Protein 9JF8 (pdb70)

Solvent-accessible surface area: 20582 Å² total; per-residue (Å²): 118,168,65,37,81,130,91,32,44,83,64,54,40,52,62,84,69,42,44,56,28,17,95,99,37,6,92,131,44,31,7,62,130,65,134,46,107,55,51,58,11,26,4,6,1,36,4,1,24,2,2,5,29,4,66,20,47,20,54,86,24,48,0,27,0,2,86,76,0,132,144,17,173,2,11,14,23,103,3,5,103,47,51,87,196,130,54,42,129,42,109,31,0,37,45,44,8,22,36,16,18,9,50,0,3,20,44,1,64,65,7,4,32,71,43,82,148,35,128,68,160,127,111,9,15,39,46,0,16,92,17,35,90,31,38,94,104,59,65,81,25,73,131,117,99,100,78,70,74,40,17,89,101,58,59,43,10,53,109,24,0,66,105,2,52,133,75,126,10,51,4,32,3,6,8,53,1,4,8,23,3,1,7,1,17,14,26,17,11,55,50,13,16,57,12,5,45,138,54,39,1,61,48,115,54,47,54,43,100,6,30,158,68,150,164,111,119,65,92,34,29,69,60,0,15,57,0,2,102,29,2,5,56,2,0,12,52,16,105,142,69,70,72,88,101,39,15,72,61,16,47,23,8,6,49,12,2,50,98,2,6,39,20,30,45,26,30,69,161,92,169,64,129,50,88,70,70,88,13,95,50,56,5,54,71,0,13,119,70,2,19,101,16,0,17,37,84,6,0,7,0,53,76,188,148,28,129,26,96,179,0,5,80,92,42,46,36,232,116,87,60,64,0,74,129,6,23,87,58,0,84,90,11,1,105,7,1,29,88,7,4,22,45,19,33,37,73,51,106,126,136,36,96,52,26,45,128,50,1,22,38,1,1,71,0,8,4,27,1,2,12,7,12,0,0,4,0,36,35,50,7,23,18,118,26,37,91,108,114,106,27,72,156,52,252

Secondary structure (DSSP, 8-state):
-TTHHHHHHHHHHHHHHHHHHHHHHHHSSSTTTT-SS-TTHHHHTHHHHHHHHHHHHHHHHHHHHHHHHHHTT--HHHHTT--SSS---HHHHHHHHHHHHHHHHHHHHHHHHTTTS-S-TTTGGGHHHHHHHHHHHHHT--SS-S-TTTSHHHHHHHHHHHSTTTS---TTTTHHHHHGGG-HHHHTSSSSTTTSSSSSTTTS---SSTTTSGGGTSTTTTTTT-HHHHHHHHHHHHHHHS--THHHHHHHHHHHHHHHHHHHHHHTTS-SSHHHHHHHHHHHHHHHHHHHIIIIIIS----SS-SSTTS-SS-S-SSTTHHHHHHHHHHHSSSSSTTTSS--SSSSSS-SSSTTTTTTHHHHHTTSHHHHHHHHHHSS-SS-SSS----PPP-

Foldseek 3Di:
DVCLVVLLVVLQVLLVVLVVLQQVLCVPPCNNANRDPPNCCCPQLVLLCLLLVLVLLLLLLVLVLLVVCVVLQQQVCVQLVVDDDDDCHSSLSSSVSSNLSSVVSVLSSVLSVPPVVPHPQLPSSCSSLVSVVVVVCVLVVADCPNPPVVSVVVVVLVVCQLVALVDADFVPNLLVLVLVLLCLLSLLSVLSSVVCPPVCCSRVVPDPPQVVDCVNVVVSQLVSLPSLVSNLSNLVNCCVVPPDPVSVLVSVLSVLLVVLQVLLVVCVVVPDVVSVVVNVVSLVVSLVSVLCCLACQQLPFQDVDEPDHRGHNDDSDPPVCVSVVLNVLLSVLSVLSSCSSHDHDVPDPPCSVVPSVSSNSSSVSSSVSVNSRSVCVQCHNRPCSDPDNHDDGHD

Nearest PDB structures (foldseek):
  8x5b-assembly1_A  TM=8.730E-01  e=3.231E-16  Homo sapiens
  9j4x-assembly1_B  TM=8.664E-01  e=1.518E-15  Homo sapiens
  8yf4-assembly1_B  TM=8.711E-01  e=2.102E-15  Homo sapiens
  8x5f-assembly1_A  TM=8.368E-01  e=8.058E-15  Homo sapiens
  8x5e-assembly1_A  TM=8.453E-01  e=1.284E-13  Homo sapiens

B-factor: mean 65.18, std 22.6, range [30.0, 122.45]

Organism: Arabidopsis thaliana (NCBI:txid3702)

Struct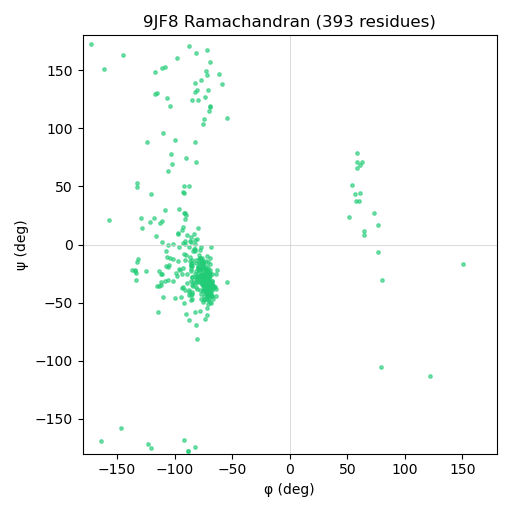ure (mmCIF, N/CA/C/O backbone):
data_9JF8
#
_entry.id   9JF8
#
_cell.length_a   1.00
_cell.length_b   1.00
_cell.length_c   1.00
_cell.angle_alpha   90.00
_cell.angle_beta   90.00
_cell.angle_gamma   90.00
#
_symmetry.space_group_name_H-M   'P 1'
#
loop_
_entity.id
_entity.type
_entity.pdbx_description
1 polymer 'Phosphate transporter PHO1 homolog 1'
2 non-polymer 'PHOSPHATE ION'
#
loop_
_atom_site.group_PDB
_atom_site.id
_atom_site.type_symbol
_atom_site.label_atom_id
_atom_site.label_alt_id
_atom_site.label_comp_id
_atom_site.label_asym_id
_atom_site.label_entity_id
_atom_site.label_seq_id
_atom_site.pdbx_PDB_ins_code
_atom_site.Cartn_x
_atom_site.Cartn_y
_atom_site.Cartn_z
_atom_site.occupancy
_atom_site.B_iso_or_equiv
_atom_site.auth_seq_id
_atom_site.auth_comp_id
_atom_site.auth_asym_id
_atom_site.auth_atom_id
_atom_site.pdbx_PDB_model_num
ATOM 1 N N . SER A 1 383 ? 121.478 131.091 148.153 1.00 55.00 383 SER A N 1
ATOM 2 C CA . SER A 1 383 ? 122.237 130.189 149.007 1.00 55.00 383 SER A CA 1
ATOM 3 C C . SER A 1 383 ? 123.401 129.563 148.245 1.00 55.00 383 SER A C 1
ATOM 4 O O . SER A 1 383 ? 124.102 130.244 147.498 1.00 55.00 383 SER A O 1
ATOM 7 N N . HIS A 1 384 ? 123.597 128.258 148.438 1.00 56.60 384 HIS A N 1
ATOM 8 C CA . HIS A 1 384 ? 124.709 127.556 147.812 1.00 56.60 384 HIS A CA 1
ATOM 9 C C . HIS A 1 384 ? 124.447 127.231 146.348 1.00 56.60 384 HIS A C 1
ATOM 10 O O . HIS A 1 384 ? 125.402 127.006 145.597 1.00 56.60 384 HIS A O 1
ATOM 17 N N . SER A 1 385 ? 123.184 127.204 145.925 1.00 46.90 385 SER A N 1
ATOM 18 C CA . SER A 1 385 ? 122.843 126.893 144.544 1.00 46.90 385 SER A CA 1
ATOM 19 C C . SER A 1 385 ? 122.724 128.127 143.665 1.00 46.90 385 SER A C 1
ATOM 20 O O . SER A 1 385 ? 122.799 128.000 142.440 1.00 46.90 385 SER A O 1
ATOM 23 N N . VAL A 1 386 ? 122.532 129.308 144.258 1.00 41.25 386 VAL A N 1
ATOM 24 C CA . VAL A 1 386 ? 122.427 130.537 143.476 1.00 41.25 386 VAL A CA 1
ATOM 25 C C . VAL A 1 386 ? 123.774 130.887 142.853 1.00 41.25 386 VAL A C 1
ATOM 26 O O . VAL A 1 386 ? 123.831 131.399 141.727 1.00 41.25 386 VAL A O 1
ATOM 30 N N . THR A 1 387 ? 124.874 130.561 143.539 1.00 36.35 387 THR A N 1
ATOM 31 C CA . THR A 1 387 ? 126.209 130.809 142.999 1.00 36.35 387 THR A CA 1
ATOM 32 C C . THR A 1 387 ? 126.487 129.929 141.784 1.00 36.35 387 THR A C 1
ATOM 33 O O . THR A 1 387 ? 127.203 130.336 140.862 1.00 36.35 387 THR A O 1
ATOM 37 N N . PHE A 1 388 ? 125.908 128.725 141.758 1.00 32.66 388 PHE A N 1
ATOM 38 C CA . PHE A 1 388 ? 126.074 127.834 140.614 1.00 32.66 388 PHE A CA 1
ATOM 39 C C . PHE A 1 388 ? 125.364 128.380 139.381 1.00 32.66 388 PHE A C 1
ATOM 40 O O . PHE A 1 388 ? 125.956 128.471 138.301 1.00 32.66 388 PHE A O 1
ATOM 48 N N . PHE A 1 389 ? 124.090 128.749 139.524 1.00 34.85 389 PHE A N 1
ATOM 49 C CA . PHE A 1 389 ? 123.300 129.188 138.381 1.00 34.85 389 PHE A CA 1
ATOM 50 C C . PHE A 1 389 ? 123.684 130.576 137.886 1.00 34.85 389 PHE A C 1
ATOM 51 O O . PHE A 1 389 ? 123.393 130.903 136.733 1.00 34.85 389 PHE A O 1
ATOM 59 N N . ILE A 1 390 ? 124.320 131.398 138.723 1.00 34.89 390 ILE A N 1
ATOM 60 C CA . ILE A 1 390 ? 124.897 132.644 138.229 1.00 34.89 390 ILE A CA 1
ATOM 61 C C . ILE A 1 390 ? 126.066 132.346 137.300 1.00 34.89 390 ILE A C 1
ATOM 62 O O . ILE A 1 390 ? 126.172 132.918 136.209 1.00 34.89 390 ILE A O 1
ATOM 67 N N . GLY A 1 391 ? 126.933 131.409 137.691 1.00 32.76 391 GLY A N 1
ATOM 68 C CA . GLY A 1 391 ? 128.051 131.041 136.842 1.00 32.76 391 GLY A CA 1
ATOM 69 C C . GLY A 1 391 ? 127.669 130.137 135.688 1.00 32.76 391 GLY A C 1
ATOM 70 O O . GLY A 1 391 ? 128.399 130.052 134.698 1.00 32.76 391 GLY A O 1
ATOM 71 N N . LEU A 1 392 ? 126.539 129.436 135.802 1.00 32.19 392 LEU A N 1
ATOM 72 C CA . LEU A 1 392 ? 126.071 128.598 134.702 1.00 32.19 392 LEU A CA 1
ATOM 73 C C . LEU A 1 392 ? 125.578 129.451 133.541 1.00 32.19 392 LEU A C 1
ATOM 74 O O . LEU A 1 392 ? 125.887 129.174 132.376 1.00 32.19 392 LEU A O 1
ATOM 79 N N . PHE A 1 393 ? 124.811 130.499 133.843 1.00 31.74 393 PHE A N 1
ATOM 80 C CA . PHE A 1 393 ? 124.305 131.368 132.790 1.00 31.74 393 PHE A CA 1
ATOM 81 C C . PHE A 1 393 ? 125.347 132.387 132.352 1.00 31.74 393 PHE A C 1
ATOM 82 O O . PHE A 1 393 ? 125.195 133.002 131.293 1.00 31.74 393 PHE A O 1
ATOM 90 N N . THR A 1 394 ? 126.403 132.582 133.145 1.00 34.85 394 THR A N 1
ATOM 91 C CA . THR A 1 394 ? 127.493 133.462 132.733 1.00 34.85 394 THR A CA 1
ATOM 92 C C . THR A 1 394 ? 128.309 132.832 131.613 1.00 34.85 394 THR A C 1
ATOM 93 O O . THR A 1 394 ? 128.545 133.457 130.573 1.00 34.85 394 THR A O 1
ATOM 97 N N . GLY A 1 395 ? 128.751 131.587 131.811 1.00 35.00 395 GLY A N 1
ATOM 98 C CA . GLY A 1 395 ? 129.518 130.905 130.784 1.00 35.00 395 GLY A CA 1
ATOM 99 C C . GLY A 1 395 ? 128.689 130.517 129.578 1.00 35.00 395 GLY A C 1
ATOM 100 O O . GLY A 1 395 ? 129.224 130.369 128.477 1.00 35.00 395 GLY A O 1
ATOM 101 N N . CYS A 1 396 ? 127.382 130.339 129.765 1.00 37.57 396 CYS A N 1
ATOM 102 C CA . CYS A 1 396 ? 126.501 130.110 128.627 1.00 37.57 396 CYS A CA 1
ATOM 103 C C . CYS A 1 396 ? 126.334 131.384 127.808 1.00 37.57 396 CYS A C 1
ATOM 104 O O . CYS A 1 396 ? 126.196 131.326 126.582 1.00 37.57 396 CYS A O 1
ATOM 107 N N . PHE A 1 397 ? 126.362 132.543 128.471 1.00 38.46 397 PHE A N 1
ATOM 108 C CA . PHE A 1 397 ? 126.293 133.823 127.771 1.00 38.46 397 PHE A CA 1
ATOM 109 C C . PHE A 1 397 ? 127.559 134.083 126.962 1.00 38.46 397 PHE A C 1
ATOM 110 O O . PHE A 1 397 ? 127.492 134.563 125.826 1.00 38.46 397 PHE A O 1
ATOM 118 N N . VAL A 1 398 ? 128.724 133.779 127.537 1.00 39.29 398 VAL A N 1
ATOM 119 C CA . VAL A 1 398 ? 129.990 134.087 126.875 1.00 39.29 398 VAL A CA 1
ATOM 120 C C . VAL A 1 398 ? 130.235 133.142 125.701 1.00 39.29 398 VAL A C 1
ATOM 121 O O . VAL A 1 398 ? 130.670 133.568 124.624 1.00 39.29 398 VAL A O 1
ATOM 125 N N . ALA A 1 399 ? 129.924 131.855 125.875 1.00 39.93 399 ALA A N 1
ATOM 126 C CA . ALA A 1 399 ? 130.144 130.884 124.807 1.00 39.93 399 ALA A CA 1
ATOM 127 C C . ALA A 1 399 ? 129.153 131.069 123.664 1.00 39.93 399 ALA A C 1
ATOM 128 O O . ALA A 1 399 ? 129.458 130.733 122.515 1.00 39.93 399 ALA A O 1
ATOM 130 N N . LEU A 1 400 ? 127.959 131.591 123.958 1.00 43.07 400 LEU A N 1
ATOM 131 C CA . LEU A 1 400 ? 127.005 131.877 122.891 1.00 43.07 400 LEU A CA 1
ATOM 132 C C . LEU A 1 400 ? 127.437 133.090 122.080 1.00 43.07 400 LEU A C 1
ATOM 133 O O . LEU A 1 400 ? 127.165 133.161 120.878 1.00 43.07 400 LEU A O 1
ATOM 138 N N . LEU A 1 401 ? 128.111 134.052 122.717 1.00 50.34 401 LEU A N 1
ATOM 139 C CA . LEU A 1 401 ? 128.614 135.214 121.990 1.00 50.34 401 LEU A CA 1
ATOM 140 C C . LEU A 1 401 ? 129.809 134.857 121.116 1.00 50.34 401 LEU A C 1
ATOM 141 O O . LEU A 1 401 ? 129.903 135.319 119.974 1.00 50.34 401 LEU A O 1
ATOM 146 N N . ALA A 1 402 ? 130.734 134.044 121.635 1.00 51.09 402 ALA A N 1
ATOM 147 C CA . ALA A 1 402 ? 131.879 133.621 120.832 1.00 51.09 402 ALA A CA 1
ATOM 148 C C . ALA A 1 402 ? 131.452 132.673 119.718 1.00 51.09 402 ALA A C 1
ATOM 149 O O . ALA A 1 402 ? 132.111 132.593 118.677 1.00 51.09 402 ALA A O 1
ATOM 151 N N . GLY A 1 403 ? 130.358 131.940 119.923 1.00 56.79 403 GLY A N 1
ATOM 152 C CA . GLY A 1 403 ? 129.769 131.196 118.825 1.00 56.79 403 GLY A CA 1
ATOM 153 C C . GLY A 1 403 ? 129.076 132.103 117.828 1.00 56.79 403 GLY A C 1
ATOM 154 O O . GLY A 1 403 ? 129.088 131.838 116.624 1.00 5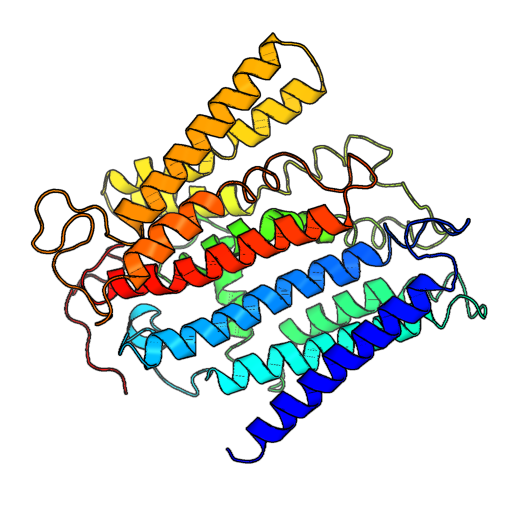6.79 403 GLY A O 1
ATOM 155 N N . TYR A 1 404 ? 128.469 133.189 118.317 1.00 61.77 404 TYR A N 1
ATOM 156 C CA . TYR A 1 404 ? 127.773 134.128 117.441 1.00 61.77 404 TYR A CA 1
ATOM 157 C C . TYR A 1 404 ? 128.757 134.942 116.612 1.00 61.77 404 TYR A C 1
ATOM 158 O O . TYR A 1 404 ? 128.498 135.230 115.438 1.00 61.77 404 TYR A O 1
ATOM 167 N N . ILE A 1 405 ? 129.879 135.341 117.216 1.00 62.25 405 ILE A N 1
ATOM 168 C CA . ILE A 1 405 ? 130.861 136.176 116.531 1.00 62.25 405 ILE A CA 1
ATOM 169 C C . ILE A 1 405 ? 131.571 135.383 115.437 1.00 62.25 405 ILE A C 1
ATOM 170 O O . ILE A 1 405 ? 131.789 135.888 114.327 1.00 62.25 405 ILE A O 1
ATOM 175 N N . ILE A 1 406 ? 131.897 134.116 115.717 1.00 66.87 406 ILE A N 1
ATOM 176 C CA . ILE A 1 406 ? 132.615 133.279 114.758 1.00 66.87 406 ILE A CA 1
ATOM 177 C C . ILE A 1 406 ? 131.727 132.941 113.565 1.00 66.87 406 ILE A C 1
ATOM 178 O O . ILE A 1 406 ? 132.163 133.026 112.409 1.00 66.87 406 ILE A O 1
ATOM 183 N N . VAL A 1 407 ? 130.457 132.609 113.815 1.00 69.87 407 VAL A N 1
ATOM 184 C CA . VAL A 1 407 ? 129.546 132.302 112.718 1.00 69.87 407 VAL A CA 1
ATOM 185 C C . VAL A 1 407 ? 129.154 133.569 111.956 1.00 69.87 407 VAL A C 1
ATOM 186 O O . VAL A 1 407 ? 128.702 133.484 110.810 1.00 69.87 407 VAL A O 1
ATOM 190 N N . ALA A 1 408 ? 129.342 134.751 112.551 1.00 79.53 408 ALA A N 1
ATOM 191 C CA . ALA A 1 408 ? 129.202 135.989 111.793 1.00 79.53 408 ALA A CA 1
ATOM 192 C C . ALA A 1 408 ? 130.459 136.281 110.985 1.00 79.53 408 ALA A C 1
ATOM 193 O O . ALA A 1 408 ? 130.382 136.862 109.897 1.00 79.53 408 ALA A O 1
ATOM 195 N N . HIS A 1 409 ? 131.623 135.878 111.506 1.00 87.75 409 HIS A N 1
ATOM 196 C CA . HIS A 1 409 ? 132.906 136.194 110.882 1.00 87.75 409 HIS A CA 1
ATOM 197 C C . HIS A 1 409 ? 133.085 135.484 109.545 1.00 87.75 409 HIS A C 1
ATOM 198 O O . HIS A 1 409 ? 133.705 136.036 108.629 1.00 87.75 409 HIS A O 1
ATOM 205 N N . LEU A 1 410 ? 132.539 134.278 109.404 1.00 86.95 410 LEU A N 1
ATOM 206 C CA . LEU A 1 410 ? 132.801 133.447 108.237 1.00 86.95 410 LEU A CA 1
ATOM 207 C C . LEU A 1 410 ? 131.601 133.276 107.314 1.00 86.95 410 LEU A C 1
ATOM 208 O O . LEU A 1 410 ? 131.711 132.556 106.317 1.00 86.95 410 LEU A O 1
ATOM 213 N N . THR A 1 411 ? 130.466 133.912 107.600 1.00 89.55 411 THR A N 1
ATOM 214 C CA . THR A 1 411 ? 129.291 133.671 106.771 1.00 89.55 411 THR A CA 1
ATOM 215 C C . THR A 1 411 ? 128.836 134.991 106.145 1.00 89.55 411 THR A C 1
ATOM 216 O O . THR A 1 411 ? 127.646 135.324 106.142 1.00 89.55 411 THR A O 1
ATOM 220 N N . GLY A 1 412 ? 129.788 135.785 105.655 1.00 100.39 412 GLY A N 1
ATOM 221 C CA . GLY A 1 412 ? 129.461 136.947 104.845 1.00 100.39 412 GLY A CA 1
ATOM 222 C C . GLY A 1 412 ? 129.020 138.195 105.587 1.00 100.39 412 GLY A C 1
ATOM 223 O O . GLY A 1 412 ? 129.251 139.314 105.119 1.00 100.39 412 GLY A O 1
ATOM 224 N N . MET A 1 413 ? 128.384 138.017 106.747 1.00 99.94 413 MET A N 1
ATOM 225 C CA . MET A 1 413 ? 127.722 139.085 107.485 1.00 99.94 413 MET A CA 1
ATOM 226 C C . MET A 1 413 ? 128.606 139.670 108.581 1.00 99.94 413 MET A C 1
ATOM 227 O O . MET A 1 413 ? 128.095 140.124 109.612 1.00 99.94 413 MET A O 1
ATOM 232 N N . TYR A 1 414 ? 129.926 139.660 108.381 1.00 105.67 414 TYR A N 1
ATOM 233 C CA . TYR A 1 414 ? 130.857 140.107 109.413 1.00 105.67 414 TYR A CA 1
ATOM 234 C C . TYR A 1 414 ? 130.844 141.625 109.550 1.00 105.67 414 TYR A C 1
ATOM 235 O O . TYR A 1 414 ? 130.470 142.165 110.598 1.00 105.67 414 TYR A O 1
ATOM 244 N N . ARG A 1 415 ? 131.250 142.329 108.498 1.00 112.05 415 ARG A N 1
ATOM 245 C CA . ARG A 1 415 ? 131.278 143.789 108.450 1.00 112.05 415 ARG A CA 1
ATOM 246 C C . ARG A 1 415 ? 130.644 144.272 107.152 1.00 112.05 415 ARG A C 1
ATOM 247 O O . ARG A 1 415 ? 131.233 145.059 106.406 1.00 112.05 415 ARG A O 1
ATOM 255 N N . GLN A 1 416 ? 129.443 143.745 106.863 1.00 114.95 416 GLN A N 1
ATOM 256 C CA . GLN A 1 416 ? 128.649 144.053 105.662 1.00 114.95 416 GLN A CA 1
ATOM 257 C C . GLN A 1 416 ? 129.388 143.667 104.380 1.00 114.95 416 GLN A C 1
ATOM 258 O O . GLN A 1 416 ? 129.417 144.422 103.407 1.00 114.95 416 GLN A O 1
ATOM 264 N N . HIS A 1 417 ? 129.995 142.477 104.382 1.00 117.04 417 HIS A N 1
ATOM 265 C CA . HIS A 1 417 ? 130.640 141.958 103.181 1.00 117.04 417 HIS A CA 1
ATOM 266 C C . HIS A 1 417 ? 129.655 141.325 102.207 1.00 117.04 417 HIS A C 1
ATOM 267 O O . HIS A 1 417 ? 129.913 141.326 100.999 1.00 117.04 417 HIS A O 1
ATOM 274 N N . SER A 1 418 ? 128.537 140.798 102.697 1.00 115.33 418 SER A N 1
ATOM 275 C CA . SER A 1 418 ? 127.620 140.014 101.888 1.00 115.33 418 SER A CA 1
ATOM 276 C C . SER A 1 418 ? 126.605 140.918 101.193 1.00 115.33 418 SER A C 1
ATOM 277 O O . SER A 1 418 ? 126.499 142.115 101.469 1.00 115.33 418 SER A O 1
ATOM 280 N N . ALA A 1 419 ? 125.843 140.323 100.274 1.00 118.38 419 ALA A N 1
ATOM 281 C CA . ALA A 1 419 ? 124.766 141.033 99.601 1.00 118.38 419 ALA A CA 1
ATOM 282 C C . ALA A 1 419 ? 123.539 141.199 100.484 1.00 118.38 419 ALA A C 1
ATOM 283 O O . ALA A 1 419 ? 122.704 142.066 100.204 1.00 118.38 419 ALA A O 1
ATOM 285 N N . ASN A 1 420 ? 123.413 140.392 101.537 1.00 116.45 420 ASN A N 1
ATOM 286 C CA . ASN A 1 420 ? 122.349 140.548 102.524 1.00 116.45 420 ASN A CA 1
ATOM 287 C C . ASN A 1 420 ? 122.798 141.626 103.501 1.00 116.45 420 ASN A C 1
ATOM 288 O O . ASN A 1 420 ? 123.415 141.350 104.530 1.00 116.45 420 ASN A O 1
ATOM 293 N N . THR A 1 421 ? 122.483 142.879 103.167 1.00 116.68 421 THR A N 1
ATOM 294 C CA . THR A 1 421 ? 122.906 144.025 103.964 1.00 116.68 421 THR A CA 1
ATOM 295 C C . THR A 1 421 ? 122.030 144.267 105.187 1.00 116.68 421 THR A C 1
ATOM 296 O O . THR A 1 421 ? 122.245 145.259 105.892 1.00 116.68 421 THR A O 1
ATOM 300 N N . PHE A 1 422 ? 121.063 143.393 105.464 1.00 109.34 422 PHE A N 1
ATOM 301 C CA . PHE A 1 422 ? 120.120 143.614 106.551 1.00 109.34 422 PHE A CA 1
ATOM 302 C C . PHE A 1 422 ? 120.657 143.185 107.914 1.00 109.34 422 PHE A C 1
ATOM 303 O O . PHE A 1 422 ? 119.885 143.160 108.878 1.00 109.34 422 PHE A O 1
ATOM 311 N N . TYR A 1 423 ? 121.943 142.844 108.022 1.00 96.27 423 TYR A N 1
ATOM 312 C CA . TYR A 1 423 ? 122.478 142.375 109.297 1.00 96.27 423 TYR A CA 1
ATOM 313 C C . TYR A 1 423 ? 122.722 143.533 110.255 1.00 96.27 423 TYR A C 1
ATOM 314 O O . TYR A 1 423 ? 122.192 143.558 111.371 1.00 96.27 423 TYR A O 1
ATOM 323 N N . MET A 1 424 ? 123.530 144.507 109.838 1.00 98.67 424 MET A N 1
ATOM 324 C CA . MET A 1 424 ? 123.912 145.624 110.693 1.00 98.67 424 MET A CA 1
ATOM 325 C C . MET A 1 424 ? 122.841 146.706 110.788 1.00 98.67 424 MET A C 1
ATOM 326 O O . MET A 1 424 ? 123.148 147.812 111.248 1.00 98.67 424 MET A O 1
ATOM 331 N N . GLU A 1 425 ? 121.607 146.430 110.366 1.00 95.64 425 GLU A N 1
ATOM 332 C CA . GLU A 1 425 ? 120.515 147.373 110.570 1.00 95.64 425 GLU A CA 1
ATOM 333 C C . GLU A 1 425 ? 119.232 146.756 111.094 1.00 95.64 425 GLU A C 1
ATOM 334 O O . GLU A 1 425 ? 118.447 147.479 111.713 1.00 95.64 425 GLU A O 1
ATOM 340 N N . THR A 1 426 ? 118.993 145.455 110.930 1.00 85.62 426 THR A N 1
ATOM 341 C CA . THR A 1 426 ? 117.770 144.841 111.429 1.00 85.62 426 THR A CA 1
ATOM 342 C C . THR A 1 426 ? 117.993 143.835 112.547 1.00 85.62 426 THR A C 1
ATOM 343 O O . THR A 1 426 ? 117.056 143.582 113.311 1.00 85.62 426 THR A O 1
ATOM 347 N N . ALA A 1 427 ? 119.192 143.258 112.667 1.00 73.98 427 ALA A N 1
ATOM 348 C CA . ALA A 1 427 ? 119.510 142.339 113.751 1.00 73.98 427 ALA A CA 1
ATOM 349 C C . ALA A 1 427 ? 120.503 142.903 114.752 1.00 73.98 427 ALA A C 1
ATOM 350 O O . ALA A 1 427 ? 120.520 142.450 115.900 1.00 73.98 427 ALA A O 1
ATOM 352 N N . TYR A 1 428 ? 121.333 143.850 114.344 1.00 66.20 428 TYR A N 1
ATOM 353 C CA . TYR A 1 428 ? 122.259 144.551 115.228 1.00 66.20 428 TYR A CA 1
ATOM 354 C C . TYR A 1 428 ? 121.590 145.549 116.185 1.00 66.20 428 TYR A C 1
ATOM 355 O O . TYR A 1 428 ? 122.079 145.680 117.313 1.00 66.20 428 TYR A O 1
ATOM 364 N N . PRO A 1 429 ? 120.512 146.278 115.831 1.00 60.68 429 PRO A N 1
ATOM 365 C CA . PRO A 1 429 ? 119.804 147.049 116.872 1.00 60.68 429 PRO A CA 1
ATOM 366 C C . PRO A 1 429 ? 119.055 146.215 117.900 1.00 60.68 429 PRO A C 1
ATOM 367 O O . PRO A 1 429 ? 118.625 146.778 118.913 1.00 60.68 429 PRO A O 1
ATOM 371 N N . VAL A 1 430 ? 118.872 144.915 117.689 1.00 55.75 430 VAL A N 1
ATOM 372 C CA . VAL A 1 430 ? 118.161 144.094 118.662 1.00 55.75 430 VAL A CA 1
ATOM 373 C C . VAL A 1 430 ? 119.152 143.647 119.730 1.00 55.75 430 VAL A C 1
ATOM 374 O O . VAL A 1 430 ? 118.807 143.540 120.913 1.00 55.75 430 VAL A O 1
ATOM 378 N N . LEU A 1 431 ? 120.398 143.405 119.324 1.00 54.58 431 LEU A N 1
ATOM 379 C CA . LEU A 1 431 ? 121.457 143.066 120.264 1.00 54.58 431 LEU A CA 1
ATOM 380 C C . LEU A 1 431 ? 122.118 144.291 120.877 1.00 54.58 431 LEU A C 1
ATOM 381 O O . LEU A 1 431 ? 122.786 144.163 121.908 1.00 54.58 431 LEU A O 1
ATOM 386 N N . SER A 1 432 ? 121.961 145.465 120.266 1.00 54.44 432 SER A N 1
ATOM 387 C CA . SER A 1 432 ? 122.482 146.691 120.855 1.00 54.44 432 SER A CA 1
ATOM 388 C C . SER A 1 432 ? 121.544 147.249 121.915 1.00 54.44 432 SER A C 1
ATOM 389 O O . SER A 1 432 ? 122.000 147.891 122.866 1.00 54.44 432 SER A O 1
ATOM 392 N N . MET A 1 433 ? 120.241 147.011 121.770 1.00 49.34 433 MET A N 1
ATOM 393 C CA . MET A 1 433 ? 119.274 147.507 122.739 1.00 49.34 433 MET A CA 1
ATOM 394 C C . MET A 1 433 ? 119.249 146.642 123.991 1.00 49.34 433 MET A C 1
ATOM 395 O O . MET A 1 433 ? 118.993 147.145 125.090 1.00 49.34 433 MET A O 1
ATOM 400 N N . PHE A 1 434 ? 119.507 145.342 123.847 1.00 45.54 434 PHE A N 1
ATOM 401 C CA . PHE A 1 434 ? 119.520 144.442 124.992 1.00 45.54 434 PHE A CA 1
ATOM 402 C C . PHE A 1 434 ? 120.887 144.352 125.652 1.00 45.54 434 PHE A C 1
ATOM 403 O O . PHE A 1 434 ? 120.964 144.031 126.842 1.00 45.54 434 PHE A O 1
ATOM 411 N N . GLY A 1 435 ? 121.959 144.622 124.916 1.00 43.54 435 GLY A N 1
ATOM 412 C CA . GLY A 1 435 ? 123.282 144.658 125.496 1.00 43.54 435 GLY A CA 1
ATOM 413 C C . GLY A 1 435 ? 123.596 145.910 126.272 1.00 43.54 435 GLY A C 1
ATOM 414 O O . GLY A 1 435 ? 124.605 145.957 126.978 1.00 43.54 435 GLY A O 1
ATOM 415 N N . LEU A 1 436 ? 122.753 146.936 126.156 1.00 41.00 436 LEU A N 1
ATOM 416 C CA . LEU A 1 436 ? 122.861 148.141 126.963 1.00 41.00 436 LEU A CA 1
ATOM 417 C C . LEU A 1 436 ? 121.816 148.210 128.065 1.00 41.00 436 LEU A C 1
ATOM 418 O O . LEU A 1 436 ? 121.992 148.980 129.013 1.00 41.00 436 LEU A O 1
ATOM 423 N N . LEU A 1 437 ? 120.743 147.429 127.968 1.00 37.64 437 LEU A N 1
ATOM 424 C CA . LEU A 1 437 ? 119.732 147.373 129.012 1.00 37.64 437 LEU A CA 1
ATOM 425 C C . LEU A 1 437 ? 120.096 146.400 130.121 1.00 37.64 437 LEU A C 1
ATOM 426 O O . LEU A 1 437 ? 119.668 146.596 131.262 1.00 37.64 437 LEU A O 1
ATOM 431 N N . PHE A 1 438 ? 120.871 145.360 129.815 1.00 36.55 438 PHE A N 1
ATOM 432 C CA . PHE A 1 438 ? 121.341 144.416 130.817 1.00 36.55 438 PHE A CA 1
ATOM 433 C C . PHE A 1 438 ? 122.783 144.664 131.224 1.00 36.55 438 PHE A C 1
ATOM 434 O O . PHE A 1 438 ? 123.318 143.921 132.049 1.00 36.55 438 PHE A O 1
ATOM 442 N N . LEU A 1 439 ? 123.425 145.681 130.660 1.00 38.62 439 LEU A N 1
ATOM 443 C CA . LEU A 1 439 ? 124.646 146.222 131.234 1.00 38.62 439 LEU A CA 1
ATOM 444 C C . LEU A 1 439 ? 124.340 147.231 132.329 1.00 38.62 439 LEU A C 1
ATOM 445 O O . LEU A 1 439 ? 125.092 147.327 133.304 1.00 38.62 439 LEU A O 1
ATOM 450 N N . HIS A 1 440 ? 123.235 147.967 132.199 1.00 55.41 440 HIS A N 1
ATOM 451 C CA . HIS A 1 440 ? 122.833 148.896 133.249 1.00 55.41 440 HIS A CA 1
ATOM 452 C C . HIS A 1 440 ? 122.249 148.157 134.444 1.00 55.41 440 HIS A C 1
ATOM 453 O O . HIS A 1 440 ? 122.453 148.567 135.592 1.00 55.41 440 HIS A O 1
ATOM 460 N N . LEU A 1 441 ? 121.515 147.070 134.195 1.00 36.27 441 LEU A N 1
ATOM 461 C CA . LEU A 1 441 ? 120.956 146.291 135.294 1.00 36.27 441 LEU A CA 1
ATOM 462 C C . LEU A 1 441 ? 122.048 145.544 136.050 1.00 36.27 441 LEU A C 1
ATOM 463 O O . LEU A 1 441 ? 121.939 145.339 137.262 1.00 36.27 441 LEU A O 1
ATOM 468 N N . PHE A 1 442 ? 123.114 145.144 135.352 1.00 33.65 442 PHE A N 1
ATOM 469 C CA . PHE A 1 442 ? 124.252 144.520 136.021 1.00 33.65 442 PHE A CA 1
ATOM 470 C C . PHE A 1 442 ? 124.982 145.519 136.906 1.00 33.65 442 PHE A C 1
ATOM 471 O O . PHE A 1 442 ? 125.466 145.166 137.987 1.00 33.65 442 PHE A O 1
ATOM 479 N N . LEU A 1 443 ? 125.061 146.777 136.469 1.00 35.89 443 LEU A N 1
ATOM 480 C CA . LEU A 1 443 ? 125.757 147.788 137.253 1.00 35.89 443 LEU A CA 1
ATOM 481 C C . LEU A 1 443 ? 124.930 148.244 138.447 1.00 35.89 443 LEU A C 1
ATOM 482 O O . LEU A 1 443 ? 125.486 148.782 139.410 1.00 35.89 443 LEU A O 1
ATOM 487 N N . TYR A 1 444 ? 123.612 148.045 138.409 1.00 33.54 444 TYR A N 1
ATOM 488 C CA . TYR A 1 444 ? 122.811 148.288 139.602 1.00 33.54 444 TYR A CA 1
ATOM 489 C C . TYR A 1 444 ? 123.019 147.185 140.631 1.00 33.54 444 TYR A C 1
ATOM 490 O O . TYR A 1 444 ? 122.939 147.431 141.839 1.00 33.54 444 TYR A O 1
ATOM 499 N N . GLY A 1 445 ? 123.290 145.962 140.171 1.00 36.23 445 GLY A N 1
ATOM 500 C CA . GLY A 1 445 ? 123.615 144.892 141.098 1.00 36.23 445 GLY A CA 1
ATOM 501 C C . GLY A 1 445 ? 124.985 145.068 141.721 1.00 36.23 445 GLY A C 1
ATOM 502 O O . GLY A 1 445 ? 125.220 144.646 142.854 1.00 36.23 445 GLY A O 1
ATOM 503 N N . CYS A 1 446 ? 125.909 145.692 140.988 1.00 35.47 446 CYS A N 1
ATOM 504 C CA . CYS A 1 446 ? 127.204 146.028 141.565 1.00 35.47 446 CYS A CA 1
ATOM 505 C C . CYS A 1 446 ? 127.088 147.163 142.570 1.00 35.47 446 CYS A C 1
ATOM 506 O O . CYS A 1 446 ? 127.909 147.262 143.485 1.00 35.47 446 CYS A O 1
ATOM 509 N N . ASN A 1 447 ? 126.079 148.023 142.419 1.00 33.20 447 ASN A N 1
ATOM 510 C CA . ASN A 1 447 ? 125.900 149.138 143.340 1.00 33.20 447 ASN A CA 1
ATOM 511 C C . ASN A 1 447 ? 125.308 148.697 144.670 1.00 33.20 447 ASN A C 1
ATOM 512 O O . ASN A 1 447 ? 125.643 149.278 145.705 1.00 33.20 447 ASN A O 1
ATOM 517 N N . ILE A 1 448 ? 124.426 147.693 144.659 1.00 36.20 448 ILE A N 1
ATOM 518 C CA . ILE A 1 448 ? 123.897 147.127 145.900 1.00 36.20 448 ILE A CA 1
ATOM 519 C C . ILE A 1 448 ? 125.016 146.479 146.706 1.00 36.20 448 ILE A C 1
ATOM 520 O O . ILE A 1 448 ? 125.061 146.586 147.939 1.00 36.20 448 ILE A O 1
ATOM 525 N N . PHE A 1 449 ? 125.952 145.825 146.016 1.00 40.18 449 PHE A N 1
ATOM 526 C CA . PHE A 1 449 ? 127.127 145.261 146.672 1.00 40.18 449 PHE A CA 1
ATOM 527 C C . PHE A 1 449 ? 128.018 146.357 147.248 1.00 40.18 449 PHE A C 1
ATOM 528 O O . PHE A 1 449 ? 128.604 146.193 148.323 1.00 40.18 449 PHE A O 1
ATOM 536 N N . MET A 1 450 ? 128.125 147.489 146.548 1.00 37.76 450 MET A N 1
ATOM 537 C CA . MET A 1 450 ? 128.951 148.589 147.039 1.00 37.76 450 MET A CA 1
ATOM 538 C C . MET A 1 450 ? 128.280 149.325 148.193 1.00 37.76 450 MET A C 1
ATOM 539 O O . MET A 1 450 ? 128.957 149.747 149.137 1.00 37.76 450 MET A O 1
ATOM 544 N N . TRP A 1 451 ? 126.957 149.505 148.128 1.00 40.54 451 TRP A N 1
ATOM 545 C CA . TRP A 1 451 ? 126.257 150.260 149.165 1.00 40.54 451 TRP A CA 1
ATOM 546 C C . TRP A 1 451 ? 126.186 149.492 150.477 1.00 40.54 451 TRP A C 1
ATOM 547 O O . TRP A 1 451 ? 126.124 150.104 151.548 1.00 40.54 451 TRP A O 1
ATOM 558 N N . ARG A 1 452 ? 126.197 148.161 150.421 1.00 42.55 452 ARG A N 1
ATOM 559 C CA . ARG A 1 452 ? 126.114 147.351 151.627 1.00 42.55 452 ARG A CA 1
ATOM 560 C C . ARG A 1 452 ? 127.463 147.132 152.296 1.00 42.55 452 ARG A C 1
ATOM 561 O O . ARG A 1 452 ? 127.506 146.939 153.515 1.00 42.55 452 ARG A O 1
ATOM 569 N N . LYS A 1 453 ? 128.559 147.153 151.539 1.00 46.65 453 LYS A N 1
ATOM 570 C CA . LYS A 1 453 ? 129.883 147.071 152.141 1.00 46.65 453 LYS A CA 1
ATOM 571 C C . LYS A 1 453 ? 130.329 148.392 152.747 1.00 46.65 453 LYS A C 1
ATOM 572 O O . LYS A 1 453 ? 131.063 148.391 153.741 1.00 46.65 453 LYS A O 1
ATOM 578 N N . ALA A 1 454 ? 129.900 149.515 152.177 1.00 44.83 454 ALA A N 1
ATOM 579 C CA . ALA A 1 454 ? 130.231 150.832 152.699 1.00 44.83 454 ALA A CA 1
ATOM 580 C C . ALA A 1 454 ? 129.229 151.326 153.732 1.00 44.83 454 ALA A C 1
ATOM 581 O O . ALA A 1 454 ? 129.303 152.494 154.126 1.00 44.83 454 ALA A O 1
ATOM 583 N N . ARG A 1 455 ? 128.296 150.460 154.156 1.00 53.19 455 ARG A N 1
ATOM 584 C CA . ARG A 1 455 ? 127.293 150.737 155.195 1.00 53.19 455 ARG A CA 1
ATOM 585 C C . ARG A 1 455 ? 126.386 151.910 154.826 1.00 53.19 455 ARG A C 1
ATOM 586 O O . ARG A 1 455 ? 126.003 152.711 155.680 1.00 53.19 455 ARG A O 1
ATOM 594 N N . ILE A 1 456 ? 126.039 152.014 153.547 1.00 48.39 456 ILE A N 1
ATOM 595 C CA . ILE A 1 456 ? 125.056 152.990 153.090 1.00 48.39 456 ILE A CA 1
ATOM 596 C C . ILE A 1 456 ? 123.673 152.389 153.264 1.00 48.39 456 ILE A C 1
ATOM 597 O O . ILE A 1 456 ? 123.388 151.303 152.747 1.00 48.39 456 ILE A O 1
ATOM 602 N N . ASN A 1 457 ? 122.805 153.094 153.989 1.00 58.87 457 ASN A N 1
ATOM 603 C CA . ASN A 1 457 ? 121.427 152.649 154.191 1.00 58.87 457 ASN A CA 1
ATOM 604 C C . ASN A 1 457 ? 120.592 153.040 152.972 1.00 58.87 457 ASN A C 1
ATOM 605 O O . ASN A 1 457 ? 119.737 153.926 153.015 1.00 58.87 457 ASN A O 1
ATOM 610 N N . TYR A 1 458 ? 120.850 152.339 151.863 1.00 49.13 458 TYR A N 1
ATOM 611 C CA . TYR A 1 458 ? 120.183 152.663 150.606 1.00 49.13 458 TYR A CA 1
ATOM 612 C C . TYR A 1 458 ? 118.717 152.252 150.623 1.00 49.13 458 TYR A C 1
ATOM 613 O O . TYR A 1 458 ? 117.927 152.767 149.827 1.00 49.13 458 TYR A O 1
ATOM 622 N N . SER A 1 459 ? 118.338 151.325 151.505 1.00 54.33 459 SER A N 1
ATOM 623 C CA . SER A 1 459 ? 116.934 150.948 151.619 1.00 54.33 459 SER A CA 1
ATOM 624 C C . SER A 1 459 ? 116.121 152.053 152.280 1.00 54.33 459 SER A C 1
ATOM 625 O O . SER A 1 459 ? 114.971 152.297 151.899 1.00 54.33 459 SER A O 1
ATOM 628 N N . PHE A 1 460 ? 116.701 152.730 153.272 1.00 55.53 460 PHE A N 1
ATOM 629 C CA . PHE A 1 460 ? 116.015 153.850 153.904 1.00 55.53 460 PHE A CA 1
ATOM 630 C C . PHE A 1 460 ? 116.044 155.090 153.023 1.00 55.53 460 PHE A C 1
ATOM 631 O O . PHE A 1 460 ? 115.103 155.892 153.050 1.00 55.53 460 PHE A O 1
ATOM 639 N N . ILE A 1 461 ? 117.112 155.263 152.244 1.00 52.02 461 ILE A N 1
ATOM 640 C CA . ILE A 1 461 ? 117.240 156.431 151.379 1.00 52.02 461 ILE A CA 1
ATOM 641 C C . ILE A 1 461 ? 116.280 156.335 150.197 1.00 52.02 461 ILE A C 1
ATOM 642 O O . ILE A 1 461 ? 115.584 157.302 149.866 1.00 52.02 461 ILE A O 1
ATOM 647 N N . PHE A 1 462 ? 116.192 155.160 149.571 1.00 44.79 462 PHE A N 1
ATOM 648 C CA . PHE A 1 462 ? 115.252 154.934 148.479 1.00 44.79 462 PHE A CA 1
ATOM 649 C C . PHE A 1 462 ? 113.823 154.710 148.952 1.00 44.79 462 PHE A C 1
ATOM 650 O O . PHE A 1 462 ? 112.933 154.595 148.101 1.00 44.79 462 PHE A O 1
ATOM 658 N N . GLU A 1 463 ? 113.604 154.638 150.273 1.00 55.77 463 GLU A N 1
ATOM 659 C CA . GLU A 1 463 ? 112.318 154.299 150.897 1.00 55.77 463 GLU A CA 1
ATOM 660 C C . GLU A 1 463 ? 111.798 152.946 150.412 1.00 55.77 463 GLU A C 1
ATOM 661 O O . GLU A 1 463 ? 110.613 152.785 150.113 1.00 55.77 463 GLU A O 1
ATOM 667 N N . LEU A 1 464 ? 112.697 151.965 150.333 1.00 58.12 464 LEU A N 1
ATOM 668 C CA . LEU A 1 464 ? 112.313 150.604 149.984 1.00 58.12 464 LEU A CA 1
ATOM 669 C C . LEU A 1 464 ? 111.827 149.811 151.186 1.00 58.12 464 LEU A C 1
ATOM 670 O O . LEU A 1 464 ? 110.903 149.001 151.052 1.00 58.12 464 LEU A O 1
ATOM 675 N N . GLY A 1 465 ? 112.421 150.029 152.358 1.00 73.59 465 GLY A N 1
ATOM 676 C CA . GLY A 1 465 ? 111.931 149.408 153.572 1.00 73.59 465 GLY A CA 1
ATOM 677 C C . GLY A 1 465 ? 112.338 147.964 153.779 1.00 73.59 465 GLY A C 1
ATOM 678 O O . GLY A 1 465 ? 113.487 147.667 154.117 1.00 73.59 465 GLY A O 1
ATOM 679 N N . SER A 1 466 ? 111.389 147.062 153.573 1.00 82.67 466 SER A N 1
ATOM 680 C CA . SER A 1 466 ? 111.482 145.666 153.984 1.00 82.67 466 SER A CA 1
ATOM 681 C C . SER A 1 466 ? 110.742 144.834 152.941 1.00 82.67 466 SER A C 1
ATOM 682 O O . SER A 1 466 ? 110.632 145.250 151.782 1.00 82.67 466 SER A O 1
ATOM 685 N N . LYS A 1 467 ? 110.306 143.627 153.337 1.00 86.49 467 LYS A N 1
ATOM 686 C CA . LYS A 1 467 ? 109.464 142.699 152.565 1.00 86.49 467 LYS A CA 1
ATOM 687 C C . LYS A 1 467 ? 110.108 142.301 151.232 1.00 86.49 467 LYS A C 1
ATOM 688 O O . LYS A 1 467 ? 109.894 142.938 150.201 1.00 86.49 467 LYS A O 1
ATOM 694 N N . ASN A 1 468 ? 111.060 141.358 151.336 1.00 82.49 468 ASN A N 1
ATOM 695 C CA . ASN A 1 468 ? 111.815 140.686 150.250 1.00 82.49 468 ASN A CA 1
ATOM 696 C C . ASN A 1 468 ? 112.594 141.668 149.362 1.00 82.49 468 ASN A C 1
ATOM 697 O O . ASN A 1 468 ? 112.286 141.892 148.194 1.00 82.49 468 ASN A O 1
ATOM 702 N N . GLU A 1 469 ? 113.654 142.222 149.954 1.00 69.45 469 GLU A N 1
ATOM 703 C CA . GLU A 1 469 ? 114.619 143.067 149.261 1.00 69.45 469 GLU A CA 1
ATOM 704 C C . GLU A 1 469 ? 115.275 142.335 148.098 1.00 69.45 469 GLU A C 1
ATOM 705 O O . GLU A 1 469 ? 115.632 141.160 148.208 1.00 69.45 469 GLU A O 1
ATOM 711 N N . LEU A 1 470 ? 115.436 143.037 146.982 1.00 49.24 470 LEU A N 1
ATOM 712 C CA . LEU A 1 470 ? 116.176 142.503 145.847 1.00 49.24 470 LEU A CA 1
ATOM 713 C C . LEU A 1 470 ? 117.663 142.533 146.174 1.00 49.24 470 LEU A C 1
ATOM 714 O O . LEU A 1 470 ? 118.273 143.607 146.207 1.00 49.24 470 LEU A O 1
ATOM 719 N N . LYS A 1 471 ? 118.244 141.364 146.417 1.00 46.22 471 LYS A N 1
ATOM 720 C CA . LYS A 1 471 ? 119.659 141.254 146.735 1.00 46.22 471 LYS A CA 1
ATOM 721 C C . LYS A 1 471 ? 120.479 141.298 145.454 1.00 46.22 471 LYS A C 1
ATOM 722 O O . LYS A 1 471 ? 119.958 141.133 144.352 1.00 46.22 471 LYS A O 1
ATOM 728 N N . TYR A 1 472 ? 121.786 141.518 145.612 1.00 40.98 472 TYR A N 1
ATOM 729 C CA . TYR A 1 472 ? 122.650 141.644 144.445 1.00 40.98 472 TYR A CA 1
ATOM 730 C C . TYR A 1 472 ? 122.879 140.312 143.747 1.00 40.98 472 TYR A C 1
ATOM 731 O O . TYR A 1 472 ? 123.184 140.302 142.552 1.00 40.98 472 TYR A O 1
ATOM 740 N N . ARG A 1 473 ? 122.734 139.193 144.458 1.00 44.63 473 ARG A N 1
ATOM 741 C CA . ARG A 1 473 ? 122.795 137.893 143.804 1.00 44.63 473 ARG A CA 1
ATOM 742 C C . ARG A 1 473 ? 121.542 137.634 142.981 1.00 44.63 473 ARG A C 1
ATOM 743 O O . ARG A 1 473 ? 121.592 136.910 141.981 1.00 44.63 473 ARG A O 1
ATOM 751 N N . ASP A 1 474 ? 120.411 138.213 143.389 1.00 42.93 474 ASP A N 1
ATOM 752 C CA . ASP A 1 474 ? 119.197 138.116 142.587 1.00 42.93 474 ASP A CA 1
ATOM 753 C C . ASP A 1 474 ? 119.296 138.952 141.320 1.00 42.93 474 ASP A C 1
ATOM 754 O O . ASP A 1 474 ? 118.710 138.593 140.295 1.00 42.93 474 ASP A O 1
ATOM 759 N N . VAL A 1 475 ? 120.030 140.065 141.369 1.00 38.40 475 VAL A N 1
ATOM 760 C CA . VAL A 1 475 ? 120.163 140.920 140.195 1.00 38.40 475 VAL A CA 1
ATOM 761 C C . VAL A 1 475 ? 121.109 140.289 139.180 1.00 38.40 475 VAL A C 1
ATOM 762 O O . VAL A 1 475 ? 120.849 140.321 137.972 1.00 38.40 475 VAL A O 1
ATOM 766 N N . PHE A 1 476 ? 122.206 139.683 139.652 1.00 34.48 476 PHE A N 1
ATOM 767 C CA . PHE A 1 476 ? 123.143 139.014 138.750 1.00 34.48 476 PHE A CA 1
ATOM 768 C C . PHE A 1 476 ? 122.525 137.780 138.106 1.00 34.48 476 PHE A C 1
ATOM 769 O O . PHE A 1 476 ? 122.944 137.373 137.018 1.00 34.48 476 PHE A O 1
ATOM 777 N N . LEU A 1 477 ? 121.535 137.172 138.761 1.00 36.81 477 LEU A N 1
ATOM 778 C CA . LEU A 1 477 ? 120.844 136.030 138.175 1.00 36.81 477 LEU A CA 1
ATOM 779 C C . LEU A 1 477 ? 119.914 136.465 137.048 1.00 36.81 477 LEU A C 1
ATOM 780 O O . LEU A 1 477 ? 119.655 135.693 136.120 1.00 36.81 477 LEU A O 1
ATOM 785 N N . ILE A 1 478 ? 119.399 137.695 137.113 1.00 35.37 478 ILE A N 1
ATOM 786 C CA . ILE A 1 478 ? 118.512 138.184 136.062 1.00 35.37 478 ILE A CA 1
ATOM 787 C C . ILE A 1 478 ? 119.303 138.526 134.805 1.00 35.37 478 ILE A C 1
ATOM 788 O O . ILE A 1 478 ? 118.911 138.153 133.694 1.00 35.37 478 ILE A O 1
ATOM 793 N N . CYS A 1 479 ? 120.440 139.213 134.959 1.00 38.75 479 CYS A N 1
ATOM 794 C CA . CYS A 1 479 ? 121.183 139.709 133.802 1.00 38.75 479 CYS A CA 1
ATOM 795 C C . CYS A 1 479 ? 121.858 138.592 133.019 1.00 38.75 479 CYS A C 1
ATOM 796 O O . CYS A 1 479 ? 122.056 138.726 131.808 1.00 38.75 479 CYS A O 1
ATOM 799 N N . THR A 1 480 ? 122.220 137.494 133.678 1.00 34.03 480 THR A N 1
ATOM 800 C CA . THR A 1 480 ? 122.891 136.401 132.987 1.00 34.03 480 THR A CA 1
ATOM 801 C C . THR A 1 480 ? 121.918 135.390 132.398 1.00 34.03 480 THR A C 1
ATOM 802 O O . THR A 1 480 ? 122.201 134.820 131.340 1.00 34.03 480 THR A O 1
ATOM 806 N N . ALA A 1 481 ? 120.777 135.154 133.050 1.00 32.43 481 ALA A N 1
ATOM 807 C CA . ALA A 1 481 ? 119.797 134.229 132.492 1.00 32.43 481 ALA A CA 1
ATOM 808 C C . ALA A 1 481 ? 119.046 134.843 131.320 1.00 32.43 481 ALA A C 1
ATOM 809 O O . ALA A 1 481 ? 118.665 134.127 130.389 1.00 32.43 481 ALA A O 1
ATOM 811 N N . SER A 1 482 ? 118.828 136.156 131.345 1.00 36.56 482 SER A N 1
ATOM 812 C CA . SER A 1 482 ? 118.097 136.824 130.278 1.00 36.56 482 SER A CA 1
ATOM 813 C C . SER A 1 482 ? 118.955 137.041 129.045 1.00 36.56 482 SER A C 1
ATOM 814 O O . SER A 1 482 ? 118.465 136.904 127.921 1.00 36.56 482 SER A O 1
ATOM 817 N N . MET A 1 483 ? 120.228 137.384 129.234 1.00 38.94 483 MET A N 1
ATOM 818 C CA . MET A 1 483 ? 121.092 137.660 128.095 1.00 38.94 483 MET A CA 1
ATOM 819 C C . MET A 1 483 ? 121.582 136.377 127.431 1.00 38.94 483 MET A C 1
ATOM 820 O O . MET A 1 483 ? 121.977 136.410 126.262 1.00 38.94 483 MET A O 1
ATOM 825 N N . SER A 1 484 ? 121.549 135.246 128.141 1.00 38.09 484 SER A N 1
ATOM 826 C CA . SER A 1 484 ? 121.794 133.962 127.489 1.00 38.09 484 SER A CA 1
ATOM 827 C C . SER A 1 484 ? 120.618 133.563 126.607 1.00 38.09 484 SER A C 1
ATOM 828 O O . SER A 1 484 ? 120.804 132.914 125.572 1.00 38.09 484 SER A O 1
ATOM 831 N N . ALA A 1 485 ? 119.399 133.930 127.010 1.00 37.93 485 ALA A N 1
ATOM 832 C CA . ALA A 1 485 ? 118.227 133.659 126.184 1.00 37.93 485 ALA A CA 1
ATOM 833 C C . ALA A 1 485 ? 118.195 134.560 124.956 1.00 37.93 485 ALA A C 1
ATOM 834 O O . ALA A 1 485 ? 117.755 134.138 123.882 1.00 37.93 485 ALA A O 1
ATOM 836 N N . ILE A 1 486 ? 118.651 135.805 125.101 1.00 41.30 486 ILE A N 1
ATOM 837 C CA . ILE A 1 486 ? 118.742 136.717 123.965 1.00 41.30 486 ILE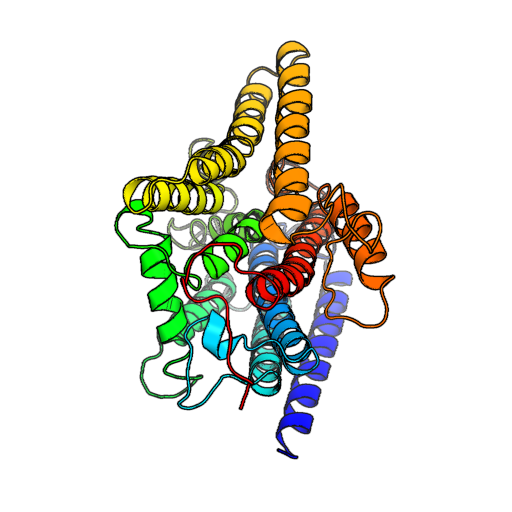 A CA 1
ATOM 838 C C . ILE A 1 486 ? 119.821 136.254 122.997 1.00 41.30 486 ILE A C 1
ATOM 839 O O . ILE A 1 486 ? 119.611 136.222 121.779 1.00 41.30 486 ILE A O 1
ATOM 844 N N . ALA A 1 487 ? 120.981 135.857 123.525 1.00 42.60 487 ALA A N 1
ATOM 845 C CA . ALA A 1 487 ? 122.052 135.341 122.680 1.00 42.60 487 ALA A CA 1
ATOM 846 C C . ALA A 1 487 ? 121.709 133.978 122.095 1.00 42.60 487 ALA A C 1
ATOM 847 O O . ALA A 1 487 ? 122.264 133.598 121.062 1.00 42.60 487 ALA A O 1
ATOM 849 N N . GLY A 1 488 ? 120.812 133.229 122.737 1.00 47.13 488 GLY A N 1
ATOM 850 C CA . GLY A 1 488 ? 120.390 131.959 122.170 1.00 47.13 488 GLY A CA 1
ATOM 851 C C . GLY A 1 488 ? 119.517 132.142 120.944 1.00 47.13 488 GLY A C 1
ATOM 852 O O . GLY A 1 488 ? 119.743 131.510 119.910 1.00 47.13 488 GLY A O 1
ATOM 853 N N . VAL A 1 489 ? 118.514 133.019 121.044 1.00 48.65 489 VAL A N 1
ATOM 854 C CA . VAL A 1 489 ? 117.615 133.286 119.925 1.00 48.65 489 VAL A CA 1
ATOM 855 C C . VAL A 1 489 ? 118.342 134.019 118.799 1.00 48.65 489 VAL A C 1
ATOM 856 O O . VAL A 1 489 ? 118.115 133.736 117.616 1.00 48.65 489 VAL A O 1
ATOM 860 N N . MET A 1 490 ? 119.254 134.931 119.136 1.00 55.79 490 MET A N 1
ATOM 861 C CA . MET A 1 490 ? 120.016 135.640 118.116 1.00 55.79 490 MET A CA 1
ATOM 862 C C . MET A 1 490 ? 121.056 134.764 117.431 1.00 55.79 490 MET A C 1
ATOM 863 O O . MET A 1 490 ? 121.452 135.074 116.303 1.00 55.79 490 MET A O 1
ATOM 868 N N . PHE A 1 491 ? 121.499 133.683 118.071 1.00 56.09 491 PHE A N 1
ATOM 869 C CA . PHE A 1 491 ? 122.346 132.702 117.404 1.00 56.09 491 PHE A CA 1
ATOM 870 C C . PHE A 1 491 ? 121.519 131.750 116.552 1.00 56.09 491 PHE A C 1
ATOM 871 O O . PHE A 1 491 ? 122.008 131.239 115.539 1.00 56.09 491 PHE A O 1
ATOM 879 N N . VAL A 1 492 ? 120.272 131.500 116.958 1.00 60.91 492 VAL A N 1
ATOM 880 C CA . VAL A 1 492 ? 119.327 130.781 116.109 1.00 60.91 492 VAL A CA 1
ATOM 881 C C . VAL A 1 492 ? 119.036 131.585 114.847 1.00 60.91 492 VAL A C 1
ATOM 882 O O . VAL A 1 492 ? 119.055 131.045 113.734 1.00 60.91 492 VAL A O 1
ATOM 886 N N . HIS A 1 493 ? 118.809 132.896 115.001 1.00 65.18 493 HIS A N 1
ATOM 887 C CA . HIS A 1 493 ? 118.445 133.749 113.871 1.00 65.18 493 HIS A CA 1
ATOM 888 C C . HIS A 1 493 ? 119.589 133.892 112.875 1.00 65.18 493 HIS A C 1
ATOM 889 O O . HIS A 1 493 ? 119.357 133.892 111.662 1.00 65.18 493 HIS A O 1
ATOM 896 N N . LEU A 1 494 ? 120.829 134.000 113.363 1.00 68.20 494 LEU A N 1
ATOM 897 C CA . LEU A 1 494 ? 121.969 134.051 112.452 1.00 68.20 494 LEU A CA 1
ATOM 898 C C . LEU A 1 494 ? 122.207 132.703 111.783 1.00 68.20 494 LEU A C 1
ATOM 899 O O . LEU A 1 494 ? 122.745 132.650 110.673 1.00 68.20 494 LEU A O 1
ATOM 904 N N . SER A 1 495 ? 121.789 131.610 112.420 1.00 72.07 495 SER A N 1
ATOM 905 C CA . SER A 1 495 ? 121.932 130.300 111.797 1.00 72.07 495 SER A CA 1
ATOM 906 C C . SER A 1 495 ? 120.762 129.994 110.870 1.00 72.07 495 SER A C 1
ATOM 907 O O . SER A 1 495 ? 120.965 129.563 109.731 1.00 72.07 495 SER A O 1
ATOM 910 N N . LEU A 1 496 ? 119.533 130.222 111.327 1.00 74.49 496 LEU A N 1
ATOM 911 C CA . LEU A 1 496 ? 118.349 129.797 110.577 1.00 74.49 496 LEU A CA 1
ATOM 912 C C . LEU A 1 496 ? 117.896 130.855 109.568 1.00 74.49 496 LEU A C 1
ATOM 913 O O . LEU A 1 496 ? 116.734 131.245 109.514 1.00 74.49 496 LEU A O 1
ATOM 918 N N . LEU A 1 497 ? 118.811 131.360 108.743 1.00 83.82 497 LEU A N 1
ATOM 919 C CA . LEU A 1 497 ? 118.418 132.054 107.518 1.00 83.82 497 LEU A CA 1
ATOM 920 C C . LEU A 1 497 ? 119.261 131.686 106.309 1.00 83.82 497 LEU A C 1
ATOM 921 O O . LEU A 1 497 ? 118.790 131.873 105.181 1.00 83.82 497 LEU A O 1
ATOM 926 N N . GLU A 1 498 ? 120.484 131.180 106.488 1.00 86.08 498 GLU A N 1
ATOM 927 C CA . GLU A 1 498 ? 121.279 130.737 105.349 1.00 86.08 498 GLU A CA 1
ATOM 928 C C . GLU A 1 498 ? 120.708 129.469 104.738 1.00 86.08 498 GLU A C 1
ATOM 929 O O . GLU A 1 498 ? 120.817 129.261 103.524 1.00 86.08 498 GLU A O 1
ATOM 935 N N . LYS A 1 499 ? 120.094 128.618 105.560 1.00 93.30 499 LYS A N 1
ATOM 936 C CA . LYS A 1 499 ? 119.497 127.391 105.052 1.00 93.30 499 LYS A CA 1
ATOM 937 C C . LYS A 1 499 ? 118.160 127.658 104.369 1.00 93.30 499 LYS A C 1
ATOM 938 O O . LYS A 1 499 ? 117.666 126.803 103.625 1.00 93.30 499 LYS A O 1
ATOM 944 N N . GLY A 1 500 ? 117.567 128.828 104.605 1.00 96.05 500 GLY A N 1
ATOM 945 C CA . GLY A 1 500 ? 116.274 129.167 104.042 1.00 96.05 500 GLY A CA 1
ATOM 946 C C . GLY A 1 500 ? 115.255 129.487 105.115 1.00 96.05 500 GLY A C 1
ATOM 947 O O . GLY A 1 500 ? 115.387 130.499 105.812 1.00 96.05 500 GLY A O 1
ATOM 948 N N . TYR A 1 501 ? 114.240 128.624 105.236 1.00 99.76 501 TYR A N 1
ATOM 949 C CA . TYR A 1 501 ? 113.287 128.600 106.352 1.00 99.76 501 TYR A CA 1
ATOM 950 C C . TYR A 1 501 ? 112.490 129.902 106.493 1.00 99.76 501 TYR A C 1
ATOM 951 O O . TYR A 1 501 ? 112.670 130.664 107.448 1.00 99.76 501 TYR A O 1
ATOM 960 N N . SER A 1 502 ? 111.620 130.146 105.502 1.00 101.16 502 SER A N 1
ATOM 961 C CA . SER A 1 502 ? 110.497 131.090 105.595 1.00 101.16 502 SER A CA 1
ATOM 962 C C . SER A 1 502 ? 110.976 132.532 105.811 1.00 101.16 502 SER A C 1
ATOM 963 O O . SER A 1 502 ? 110.866 133.100 106.902 1.00 101.16 502 SER A O 1
ATOM 966 N N . PHE A 1 503 ? 111.559 133.077 104.733 1.00 102.37 503 PHE A N 1
ATOM 967 C CA . PHE A 1 503 ? 112.159 134.414 104.724 1.00 102.37 503 PHE A CA 1
ATOM 968 C C . PHE A 1 503 ? 111.205 135.517 105.182 1.00 102.37 503 PHE A C 1
ATOM 969 O O . PHE A 1 503 ? 111.648 136.510 105.774 1.00 102.37 503 PHE A O 1
ATOM 977 N N . ARG A 1 504 ? 109.904 135.371 104.918 1.00 104.35 504 ARG A N 1
ATOM 978 C CA . ARG A 1 504 ? 108.940 136.346 105.420 1.00 104.35 504 ARG A CA 1
ATOM 979 C C . ARG A 1 504 ? 108.666 136.138 106.905 1.00 104.35 504 ARG A C 1
ATOM 980 O O . ARG A 1 504 ? 108.368 137.100 107.623 1.00 104.35 504 ARG A O 1
ATOM 988 N N . GLN A 1 505 ? 108.772 134.901 107.384 1.00 99.30 505 GLN A N 1
ATOM 989 C CA . GLN A 1 505 ? 108.439 134.567 108.764 1.00 99.30 505 GLN A CA 1
ATOM 990 C C . GLN A 1 505 ? 109.647 134.603 109.692 1.00 99.30 505 GLN A C 1
ATOM 991 O O . GLN A 1 505 ? 109.484 134.848 110.892 1.00 99.30 505 GLN A O 1
ATOM 997 N N . VAL A 1 506 ? 110.857 134.406 109.164 1.00 90.89 506 VAL A N 1
ATOM 998 C CA . VAL A 1 506 ? 112.042 134.413 110.017 1.00 90.89 506 VAL A CA 1
ATOM 999 C C . VAL A 1 506 ? 112.417 135.842 110.419 1.00 90.89 506 VAL A C 1
ATOM 1000 O O . VAL A 1 506 ? 113.123 136.049 111.413 1.00 90.89 506 VAL A O 1
ATOM 1004 N N . GLN A 1 507 ? 111.892 136.852 109.720 1.00 89.67 507 GLN A N 1
ATOM 1005 C CA . GLN A 1 507 ? 112.177 138.252 110.039 1.00 89.67 507 GLN A CA 1
ATOM 1006 C C . GLN A 1 507 ? 111.140 138.810 111.020 1.00 89.67 507 GLN A C 1
ATOM 1007 O O . GLN A 1 507 ? 110.838 140.001 111.051 1.00 89.67 507 GLN A O 1
ATOM 1013 N N . VAL A 1 508 ? 110.577 137.904 111.815 1.00 79.18 508 VAL A N 1
ATOM 1014 C CA . VAL A 1 508 ? 109.747 138.265 112.959 1.00 79.18 508 VAL A CA 1
ATOM 1015 C C . VAL A 1 508 ? 110.412 137.913 114.284 1.00 79.18 508 VAL A C 1
ATOM 1016 O O . VAL A 1 508 ? 110.193 138.609 115.296 1.00 79.18 508 VAL A O 1
ATOM 1020 N N . ILE A 1 509 ? 111.311 136.931 114.307 1.00 74.15 509 ILE A N 1
ATOM 1021 C CA . ILE A 1 509 ? 112.042 136.499 115.501 1.00 74.15 509 ILE A CA 1
ATOM 1022 C C . ILE A 1 509 ? 112.974 137.555 116.115 1.00 74.15 509 ILE A C 1
ATOM 1023 O O . ILE A 1 509 ? 113.275 137.420 117.311 1.00 74.15 509 ILE A O 1
ATOM 1028 N N . PRO A 1 510 ? 113.464 138.614 115.431 1.00 72.37 510 PRO A N 1
ATOM 1029 C CA . PRO A 1 510 ? 114.026 139.714 116.236 1.00 72.37 510 PRO A CA 1
ATOM 1030 C C . PRO A 1 510 ? 112.969 140.493 116.995 1.00 72.37 510 PRO A C 1
ATOM 1031 O O . PRO A 1 510 ? 113.171 140.813 118.173 1.00 72.37 510 PRO A O 1
ATOM 1035 N N . GLY A 1 511 ? 111.841 140.807 116.355 1.00 70.21 511 GLY A N 1
ATOM 1036 C CA . GLY A 1 511 ? 110.776 141.510 117.048 1.00 70.21 511 GLY A CA 1
ATOM 1037 C C . GLY A 1 511 ? 110.050 140.647 118.060 1.00 70.21 511 GLY A C 1
ATOM 1038 O O . GLY A 1 511 ? 109.416 141.166 118.982 1.00 70.21 511 GLY A O 1
ATOM 1039 N N . LEU A 1 512 ? 110.121 139.323 117.899 1.00 67.93 512 LEU A N 1
ATOM 1040 C CA . LEU A 1 512 ? 109.497 138.424 118.864 1.00 67.93 512 LEU A CA 1
ATOM 1041 C C . LEU A 1 512 ? 110.263 138.407 120.179 1.00 67.93 512 LEU A C 1
ATOM 1042 O O . LEU A 1 512 ? 109.673 138.198 121.245 1.00 67.93 512 LEU A O 1
ATOM 1047 N N . LEU A 1 513 ? 111.580 138.615 120.119 1.00 57.69 513 LEU A N 1
ATOM 1048 C CA . LEU A 1 513 ? 112.396 138.597 121.328 1.00 57.69 513 LEU A CA 1
ATOM 1049 C C . LEU A 1 513 ? 112.146 139.834 122.182 1.00 57.69 513 LEU A C 1
ATOM 1050 O O . LEU A 1 513 ? 112.159 139.756 123.416 1.00 57.69 513 LEU A O 1
ATOM 1055 N N . LEU A 1 514 ? 111.913 140.984 121.543 1.00 57.63 514 LEU A N 1
ATOM 1056 C CA . LEU A 1 514 ? 111.605 142.201 122.286 1.00 57.63 514 LEU A CA 1
ATOM 1057 C C . LEU A 1 514 ? 110.205 142.139 122.884 1.00 57.63 514 LEU A C 1
ATOM 1058 O O . LEU A 1 514 ? 109.990 142.580 124.018 1.00 57.63 514 LEU A O 1
ATOM 1063 N N . LEU A 1 515 ? 109.245 141.587 122.139 1.00 58.41 515 LEU A N 1
ATOM 1064 C CA . LEU A 1 515 ? 107.889 141.453 122.661 1.00 58.41 515 LEU A CA 1
ATOM 1065 C C . LEU A 1 515 ? 107.813 140.408 123.765 1.00 58.41 515 LEU A C 1
ATOM 1066 O O . LEU A 1 515 ? 106.929 140.485 124.624 1.00 58.41 515 LEU A O 1
ATOM 1071 N N . GLY A 1 516 ? 108.724 139.434 123.764 1.00 57.91 516 GLY A N 1
ATOM 1072 C CA . GLY A 1 516 ? 108.751 138.462 124.844 1.00 57.91 516 GLY A CA 1
ATOM 1073 C C . GLY A 1 516 ? 109.203 139.064 126.161 1.00 57.91 516 GLY A C 1
ATOM 1074 O O . GLY A 1 516 ? 108.670 138.729 127.222 1.00 57.91 516 GLY A O 1
ATOM 1075 N N . PHE A 1 517 ? 110.184 139.969 126.111 1.00 55.06 517 PHE A N 1
ATOM 1076 C CA . PHE A 1 517 ? 110.652 140.620 127.330 1.00 55.06 517 PHE A CA 1
ATOM 1077 C C . PHE A 1 517 ? 109.749 141.774 127.735 1.00 55.06 517 PHE A C 1
ATOM 1078 O O . PHE A 1 517 ? 109.732 142.163 128.907 1.00 55.06 517 PHE A O 1
ATOM 1086 N N . LEU A 1 518 ? 109.007 142.342 126.782 1.00 56.07 518 LEU A N 1
ATOM 1087 C CA . LEU A 1 518 ? 107.992 143.330 127.128 1.00 56.07 518 LEU A CA 1
ATOM 1088 C C . LEU A 1 518 ? 106.845 142.683 127.892 1.00 56.07 518 LEU A C 1
ATOM 1089 O O . LEU A 1 518 ? 106.287 143.283 128.817 1.00 56.07 518 LEU A O 1
ATOM 1094 N N . LEU A 1 519 ? 106.491 141.447 127.529 1.00 56.56 519 LEU A N 1
ATOM 1095 C CA . LEU A 1 519 ? 105.425 140.738 128.226 1.00 56.56 519 LEU A CA 1
ATOM 1096 C C . LEU A 1 519 ? 105.892 140.193 129.570 1.00 56.56 519 LEU A C 1
ATOM 1097 O O . LEU A 1 519 ? 105.074 140.019 130.482 1.00 56.56 519 LEU A O 1
ATOM 1102 N N . ILE A 1 520 ? 107.189 139.905 129.707 1.00 57.96 520 ILE A N 1
ATOM 1103 C CA . ILE A 1 520 ? 107.734 139.443 130.982 1.00 57.96 520 ILE A CA 1
ATOM 1104 C C . ILE A 1 520 ? 107.696 140.568 132.013 1.00 57.96 520 ILE A C 1
ATOM 1105 O O . ILE A 1 520 ? 107.380 140.346 133.190 1.00 57.96 520 ILE A O 1
ATOM 1110 N N . LEU A 1 521 ? 107.953 141.804 131.571 1.00 55.11 521 LEU A N 1
ATOM 1111 C CA . LEU A 1 521 ? 107.952 142.946 132.480 1.00 55.11 521 LEU A CA 1
ATOM 1112 C C . LEU A 1 521 ? 106.551 143.278 132.982 1.00 55.11 521 LEU A C 1
ATOM 1113 O O . LEU A 1 521 ? 106.407 143.879 134.051 1.00 55.11 521 LEU A O 1
ATOM 1118 N N . ILE A 1 522 ? 105.517 142.900 132.238 1.00 59.19 522 ILE A N 1
ATOM 1119 C CA . ILE A 1 522 ? 104.140 143.058 132.683 1.00 59.19 522 ILE A CA 1
ATOM 1120 C C . ILE A 1 522 ? 103.488 141.704 132.963 1.00 59.19 522 ILE A C 1
ATOM 1121 O O . ILE A 1 522 ? 102.264 141.600 132.973 1.00 59.19 522 ILE A O 1
ATOM 1126 N N . CYS A 1 523 ? 104.290 140.665 133.183 1.00 63.78 523 CYS A N 1
ATOM 1127 C CA . CYS A 1 523 ? 103.763 139.367 133.601 1.00 63.78 523 CYS A CA 1
ATOM 1128 C C . CYS A 1 523 ? 103.258 139.471 135.033 1.00 63.78 523 CYS A C 1
ATOM 1129 O O . CYS A 1 523 ? 104.059 139.697 135.949 1.00 63.78 523 CYS A O 1
ATOM 1132 N N . PRO A 1 524 ? 101.955 139.323 135.277 1.00 62.98 524 PRO A N 1
ATOM 1133 C CA . PRO A 1 524 ? 101.385 139.693 136.582 1.00 62.98 524 PRO A CA 1
ATOM 1134 C C . PRO A 1 524 ? 101.192 138.554 137.576 1.00 62.98 524 PRO A C 1
ATOM 1135 O O . PRO A 1 524 ? 100.554 138.794 138.608 1.00 62.98 524 PRO A O 1
ATOM 1139 N N . LEU A 1 525 ? 101.690 137.340 137.315 1.00 69.93 525 LEU A N 1
ATOM 1140 C CA . LEU A 1 525 ? 101.209 136.239 138.144 1.00 69.93 525 LEU A CA 1
ATOM 1141 C C . LEU A 1 525 ? 101.905 136.172 139.500 1.00 69.93 525 LEU A C 1
ATOM 1142 O O . LEU A 1 525 ? 101.361 136.677 140.489 1.00 69.93 525 LEU A O 1
ATOM 1147 N N . ASN A 1 526 ? 103.105 135.582 139.563 1.00 66.70 526 ASN A N 1
ATOM 1148 C CA . ASN A 1 526 ? 104.024 135.771 140.682 1.00 66.70 526 ASN A CA 1
ATOM 1149 C C . ASN A 1 526 ? 105.464 135.480 140.268 1.00 66.70 526 ASN A C 1
ATOM 1150 O O . ASN A 1 526 ? 106.309 135.211 141.127 1.00 66.70 526 ASN A O 1
ATOM 1155 N N . ILE A 1 527 ? 105.771 135.527 138.974 1.00 66.30 527 ILE A N 1
ATOM 1156 C CA . ILE A 1 527 ? 106.844 134.675 138.467 1.00 66.30 527 ILE A CA 1
ATOM 1157 C C . ILE A 1 527 ? 108.223 135.314 138.568 1.00 66.30 527 ILE A C 1
ATOM 1158 O O . ILE A 1 527 ? 109.082 134.834 139.316 1.00 66.30 527 ILE A O 1
ATOM 1163 N N . PHE A 1 528 ? 108.448 136.398 137.832 1.00 59.97 528 PHE A N 1
ATOM 1164 C CA . PHE A 1 528 ? 109.784 136.980 137.735 1.00 59.97 528 PHE A CA 1
ATOM 1165 C C . PHE A 1 528 ? 109.880 138.232 138.605 1.00 59.97 528 PHE A C 1
ATOM 1166 O O . PHE A 1 528 ? 109.836 139.364 138.122 1.00 59.97 528 PHE A O 1
ATOM 1174 N N . TYR A 1 529 ? 110.024 137.987 139.912 1.00 51.32 529 TYR A N 1
ATOM 1175 C CA . TYR A 1 529 ? 110.221 139.009 140.947 1.00 51.32 529 TYR A CA 1
ATOM 1176 C C . TYR A 1 529 ? 109.066 140.017 140.967 1.00 51.32 529 TYR A C 1
ATOM 1177 O O . TYR A 1 529 ? 109.217 141.193 140.634 1.00 51.32 529 TYR A O 1
ATOM 1186 N N . LYS A 1 530 ? 107.895 139.499 141.335 1.00 60.37 530 LYS A N 1
ATOM 1187 C CA . LYS A 1 530 ? 106.737 140.337 141.609 1.00 60.37 530 LYS A CA 1
ATOM 1188 C C . LYS A 1 530 ? 107.043 141.279 142.774 1.00 60.37 530 LYS A C 1
ATOM 1189 O O . LYS A 1 530 ? 107.823 140.955 143.679 1.00 60.37 530 LYS A O 1
ATOM 1195 N N . SER A 1 531 ? 106.452 142.480 142.707 1.00 60.14 531 SER A N 1
ATOM 1196 C CA . SER A 1 531 ? 106.702 143.657 143.545 1.00 60.14 531 SER A CA 1
ATOM 1197 C C . SER A 1 531 ? 108.114 144.212 143.384 1.00 60.14 531 SER A C 1
ATOM 1198 O O . SER A 1 531 ? 108.537 145.058 144.177 1.00 60.14 531 SER A O 1
ATOM 1201 N N . SER A 1 532 ? 108.853 143.758 142.374 1.00 52.48 532 SER A N 1
ATOM 1202 C CA . SER A 1 532 ? 110.076 144.405 141.926 1.00 52.48 532 SER A CA 1
ATOM 1203 C C . SER A 1 532 ? 110.047 144.751 140.450 1.00 52.48 532 SER A C 1
ATOM 1204 O O . SER A 1 532 ? 110.790 145.647 140.031 1.00 52.48 532 SER A O 1
ATOM 1207 N N . ARG A 1 533 ? 109.229 144.072 139.650 1.00 52.45 533 ARG A N 1
ATOM 1208 C CA . ARG A 1 533 ? 108.895 144.531 138.313 1.00 52.45 533 ARG A CA 1
ATOM 1209 C C . ARG A 1 533 ? 107.784 145.565 138.318 1.00 52.45 533 ARG A C 1
ATOM 1210 O O . ARG A 1 533 ? 107.796 146.466 137.476 1.00 52.45 533 ARG A O 1
ATOM 1218 N N . TYR A 1 534 ? 106.830 145.462 139.244 1.00 54.50 534 TYR A N 1
ATOM 1219 C CA . TYR A 1 534 ? 105.775 146.458 139.352 1.00 54.50 534 TYR A CA 1
ATOM 1220 C C . TYR A 1 534 ? 106.183 147.661 140.185 1.00 54.50 534 TYR A C 1
ATOM 1221 O O . TYR A 1 534 ? 105.487 148.681 140.157 1.00 54.50 534 TYR A O 1
ATOM 1230 N N . ARG A 1 535 ? 107.284 147.564 140.930 1.00 52.55 535 ARG A N 1
ATOM 1231 C CA . ARG A 1 535 ? 107.898 148.765 141.484 1.00 52.55 535 ARG A CA 1
ATOM 1232 C C . ARG A 1 535 ? 108.532 149.594 140.376 1.00 52.55 535 ARG A C 1
ATOM 1233 O O . ARG A 1 535 ? 108.546 150.828 140.441 1.00 52.55 535 ARG A O 1
ATOM 1241 N N . LEU A 1 536 ? 109.031 148.927 139.332 1.00 51.25 536 LEU A N 1
ATOM 1242 C CA . LEU A 1 536 ? 109.701 149.622 138.239 1.00 51.25 536 LEU A CA 1
ATOM 1243 C C . LEU A 1 536 ? 108.714 150.405 137.379 1.00 51.25 536 LEU A C 1
ATOM 1244 O O . LEU A 1 536 ? 108.956 151.575 137.069 1.00 51.25 536 LEU A O 1
ATOM 1249 N N . ILE A 1 537 ? 107.592 149.789 136.997 1.00 50.53 537 ILE A N 1
ATOM 1250 C CA . ILE A 1 537 ? 106.618 150.480 136.154 1.00 50.53 537 ILE A CA 1
ATOM 1251 C C . ILE A 1 537 ? 105.857 151.540 136.950 1.00 50.53 537 ILE A C 1
ATOM 1252 O O . ILE A 1 537 ? 105.334 152.501 136.373 1.00 50.53 537 ILE A O 1
ATOM 1257 N N . SER A 1 538 ? 105.802 151.408 138.277 1.00 52.99 538 SER A N 1
ATOM 1258 C CA . SER A 1 538 ? 105.267 152.479 139.110 1.00 52.99 538 SER A CA 1
ATOM 1259 C C . SER A 1 538 ? 106.179 153.698 139.137 1.00 52.99 538 SER A C 1
ATOM 1260 O O . SER A 1 538 ? 105.712 154.799 139.445 1.00 52.99 538 SER A O 1
ATOM 1263 N N . VAL A 1 539 ? 107.465 153.523 138.829 1.00 50.66 539 VAL A N 1
ATOM 1264 C CA . VAL A 1 539 ? 108.392 154.647 138.757 1.00 50.66 539 VAL A CA 1
ATOM 1265 C C . VAL A 1 539 ? 108.350 155.296 137.376 1.00 50.66 539 VAL A C 1
ATOM 1266 O O . VAL A 1 539 ? 108.304 156.526 137.260 1.00 50.66 539 VAL A O 1
ATOM 1270 N N . ILE A 1 540 ? 108.321 154.484 136.313 1.00 47.34 540 ILE A N 1
ATOM 1271 C CA . ILE A 1 540 ? 108.314 155.011 134.948 1.00 47.34 540 ILE A CA 1
ATOM 1272 C C . ILE A 1 540 ? 106.973 155.676 134.624 1.00 47.34 540 ILE A C 1
ATOM 1273 O O . ILE A 1 540 ? 106.890 156.523 133.725 1.00 47.34 540 ILE A O 1
ATOM 1278 N N . ARG A 1 541 ? 105.915 155.347 135.370 1.00 56.38 541 ARG A N 1
ATOM 1279 C CA . ARG A 1 541 ? 104.677 156.112 135.256 1.00 56.38 541 ARG A CA 1
ATOM 1280 C C . ARG A 1 541 ? 104.862 157.536 135.769 1.00 56.38 541 ARG A C 1
ATOM 1281 O O . ARG A 1 541 ? 104.316 158.485 135.195 1.00 56.38 541 ARG A O 1
ATOM 1289 N N . ASN A 1 542 ? 105.641 157.706 136.838 1.00 55.87 542 ASN A N 1
ATOM 1290 C CA . ASN A 1 542 ? 105.925 159.039 137.356 1.00 55.87 542 ASN A CA 1
ATOM 1291 C C . ASN A 1 542 ? 106.983 159.768 136.540 1.00 55.87 542 ASN A C 1
ATOM 1292 O O . ASN A 1 542 ? 107.118 160.988 136.675 1.00 55.87 542 ASN A O 1
ATOM 1297 N N . ILE A 1 543 ? 107.739 159.054 135.707 1.00 50.52 543 ILE A N 1
ATOM 1298 C CA . ILE A 1 543 ? 108.816 159.679 134.946 1.00 50.52 543 ILE A CA 1
ATOM 1299 C C . ILE A 1 543 ? 108.286 160.279 133.650 1.00 50.52 543 ILE A C 1
ATOM 1300 O O . ILE A 1 543 ? 108.585 161.432 133.318 1.00 50.52 543 ILE A O 1
ATOM 1305 N N . VAL A 1 544 ? 107.483 159.512 132.905 1.00 54.47 544 VAL A N 1
ATOM 1306 C CA . VAL A 1 544 ? 106.996 159.968 131.605 1.00 54.47 544 VAL A CA 1
ATOM 1307 C C . VAL A 1 544 ? 105.962 161.075 131.778 1.00 54.47 544 VAL A C 1
ATOM 1308 O O . VAL A 1 544 ? 105.954 162.061 131.031 1.00 54.47 544 VAL A O 1
ATOM 1312 N N . PHE A 1 545 ? 105.096 160.951 132.783 1.00 61.19 545 PHE A N 1
ATOM 1313 C CA . PHE A 1 545 ? 104.201 162.039 133.176 1.00 61.19 545 PHE A CA 1
ATOM 1314 C C . PHE A 1 545 ? 104.933 162.872 134.225 1.00 61.19 545 PHE A C 1
ATOM 1315 O O . PHE A 1 545 ? 104.643 162.827 135.423 1.00 61.19 545 PHE A O 1
ATOM 1323 N N . SER A 1 546 ? 105.902 163.657 133.750 1.00 58.27 546 SER A N 1
ATOM 1324 C CA . SER A 1 546 ? 106.935 164.236 134.608 1.00 58.27 546 SER A CA 1
ATOM 1325 C C . SER A 1 546 ? 106.464 165.361 135.539 1.00 58.27 546 SER A C 1
ATOM 1326 O O . SER A 1 546 ? 106.695 165.237 136.749 1.00 58.27 546 SER A O 1
ATOM 1329 N N . PRO A 1 547 ? 105.824 166.455 135.095 1.00 58.09 547 PRO A N 1
ATOM 1330 C CA . PRO A 1 547 ? 105.457 167.487 136.073 1.00 58.09 547 PRO A CA 1
ATOM 1331 C C . PRO A 1 547 ? 104.169 167.195 136.825 1.00 58.09 547 PRO A C 1
ATOM 1332 O O . PRO A 1 547 ? 103.816 167.959 137.729 1.00 58.09 547 PRO A O 1
ATOM 1336 N N . LEU A 1 548 ? 103.470 166.112 136.484 1.00 62.81 548 LEU A N 1
ATOM 1337 C CA . LEU A 1 548 ? 102.192 165.802 137.111 1.00 62.81 548 LEU A CA 1
ATOM 1338 C C . LEU A 1 548 ? 102.361 165.171 138.486 1.00 62.81 548 LEU A C 1
ATOM 1339 O O . LEU A 1 548 ? 101.479 165.314 139.340 1.00 62.81 548 LEU A O 1
ATOM 1344 N N . TYR A 1 549 ? 103.469 164.476 138.719 1.00 63.66 549 TYR A N 1
ATOM 1345 C CA . TYR A 1 549 ? 103.687 163.735 139.951 1.00 63.66 549 TYR A CA 1
ATOM 1346 C C . TYR A 1 549 ? 104.785 164.383 140.782 1.00 63.66 549 TYR A C 1
ATOM 1347 O O . TYR A 1 549 ? 105.687 165.037 140.251 1.00 63.66 549 TYR A O 1
ATOM 1356 N N . LYS A 1 550 ? 104.694 164.196 142.096 1.00 62.57 550 LYS A N 1
ATOM 1357 C CA . LYS A 1 550 ? 105.730 164.660 143.002 1.00 62.57 550 LYS A CA 1
ATOM 1358 C C . LYS A 1 550 ? 107.000 163.833 142.821 1.00 62.57 550 LYS A C 1
ATOM 1359 O O . LYS A 1 550 ? 106.972 162.694 142.348 1.00 62.57 550 LYS A O 1
ATOM 1365 N N . VAL A 1 551 ? 108.127 164.421 143.206 1.00 58.24 551 VAL A N 1
ATOM 1366 C CA . VAL A 1 551 ? 109.437 163.812 143.020 1.00 58.24 551 VAL A CA 1
ATOM 1367 C C . VAL A 1 551 ? 109.955 163.336 144.369 1.00 58.24 551 VAL A C 1
ATOM 1368 O O . VAL A 1 551 ? 110.018 164.112 145.330 1.00 58.24 551 VAL A O 1
ATOM 1372 N N . VAL A 1 552 ? 110.318 162.056 144.435 1.00 57.60 552 VAL A N 1
ATOM 1373 C CA . VAL A 1 552 ? 111.025 161.472 145.569 1.00 57.60 552 VAL A CA 1
ATOM 1374 C C . VAL A 1 552 ? 112.338 160.937 145.020 1.00 57.60 552 VAL A C 1
ATOM 1375 O O . VAL A 1 552 ? 112.654 161.154 143.847 1.00 57.60 552 VAL A O 1
ATOM 1379 N N . MET A 1 553 ? 113.130 160.256 145.849 1.00 58.57 553 MET A N 1
ATOM 1380 C CA . MET A 1 553 ? 114.448 159.816 145.408 1.00 58.57 553 MET A CA 1
ATOM 1381 C C . MET A 1 553 ? 114.432 158.425 144.781 1.00 58.57 553 MET A C 1
ATOM 1382 O O . MET A 1 553 ? 115.458 157.733 144.786 1.00 58.57 553 MET A O 1
ATOM 1387 N N . LEU A 1 554 ? 113.300 157.994 144.240 1.00 50.70 554 LEU A N 1
ATOM 1388 C CA . LEU A 1 554 ? 113.264 156.816 143.389 1.00 50.70 554 LEU A CA 1
ATOM 1389 C C . LEU A 1 554 ? 112.902 157.127 141.947 1.00 50.70 554 LEU A C 1
ATOM 1390 O O . LEU A 1 554 ? 113.449 156.493 141.043 1.00 50.70 554 LEU A O 1
ATOM 1395 N N . ASP A 1 555 ? 112.015 158.088 141.702 1.00 56.83 555 ASP A N 1
ATOM 1396 C CA . ASP A 1 555 ? 111.756 158.545 140.346 1.00 56.83 555 ASP A CA 1
ATOM 1397 C C . ASP A 1 555 ? 112.651 159.711 139.953 1.00 56.83 555 ASP A C 1
ATOM 1398 O O . ASP A 1 555 ? 112.530 160.221 138.837 1.00 56.83 555 ASP A O 1
ATOM 1403 N N . PHE A 1 556 ? 113.529 160.151 140.853 1.00 45.00 556 PHE A N 1
ATOM 1404 C CA . PHE A 1 556 ? 114.664 160.989 140.493 1.00 45.00 556 PHE A CA 1
ATOM 1405 C C . PHE A 1 556 ? 115.853 160.124 140.098 1.00 45.00 556 PHE A C 1
ATOM 1406 O O . PHE A 1 556 ? 116.573 160.446 139.149 1.00 45.00 556 PHE A O 1
ATOM 1414 N N . PHE A 1 557 ? 116.071 159.040 140.844 1.00 42.31 557 PHE A N 1
ATOM 1415 C CA . PHE A 1 557 ? 117.202 158.155 140.597 1.00 42.31 557 PHE A CA 1
ATOM 1416 C C . PHE A 1 557 ? 117.058 157.439 139.262 1.00 42.31 557 PHE A C 1
ATOM 1417 O O . PHE A 1 557 ? 117.998 157.398 138.464 1.00 42.31 557 PHE A O 1
ATOM 1425 N N . MET A 1 558 ? 115.874 156.885 138.995 1.00 41.81 558 MET A N 1
ATOM 1426 C CA . MET A 1 558 ? 115.640 156.173 137.744 1.00 41.81 558 MET A CA 1
ATOM 1427 C C . MET A 1 558 ? 115.492 157.119 136.558 1.00 41.81 558 MET A C 1
ATOM 1428 O O . MET A 1 558 ? 115.681 156.693 135.415 1.00 41.81 558 MET A O 1
ATOM 1433 N N . ALA A 1 559 ? 115.176 158.393 136.796 1.00 40.66 559 ALA A N 1
ATOM 1434 C CA . ALA A 1 559 ? 115.112 159.347 135.695 1.00 40.66 559 ALA A CA 1
ATOM 1435 C C . ALA A 1 559 ? 116.495 159.730 135.192 1.00 40.66 559 ALA A C 1
ATOM 1436 O O . ALA A 1 559 ? 116.631 160.152 134.039 1.00 40.66 559 ALA A O 1
ATOM 1438 N N . ASP A 1 560 ? 117.522 159.601 136.032 1.00 41.95 560 ASP A N 1
ATOM 1439 C CA . ASP A 1 560 ? 118.891 159.821 135.587 1.00 41.95 560 ASP A CA 1
ATOM 1440 C C . ASP A 1 560 ? 119.519 158.576 134.982 1.00 41.95 560 ASP A C 1
ATOM 1441 O O . ASP A 1 560 ? 120.527 158.690 134.279 1.00 41.95 560 ASP A O 1
ATOM 1446 N N . GLN A 1 561 ? 118.962 157.391 135.245 1.00 36.83 561 GLN A N 1
ATOM 1447 C CA . GLN A 1 561 ? 119.437 156.199 134.555 1.00 36.83 561 GLN A CA 1
ATOM 1448 C C . GLN A 1 561 ? 119.016 156.209 133.095 1.00 36.83 561 GLN A C 1
ATOM 1449 O O . GLN A 1 561 ? 119.707 155.637 132.247 1.00 36.83 561 GLN A O 1
ATOM 1455 N N . LEU A 1 562 ? 117.892 156.853 132.786 1.00 35.90 562 LEU A N 1
ATOM 1456 C CA . LEU A 1 562 ? 117.433 156.971 131.410 1.00 35.90 562 LEU A CA 1
ATOM 1457 C C . LEU A 1 562 ? 118.244 157.977 130.609 1.00 35.90 562 LEU A C 1
ATOM 1458 O O . LEU A 1 562 ? 118.238 157.913 129.377 1.00 35.90 562 LEU A O 1
ATOM 1463 N N . CYS A 1 563 ? 118.945 158.895 131.274 1.00 37.22 563 CYS A N 1
ATOM 1464 C CA . CYS A 1 563 ? 119.746 159.893 130.580 1.00 37.22 563 CYS A CA 1
ATOM 1465 C C . CYS A 1 563 ? 121.044 159.329 130.022 1.00 37.22 563 CYS A C 1
ATOM 1466 O O . CYS A 1 563 ? 121.665 159.978 129.174 1.00 37.22 563 CYS A O 1
ATOM 1469 N N . SER A 1 564 ? 121.470 158.153 130.475 1.00 36.92 564 SER A N 1
ATOM 1470 C CA . SER A 1 564 ? 122.609 157.455 129.896 1.00 36.92 564 SER A CA 1
ATOM 1471 C C . SER A 1 564 ? 122.192 156.409 128.873 1.00 36.92 564 SER A C 1
ATOM 1472 O O . SER A 1 564 ? 123.057 155.769 128.271 1.00 36.92 564 SER A O 1
ATOM 1475 N N . GLN A 1 565 ? 120.890 156.226 128.662 1.00 40.01 565 GLN A N 1
ATOM 1476 C CA . GLN A 1 565 ? 120.362 155.268 127.702 1.00 40.01 565 GLN A CA 1
ATOM 1477 C C . GLN A 1 565 ? 119.769 155.961 126.479 1.00 40.01 565 GLN A C 1
ATOM 1478 O O . GLN A 1 565 ? 118.840 155.446 125.855 1.00 40.01 565 GLN A O 1
ATOM 1484 N N . VAL A 1 566 ? 120.291 157.133 126.133 1.00 43.59 566 VAL A N 1
ATOM 1485 C CA . VAL A 1 566 ? 119.853 157.877 124.951 1.00 43.59 566 VAL A CA 1
ATOM 1486 C C . VAL A 1 566 ? 120.262 157.170 123.653 1.00 43.59 566 VAL A C 1
ATOM 1487 O O . VAL A 1 566 ? 119.433 157.126 122.732 1.00 43.59 566 VAL A O 1
ATOM 1491 N N . PRO A 1 567 ? 121.467 156.582 123.494 1.00 47.73 567 PRO A N 1
ATOM 1492 C CA . PRO A 1 567 ? 121.675 155.728 122.308 1.00 47.73 567 PRO A CA 1
ATOM 1493 C C . PRO A 1 567 ? 120.884 154.429 122.326 1.00 47.73 567 PRO A C 1
ATOM 1494 O O . PRO A 1 567 ? 120.743 153.805 121.267 1.00 47.73 567 PRO A O 1
ATOM 1498 N N . MET A 1 568 ? 120.371 153.997 123.478 1.00 46.60 568 MET A N 1
ATOM 1499 C CA . MET A 1 568 ? 119.514 152.818 123.506 1.00 46.60 568 MET A CA 1
ATOM 1500 C C . MET A 1 568 ? 118.123 153.116 122.964 1.00 46.60 568 MET A C 1
ATOM 1501 O O . MET A 1 568 ? 117.530 152.263 122.296 1.00 46.60 568 MET A O 1
ATOM 1506 N N . LEU A 1 569 ? 117.593 154.311 123.221 1.00 49.65 569 LEU A N 1
ATOM 1507 C CA . LEU A 1 569 ? 116.269 154.693 122.752 1.00 49.65 569 LEU A CA 1
ATOM 1508 C C . LEU A 1 569 ? 116.242 155.031 121.269 1.00 49.65 569 LEU A C 1
ATOM 1509 O O . LEU A 1 569 ? 115.158 155.158 120.696 1.00 49.65 569 LEU A O 1
ATOM 1514 N N . ARG A 1 570 ? 117.403 155.185 120.637 1.00 59.60 570 ARG A N 1
ATOM 1515 C CA . ARG A 1 570 ? 117.483 155.215 119.187 1.00 59.60 570 ARG A CA 1
ATOM 1516 C C . ARG A 1 570 ? 117.581 153.821 118.592 1.00 59.60 570 ARG A C 1
ATOM 1517 O O . ARG A 1 570 ? 117.320 153.653 117.397 1.00 59.60 570 ARG A O 1
ATOM 1525 N N . ASN A 1 571 ? 117.944 152.824 119.402 1.00 55.85 571 ASN A N 1
ATOM 1526 C CA . ASN A 1 571 ? 117.837 151.416 119.046 1.00 55.85 571 ASN A CA 1
ATOM 1527 C C . ASN A 1 571 ? 116.497 150.832 119.468 1.00 55.85 571 ASN A C 1
ATOM 1528 O O . ASN A 1 571 ? 116.376 149.620 119.659 1.00 55.85 571 ASN A O 1
ATOM 1533 N N . LEU A 1 572 ? 115.496 151.682 119.645 1.00 55.47 572 LEU A N 1
ATOM 1534 C CA . LEU A 1 572 ? 114.146 151.245 119.947 1.00 55.47 572 LEU A CA 1
ATOM 1535 C C . LEU A 1 572 ? 113.128 151.946 119.064 1.00 55.47 572 LEU A C 1
ATOM 1536 O O . LEU A 1 572 ? 111.996 151.471 118.956 1.00 55.47 572 LEU A O 1
ATOM 1541 N N . GLU A 1 573 ? 113.507 153.033 118.394 1.00 65.22 573 GLU A N 1
ATOM 1542 C CA . GLU A 1 573 ? 112.654 153.696 117.419 1.00 65.22 573 GLU A CA 1
ATOM 1543 C C . GLU A 1 573 ? 112.869 153.148 116.019 1.00 65.22 573 GLU A C 1
ATOM 1544 O O . GLU A 1 573 ? 112.271 153.649 115.063 1.00 65.22 573 GLU A O 1
ATOM 1550 N N . TYR A 1 574 ? 113.717 152.133 115.875 1.00 79.97 574 TYR A N 1
ATOM 1551 C CA . TYR A 1 574 ? 113.770 151.348 114.657 1.00 79.97 574 TYR A CA 1
ATOM 1552 C C . TYR A 1 574 ? 113.139 149.975 114.829 1.00 79.97 574 TYR A C 1
ATOM 1553 O O . TYR A 1 574 ? 112.734 149.373 113.832 1.00 79.97 574 TYR A O 1
ATOM 1562 N N . ILE A 1 575 ? 112.985 149.493 116.063 1.00 68.40 575 ILE A N 1
ATOM 1563 C CA . ILE A 1 575 ? 112.254 148.259 116.330 1.00 68.40 575 ILE A CA 1
ATOM 1564 C C . ILE A 1 575 ? 110.839 148.664 116.735 1.00 68.40 575 ILE A C 1
ATOM 1565 O O . ILE A 1 575 ? 110.033 147.842 117.185 1.00 68.40 575 ILE A O 1
ATOM 1570 N N . ALA A 1 576 ? 110.527 149.949 116.564 1.00 71.65 576 ALA A N 1
ATOM 1571 C CA . ALA A 1 576 ? 109.150 150.422 116.591 1.00 71.65 576 ALA A CA 1
ATOM 1572 C C . ALA A 1 576 ? 108.805 151.116 115.279 1.00 71.65 576 ALA A C 1
ATOM 1573 O O . ALA A 1 576 ? 107.859 151.909 115.232 1.00 71.65 576 ALA A O 1
ATOM 1575 N N . CYS A 1 577 ? 109.576 150.855 114.228 1.00 86.84 577 CYS A N 1
ATOM 1576 C CA . CYS A 1 577 ? 109.295 151.343 112.886 1.00 86.84 577 CYS A CA 1
ATOM 1577 C C . CYS A 1 577 ? 109.456 150.274 111.818 1.00 86.84 577 CYS A C 1
ATOM 1578 O O . CYS A 1 577 ? 108.851 150.402 110.748 1.00 86.84 577 CYS A O 1
ATOM 1581 N N . TYR A 1 578 ? 110.232 149.224 112.076 1.00 89.94 578 TYR A N 1
ATOM 1582 C CA . TYR A 1 578 ? 110.386 148.097 111.170 1.00 89.94 578 TYR A CA 1
ATOM 1583 C C . TYR A 1 578 ? 109.318 147.032 111.369 1.00 89.94 578 TYR A C 1
ATOM 1584 O O . TYR A 1 578 ? 109.164 146.163 110.505 1.00 89.94 578 TYR A O 1
ATOM 1593 N N . TYR A 1 579 ? 108.570 147.081 112.475 1.00 84.54 579 TYR A N 1
ATOM 1594 C CA . TYR A 1 579 ? 107.593 146.045 112.789 1.00 84.54 579 TYR A CA 1
ATOM 1595 C C . TYR A 1 579 ? 106.213 146.614 113.099 1.00 84.54 579 TYR A C 1
ATOM 1596 O O . TYR A 1 579 ? 105.370 145.900 113.651 1.00 84.54 579 TYR A O 1
ATOM 1605 N N . ILE A 1 580 ? 105.960 147.881 112.774 1.00 89.01 580 ILE A N 1
ATOM 1606 C CA . ILE A 1 580 ? 104.638 148.456 113.000 1.00 89.01 580 ILE A CA 1
ATOM 1607 C C . ILE A 1 580 ? 104.174 149.191 111.747 1.00 89.01 580 ILE A C 1
ATOM 1608 O O . ILE A 1 580 ? 102.994 149.538 111.618 1.00 89.01 580 ILE A O 1
ATOM 1613 N N . THR A 1 581 ? 105.089 149.417 110.801 1.00 94.10 581 THR A N 1
ATOM 1614 C CA . THR A 1 581 ? 104.756 150.123 109.568 1.00 94.10 581 THR A CA 1
ATOM 1615 C C . THR A 1 581 ? 104.831 149.216 108.347 1.00 94.10 581 THR A C 1
ATOM 1616 O O . THR A 1 581 ? 104.913 149.709 107.218 1.00 94.10 581 THR A O 1
ATOM 1620 N N . GLY A 1 582 ? 104.797 147.901 108.547 1.00 96.46 582 GLY A N 1
ATOM 1621 C CA . GLY A 1 582 ? 104.805 146.983 107.428 1.00 96.46 582 GLY A CA 1
ATOM 1622 C C . GLY A 1 582 ? 106.128 146.857 106.713 1.00 96.46 582 GLY A C 1
ATOM 1623 O O . GLY A 1 582 ? 106.148 146.544 105.520 1.00 96.46 582 GLY A O 1
ATOM 1624 N N . SER A 1 583 ? 107.238 147.103 107.402 1.00 95.55 583 SER A N 1
ATOM 1625 C CA . SER A 1 583 ? 108.561 146.954 106.810 1.00 95.55 583 SER A CA 1
ATOM 1626 C C . SER A 1 583 ? 109.096 145.531 106.910 1.00 95.55 583 SER A C 1
ATOM 1627 O O . SER A 1 583 ? 110.230 145.279 106.489 1.00 95.55 583 SER A O 1
ATOM 1630 N N . TYR A 1 584 ? 108.308 144.602 107.451 1.00 95.90 584 TYR A N 1
ATOM 1631 C CA . TYR A 1 584 ? 108.704 143.206 107.579 1.00 95.90 584 TYR A CA 1
ATOM 1632 C C . TYR A 1 584 ? 107.824 142.271 106.757 1.00 95.90 584 TYR A C 1
ATOM 1633 O O . TYR A 1 584 ? 107.967 141.049 106.867 1.00 95.90 584 TYR A O 1
ATOM 1642 N N . ALA A 1 585 ? 106.926 142.809 105.933 1.00 99.13 585 ALA A N 1
ATOM 1643 C CA . ALA A 1 585 ? 106.058 141.996 105.092 1.00 99.13 585 ALA A CA 1
ATOM 1644 C C . ALA A 1 585 ? 106.696 141.718 103.737 1.00 99.13 585 ALA A C 1
ATOM 1645 O O . ALA A 1 585 ? 106.921 140.558 103.381 1.00 99.13 585 ALA A O 1
ATOM 1647 N N . THR A 1 586 ? 106.997 142.761 102.970 1.00 104.58 586 THR A N 1
ATOM 1648 C CA . THR A 1 586 ? 107.788 142.635 101.755 1.00 104.58 586 THR A CA 1
ATOM 1649 C C . THR A 1 586 ? 109.271 142.872 102.004 1.00 104.58 586 THR A C 1
ATOM 1650 O O . THR A 1 586 ? 110.029 143.009 101.035 1.00 104.58 586 THR A O 1
ATOM 1654 N N . GLN A 1 587 ? 109.683 142.899 103.279 1.00 106.06 587 GLN A N 1
ATOM 1655 C CA . GLN A 1 587 ? 111.043 143.230 103.723 1.00 106.06 587 GLN A CA 1
ATOM 1656 C C . GLN A 1 587 ? 111.510 144.574 103.167 1.00 106.06 587 GLN A C 1
ATOM 1657 O O . GLN A 1 587 ? 112.579 144.683 102.563 1.00 106.06 587 GLN A O 1
ATOM 1663 N N . ASP A 1 588 ? 110.687 145.604 103.356 1.00 110.39 588 ASP A N 1
ATOM 1664 C CA . ASP A 1 588 ? 111.095 146.967 103.037 1.00 110.39 588 ASP A CA 1
ATOM 1665 C C . ASP A 1 588 ? 112.166 147.411 104.028 1.00 110.39 588 ASP A C 1
ATOM 1666 O O . ASP A 1 588 ? 111.915 147.480 105.234 1.00 110.39 588 ASP A O 1
ATOM 1671 N N . TYR A 1 589 ? 113.359 147.718 103.515 1.00 113.43 589 TYR A N 1
ATOM 1672 C CA . TYR A 1 589 ? 114.512 147.953 104.385 1.00 113.43 589 TYR A CA 1
ATOM 1673 C C . TYR A 1 589 ? 114.537 149.366 104.965 1.00 113.43 589 TYR A C 1
ATOM 1674 O O . TYR A 1 589 ? 114.323 149.558 106.165 1.00 113.43 589 TYR A O 1
ATOM 1683 N N . GLU A 1 590 ? 114.784 150.371 104.128 1.00 121.07 590 GLU A N 1
ATOM 1684 C CA . GLU A 1 590 ? 114.939 151.739 104.621 1.00 121.07 590 GLU A CA 1
ATOM 1685 C C . GLU A 1 590 ? 113.650 152.512 104.343 1.00 121.07 590 GLU A C 1
ATOM 1686 O O . GLU A 1 590 ? 113.568 153.388 103.485 1.00 121.07 590 GLU A O 1
ATOM 1692 N N . TYR A 1 591 ? 112.607 152.125 105.073 1.00 115.74 591 TYR A N 1
ATOM 1693 C CA . TYR A 1 591 ? 111.339 152.830 104.962 1.00 115.74 591 TYR A CA 1
ATOM 1694 C C . TYR A 1 591 ? 111.292 154.038 105.886 1.00 115.74 591 TYR A C 1
ATOM 1695 O O . TYR A 1 591 ? 110.668 155.052 105.552 1.00 115.74 591 TYR A O 1
ATOM 1704 N N . CYS A 1 592 ? 111.967 153.960 107.029 1.00 116.87 592 CYS A N 1
ATOM 1705 C CA . CYS A 1 592 ? 111.909 155.009 108.037 1.00 116.87 592 CYS A CA 1
ATOM 1706 C C . CYS A 1 592 ? 112.952 156.094 107.794 1.00 116.87 592 CYS A C 1
ATOM 1707 O O . CYS A 1 592 ? 112.646 157.285 107.908 1.00 116.87 592 CYS A O 1
ATOM 1710 N N . MET A 1 593 ? 114.182 155.704 107.457 1.00 122.45 593 MET A N 1
ATOM 1711 C CA . MET A 1 593 ? 115.251 156.678 107.274 1.00 122.45 593 MET A CA 1
ATOM 1712 C C . MET A 1 593 ? 115.264 157.303 105.884 1.00 122.45 593 MET A C 1
ATOM 1713 O O . MET A 1 593 ? 116.065 158.214 105.643 1.00 122.45 593 MET A O 1
ATOM 1718 N N . ARG A 1 594 ? 114.415 156.837 104.963 1.00 122.37 594 ARG A N 1
ATOM 1719 C CA . ARG A 1 594 ? 114.353 157.458 103.642 1.00 122.37 594 ARG A CA 1
ATOM 1720 C C . ARG A 1 594 ? 113.641 158.801 103.697 1.00 122.37 594 ARG A C 1
ATOM 1721 O O . ARG A 1 594 ? 114.137 159.794 103.148 1.00 122.37 594 ARG A O 1
ATOM 1729 N N . VAL A 1 595 ? 112.482 158.852 104.346 1.00 116.98 595 VAL A N 1
ATOM 1730 C CA . VAL A 1 595 ? 111.831 160.126 104.613 1.00 116.98 595 VAL A CA 1
ATOM 1731 C C . VAL A 1 595 ? 112.486 160.760 105.835 1.00 116.98 595 VAL A C 1
ATOM 1732 O O . VAL A 1 595 ? 112.761 160.088 106.836 1.00 116.98 595 VAL A O 1
ATOM 1736 N N . LYS A 1 596 ? 112.818 162.043 105.728 1.00 112.62 596 LYS A N 1
ATOM 1737 C CA . LYS A 1 596 ? 113.472 162.757 106.817 1.00 112.62 596 LYS A CA 1
ATOM 1738 C C . LYS A 1 596 ? 112.486 163.328 107.829 1.00 112.62 596 LYS A C 1
ATOM 1739 O O . LYS A 1 596 ? 112.903 164.051 108.739 1.00 112.62 596 LYS A O 1
ATOM 1745 N N . TYR A 1 597 ? 111.196 163.019 107.693 1.00 105.96 597 TYR A N 1
ATOM 1746 C CA . TYR A 1 597 ? 110.222 163.261 108.750 1.00 105.96 597 TYR A CA 1
ATOM 1747 C C . TYR A 1 597 ? 110.282 162.205 109.844 1.00 105.96 597 TYR A C 1
ATOM 1748 O O . TYR A 1 597 ? 109.616 162.364 110.872 1.00 105.96 597 TYR A O 1
ATOM 1757 N N . TYR A 1 598 ? 111.041 161.129 109.635 1.00 101.81 598 TYR A N 1
ATOM 1758 C CA . TYR A 1 598 ? 111.343 160.133 110.656 1.00 101.81 598 TYR A CA 1
ATOM 1759 C C . TYR A 1 598 ? 112.843 160.071 110.922 1.00 101.81 598 TYR A C 1
ATOM 1760 O O . TYR A 1 598 ? 113.359 159.055 111.390 1.00 101.81 598 TYR A O 1
ATOM 1769 N N . ARG A 1 599 ? 113.556 161.150 110.610 1.00 96.46 599 ARG A N 1
ATOM 1770 C CA . ARG A 1 599 ? 114.980 161.258 110.890 1.00 96.46 599 ARG A CA 1
ATOM 1771 C C . ARG A 1 599 ? 115.301 162.263 111.982 1.00 96.46 599 ARG A C 1
ATOM 1772 O O . ARG A 1 599 ? 116.098 161.951 112.870 1.00 96.46 599 ARG A O 1
ATOM 1780 N N . ASP A 1 600 ? 114.701 163.451 111.949 1.00 88.15 600 ASP A N 1
ATOM 1781 C CA . ASP A 1 600 ? 114.764 164.352 113.091 1.00 88.15 600 ASP A CA 1
ATOM 1782 C C . ASP A 1 600 ? 113.727 164.010 114.152 1.00 88.15 600 ASP A C 1
ATOM 1783 O O . ASP A 1 600 ? 113.926 164.326 115.330 1.00 88.15 600 ASP A O 1
ATOM 1788 N N . LEU A 1 601 ? 112.625 163.368 113.758 1.00 81.97 601 LEU A N 1
ATOM 1789 C CA . LEU A 1 601 ? 111.684 162.818 114.725 1.00 81.97 601 LEU A CA 1
ATOM 1790 C C . LEU A 1 601 ? 112.190 161.531 115.360 1.00 81.97 601 LEU A C 1
ATOM 1791 O O . LEU A 1 601 ? 111.615 161.085 116.356 1.00 81.97 601 LEU A O 1
ATOM 1796 N N . ALA A 1 602 ? 113.227 160.917 114.803 1.00 73.98 602 ALA A N 1
ATOM 1797 C CA . ALA A 1 602 ? 113.970 159.882 115.502 1.00 73.98 602 ALA A CA 1
ATOM 1798 C C . ALA A 1 602 ? 115.090 160.464 116.348 1.00 73.98 602 ALA A C 1
ATOM 1799 O O . ALA A 1 602 ? 115.789 159.715 117.036 1.00 73.98 602 ALA A O 1
ATOM 1801 N N . TYR A 1 603 ? 115.269 161.780 116.311 1.00 68.31 603 TYR A N 1
ATOM 1802 C CA . TYR A 1 603 ? 116.283 162.474 117.086 1.00 68.31 603 TYR A CA 1
ATOM 1803 C C . TYR A 1 603 ? 115.707 163.419 118.128 1.00 68.31 603 TYR A C 1
ATOM 1804 O O . TYR A 1 603 ? 116.284 163.544 119.209 1.00 68.31 603 TYR A O 1
ATOM 1813 N N . ALA A 1 604 ? 114.584 164.081 117.840 1.00 64.00 604 ALA A N 1
ATOM 1814 C CA . ALA A 1 604 ? 113.947 164.930 118.839 1.00 64.00 604 ALA A CA 1
ATOM 1815 C C . ALA A 1 604 ? 113.233 164.110 119.903 1.00 64.00 604 ALA A C 1
ATOM 1816 O O . ALA A 1 604 ? 113.175 164.524 121.066 1.00 64.00 604 ALA A O 1
ATOM 1818 N N . VAL A 1 605 ? 112.687 162.952 119.523 1.00 62.38 605 VAL A N 1
ATOM 1819 C CA . VAL A 1 605 ? 112.101 162.014 120.475 1.00 62.38 605 VAL A CA 1
ATOM 1820 C C . VAL A 1 605 ? 113.186 161.202 121.177 1.00 62.38 605 VAL A C 1
ATOM 1821 O O . VAL A 1 605 ? 112.931 160.620 122.244 1.00 62.38 605 VAL A O 1
ATOM 1825 N N . SER A 1 606 ? 114.411 161.197 120.645 1.00 56.46 606 SER A N 1
ATOM 1826 C CA . SER A 1 606 ? 115.523 160.549 121.331 1.00 56.46 606 SER A CA 1
ATOM 1827 C C . SER A 1 606 ? 115.897 161.272 122.618 1.00 56.46 606 SER A C 1
ATOM 1828 O O . SER A 1 606 ? 116.282 160.626 123.598 1.00 56.46 606 SER A O 1
ATOM 1831 N N . PHE A 1 607 ? 115.790 162.600 122.641 1.00 54.52 607 PHE A N 1
ATOM 1832 C CA . PHE A 1 607 ? 116.066 163.378 123.851 1.00 54.52 607 PHE A CA 1
ATOM 1833 C C . PHE A 1 607 ? 114.826 163.619 124.688 1.00 54.52 607 PHE A C 1
ATOM 1834 O O . PHE A 1 607 ? 114.530 164.752 125.073 1.00 54.52 607 PHE A O 1
ATOM 1842 N N . LEU A 1 608 ? 114.088 162.567 124.978 1.00 50.80 608 LEU A N 1
ATOM 1843 C CA . LEU A 1 608 ? 113.043 162.572 125.991 1.00 50.80 608 LEU A CA 1
ATOM 1844 C C . LEU A 1 608 ? 113.528 162.395 127.436 1.00 50.80 608 LEU A C 1
ATOM 1845 O O . LEU A 1 608 ? 112.906 162.995 128.322 1.00 50.80 608 LEU A O 1
ATOM 1850 N N . PRO A 1 609 ? 114.557 161.577 127.760 1.00 46.72 609 PRO A N 1
ATOM 1851 C CA . PRO A 1 609 ? 115.011 161.550 129.164 1.00 46.72 609 PRO A CA 1
ATOM 1852 C C . PRO A 1 609 ? 115.588 162.861 129.668 1.00 46.72 609 PRO A C 1
ATOM 1853 O O . PRO A 1 609 ? 115.552 163.105 130.880 1.00 46.72 609 PRO A O 1
ATOM 1857 N N . TYR A 1 610 ? 116.116 163.713 128.791 1.00 43.88 610 TYR A N 1
ATOM 1858 C CA . TYR A 1 610 ? 116.526 165.037 129.235 1.00 43.88 610 TYR A CA 1
ATOM 1859 C C . TYR A 1 610 ? 115.343 165.979 129.380 1.00 43.88 610 TYR A C 1
ATOM 1860 O O . TYR A 1 610 ? 115.440 166.964 130.115 1.00 43.88 610 TYR A O 1
ATOM 1869 N N . TYR A 1 611 ? 114.229 165.698 128.701 1.00 46.38 611 TYR A N 1
ATOM 1870 C CA . TYR A 1 611 ? 113.018 166.481 128.908 1.00 46.38 611 TYR A CA 1
ATOM 1871 C C . TYR A 1 611 ? 112.272 166.030 130.156 1.00 46.38 611 TYR A C 1
ATOM 1872 O O . TYR A 1 611 ? 111.712 166.861 130.878 1.00 46.38 611 TYR A O 1
ATOM 1881 N N . TRP A 1 612 ? 112.245 164.719 130.415 1.00 49.63 612 TRP A N 1
ATOM 1882 C CA . TRP A 1 612 ? 111.549 164.201 131.589 1.00 49.63 612 TRP A CA 1
ATOM 1883 C C . TRP A 1 612 ? 112.249 164.609 132.878 1.00 49.63 612 TRP A C 1
ATOM 1884 O O . TRP A 1 612 ? 111.597 164.855 133.898 1.00 49.63 612 TRP A O 1
ATOM 1895 N N . ARG A 1 613 ? 113.577 164.687 132.849 1.00 44.93 613 ARG A N 1
ATOM 1896 C CA . ARG A 1 613 ? 114.335 165.062 134.032 1.00 44.93 613 ARG A CA 1
ATOM 1897 C C . ARG A 1 613 ? 114.368 166.572 134.244 1.00 44.93 613 ARG A C 1
ATOM 1898 O O . ARG A 1 613 ? 114.461 167.025 135.389 1.00 44.93 613 ARG A O 1
ATOM 1906 N N . ALA A 1 614 ? 114.251 167.363 133.175 1.00 48.14 614 ALA A N 1
ATOM 1907 C CA . ALA A 1 614 ? 114.173 168.812 133.332 1.00 48.14 614 ALA A CA 1
ATOM 1908 C C . ALA A 1 614 ? 112.814 169.246 133.865 1.00 48.14 614 ALA A C 1
ATOM 1909 O O . ALA A 1 614 ? 112.713 170.266 134.554 1.00 48.14 614 ALA A O 1
ATOM 1911 N N . MET A 1 615 ? 111.759 168.489 133.554 1.00 55.08 615 MET A N 1
ATOM 1912 C CA . MET A 1 615 ? 110.436 168.819 134.070 1.00 55.08 615 MET A CA 1
ATOM 1913 C C . MET A 1 615 ? 110.284 168.418 135.531 1.00 55.08 615 MET A C 1
ATOM 1914 O O . MET A 1 615 ? 109.402 168.938 136.223 1.00 55.08 615 MET A O 1
ATOM 1919 N N . GLN A 1 616 ? 111.117 167.496 136.016 1.00 52.28 616 GLN A N 1
ATOM 1920 C CA . GLN A 1 616 ? 111.093 167.158 137.435 1.00 52.28 616 GLN A CA 1
ATOM 1921 C C . GLN A 1 616 ? 111.711 168.268 138.273 1.00 52.28 616 GLN A C 1
ATOM 1922 O O . GLN A 1 616 ? 111.268 168.524 139.399 1.00 52.28 616 GLN A O 1
ATOM 1928 N N . CYS A 1 617 ? 112.741 168.934 137.744 1.00 53.96 617 CYS A N 1
ATOM 1929 C CA . CYS A 1 617 ? 113.321 170.080 138.434 1.00 53.96 617 CYS A CA 1
ATOM 1930 C C . CYS A 1 617 ? 112.368 171.268 138.421 1.00 53.96 617 CYS A C 1
ATOM 1931 O O . CYS A 1 617 ? 112.394 172.102 139.333 1.00 53.96 617 CYS A O 1
ATOM 1934 N N . ALA A 1 618 ? 111.516 171.359 137.398 1.00 58.18 618 ALA A N 1
ATOM 1935 C CA . ALA A 1 618 ? 110.437 172.342 137.343 1.00 58.18 618 ALA A CA 1
ATOM 1936 C C . ALA A 1 618 ? 109.311 172.025 138.293 1.00 58.18 618 ALA A C 1
ATOM 1937 O O . ALA A 1 618 ? 108.479 172.899 138.538 1.00 58.18 618 ALA A O 1
ATOM 1939 N N . ARG A 1 619 ? 109.262 170.808 138.838 1.00 63.79 619 ARG A N 1
ATOM 1940 C CA . ARG A 1 619 ? 108.261 170.429 139.819 1.00 63.79 619 ARG A CA 1
ATOM 1941 C C . ARG A 1 619 ? 108.728 170.626 141.252 1.00 63.79 619 ARG A C 1
ATOM 1942 O O . ARG A 1 619 ? 107.928 171.061 142.088 1.00 63.79 619 ARG A O 1
ATOM 1950 N N . ARG A 1 620 ? 109.999 170.359 141.552 1.00 64.24 620 ARG A N 1
ATOM 1951 C CA . ARG A 1 620 ? 110.545 170.644 142.872 1.00 64.24 620 ARG A CA 1
ATOM 1952 C C . ARG A 1 620 ? 110.699 172.135 143.123 1.00 64.24 620 ARG A C 1
ATOM 1953 O O . ARG A 1 620 ? 110.721 172.561 144.283 1.00 64.24 620 ARG A O 1
ATOM 1961 N N . TRP A 1 621 ? 110.809 172.938 142.062 1.00 69.86 621 TRP A N 1
ATOM 1962 C CA . TRP A 1 621 ? 110.774 174.386 142.227 1.00 69.86 621 TRP A CA 1
ATOM 1963 C C . TRP A 1 621 ? 109.355 174.878 142.491 1.00 69.86 621 TRP A C 1
ATOM 1964 O O . TRP A 1 621 ? 109.167 175.987 143.002 1.00 69.86 621 TRP A O 1
ATOM 1975 N N . PHE A 1 622 ? 108.348 174.074 142.145 1.00 70.35 622 PHE A N 1
ATOM 1976 C CA . PHE A 1 622 ? 106.974 174.414 142.494 1.00 70.35 622 PHE A CA 1
ATOM 1977 C C . PHE A 1 622 ? 106.647 173.953 143.910 1.00 70.35 622 PHE A C 1
ATOM 1978 O O . PHE A 1 622 ? 106.008 174.678 144.681 1.00 70.35 622 PHE A O 1
ATOM 1986 N N . ASP A 1 623 ? 107.074 172.738 144.265 1.00 73.29 623 ASP A N 1
ATOM 1987 C CA . ASP A 1 623 ? 106.801 172.201 145.596 1.00 73.29 623 ASP A CA 1
ATOM 1988 C C . ASP A 1 623 ? 107.637 172.911 146.656 1.00 73.29 623 ASP A C 1
ATOM 1989 O O . ASP A 1 623 ? 107.099 173.535 147.578 1.00 73.29 623 ASP A O 1
ATOM 1994 N N . GLU A 1 624 ? 108.958 172.827 146.539 1.00 77.67 624 GLU A N 1
ATOM 1995 C CA . GLU A 1 624 ? 109.869 173.558 147.403 1.00 77.67 624 GLU A CA 1
ATOM 1996 C C . GLU A 1 624 ? 110.147 174.929 146.805 1.00 77.67 624 GLU A C 1
ATOM 1997 O O . GLU A 1 624 ? 109.599 175.298 145.765 1.00 77.67 624 GLU A O 1
ATOM 2003 N N . GLY A 1 625 ? 111.004 175.690 147.477 1.00 78.22 625 GLY A N 1
ATOM 2004 C CA . GLY A 1 625 ? 111.304 177.030 147.017 1.00 78.22 625 GLY A CA 1
ATOM 2005 C C . GLY A 1 625 ? 112.782 177.334 146.893 1.00 78.22 625 GLY A C 1
ATOM 2006 O O . GLY A 1 625 ? 113.183 178.501 146.928 1.00 78.22 625 GLY A O 1
ATOM 2007 N N . GLU A 1 626 ? 113.604 176.299 146.744 1.00 75.04 626 GLU A N 1
ATOM 2008 C CA . GLU A 1 626 ? 115.032 176.511 146.558 1.00 75.04 626 GLU A CA 1
ATOM 2009 C C . GLU A 1 626 ? 115.322 176.961 145.132 1.00 75.04 626 GLU A C 1
ATOM 2010 O O . GLU A 1 626 ? 114.705 176.487 144.175 1.00 75.04 626 GLU A O 1
ATOM 2016 N N . THR A 1 627 ? 116.273 177.884 144.996 1.00 68.23 627 THR A N 1
ATOM 2017 C CA . THR A 1 627 ? 116.669 178.368 143.682 1.00 68.23 627 THR A CA 1
ATOM 2018 C C . THR A 1 627 ? 117.659 177.447 142.985 1.00 68.23 627 THR A C 1
ATOM 2019 O O . THR A 1 627 ? 117.989 177.689 141.820 1.00 68.23 627 THR A O 1
ATOM 2023 N N . SER A 1 628 ? 118.136 176.399 143.662 1.00 63.66 628 SER A N 1
ATOM 2024 C CA . SER A 1 628 ? 119.063 175.462 143.039 1.00 63.66 628 SER A CA 1
ATOM 2025 C C . SER A 1 628 ? 118.372 174.534 142.051 1.00 63.66 628 SER A C 1
ATOM 2026 O O . SER A 1 628 ? 119.044 173.955 141.192 1.00 63.66 628 SER A O 1
ATOM 2029 N N . HIS A 1 629 ? 117.050 174.374 142.156 1.00 63.77 629 HIS A N 1
ATOM 2030 C CA . HIS A 1 629 ? 116.333 173.536 141.202 1.00 63.77 629 HIS A CA 1
ATOM 2031 C C . HIS A 1 629 ? 116.227 174.204 139.838 1.00 63.77 629 HIS A C 1
ATOM 2032 O O . HIS A 1 629 ? 116.127 173.513 138.819 1.00 63.77 629 HIS A O 1
ATOM 2039 N N . LEU A 1 630 ? 116.249 175.539 139.795 1.00 62.31 630 LEU A N 1
ATOM 2040 C CA . LEU A 1 630 ? 116.284 176.233 138.512 1.00 62.31 630 LEU A CA 1
ATOM 2041 C C . LEU A 1 630 ? 117.664 176.135 137.876 1.00 62.31 630 LEU A C 1
ATOM 2042 O O . LEU A 1 630 ? 117.785 176.067 136.648 1.00 62.31 630 LEU A O 1
ATOM 2047 N N . VAL A 1 631 ? 118.714 176.141 138.698 1.00 54.38 631 VAL A N 1
ATOM 2048 C CA . VAL A 1 631 ? 120.059 175.878 138.199 1.00 54.38 631 VAL A CA 1
ATOM 2049 C C . VAL A 1 631 ? 120.187 174.418 137.780 1.00 54.38 631 VAL A C 1
ATOM 2050 O O . VAL A 1 631 ? 120.911 174.088 136.833 1.00 54.38 631 VAL A O 1
ATOM 2054 N N . ASN A 1 632 ? 119.476 173.524 138.472 1.00 51.92 632 ASN A N 1
ATOM 2055 C CA . ASN A 1 632 ? 119.416 172.128 138.049 1.00 51.92 632 ASN A CA 1
ATOM 2056 C C . ASN A 1 632 ? 118.590 171.974 136.781 1.00 51.92 632 ASN A C 1
ATOM 2057 O O . ASN A 1 632 ? 118.853 171.081 135.967 1.00 51.92 632 ASN A O 1
ATOM 2062 N N . LEU A 1 633 ? 117.569 172.823 136.612 1.00 55.32 633 LEU A N 1
ATOM 2063 C CA . LEU A 1 633 ? 116.752 172.794 135.403 1.00 55.32 633 LEU A CA 1
ATOM 2064 C C . LEU A 1 633 ? 117.569 173.183 134.182 1.00 55.32 633 LEU A C 1
ATOM 2065 O O . LEU A 1 633 ? 117.383 172.621 133.099 1.00 55.32 633 LEU A O 1
ATOM 2070 N N . GLY A 1 634 ? 118.488 174.136 134.343 1.00 54.06 634 GLY A N 1
ATOM 2071 C CA . GLY A 1 634 ? 119.291 174.584 133.220 1.00 54.06 634 GLY A CA 1
ATOM 2072 C C . GLY A 1 634 ? 120.312 173.565 132.758 1.00 54.06 634 GLY A C 1
ATOM 2073 O O . GLY A 1 634 ? 120.858 173.689 131.662 1.00 54.06 634 GLY A O 1
ATOM 2074 N N . LYS A 1 635 ? 120.586 172.550 133.582 1.00 49.63 635 LYS A N 1
ATOM 2075 C CA . LYS A 1 635 ? 121.587 171.547 133.236 1.00 49.63 635 LYS A CA 1
ATOM 2076 C C . LYS A 1 635 ? 121.098 170.635 132.118 1.00 49.63 635 LYS A C 1
ATOM 2077 O O . LYS A 1 635 ? 121.858 170.296 131.204 1.00 49.63 635 LYS A O 1
ATOM 2083 N N . TYR A 1 636 ? 119.825 170.252 132.155 1.00 46.72 636 TYR A N 1
ATOM 2084 C CA . TYR A 1 636 ? 119.270 169.355 131.152 1.00 46.72 636 TYR A CA 1
ATOM 2085 C C . TYR A 1 636 ? 118.787 170.091 129.911 1.00 46.72 636 TYR A C 1
ATOM 2086 O O . TYR A 1 636 ? 118.697 169.488 128.837 1.00 46.72 636 TYR A O 1
ATOM 2095 N N . VAL A 1 637 ? 118.484 171.385 130.032 1.00 51.85 637 VAL A N 1
ATOM 2096 C CA . VAL A 1 637 ? 118.154 172.191 128.863 1.00 51.85 637 VAL A CA 1
ATOM 2097 C C . VAL A 1 637 ? 119.419 172.618 128.125 1.00 51.85 637 VAL A C 1
ATOM 2098 O O . VAL A 1 637 ? 119.381 172.822 126.904 1.00 51.85 637 VAL A O 1
ATOM 2102 N N . SER A 1 638 ? 120.560 172.682 128.818 1.00 52.05 638 SER A N 1
ATOM 2103 C CA . SER A 1 638 ? 121.817 173.017 128.154 1.00 52.05 638 SER A CA 1
ATOM 2104 C C . SER A 1 638 ? 122.277 171.889 127.244 1.00 52.05 638 SER A C 1
ATOM 2105 O O . SER A 1 638 ? 122.821 172.140 126.164 1.00 52.05 638 SER A O 1
ATOM 2108 N N . ALA A 1 639 ? 122.070 170.640 127.658 1.00 52.34 639 ALA A N 1
ATOM 2109 C CA . ALA A 1 639 ? 122.261 169.512 126.750 1.00 52.34 639 ALA A CA 1
ATOM 2110 C C . ALA A 1 639 ? 120.972 169.128 126.044 1.00 52.34 639 ALA A C 1
ATOM 2111 O O . ALA A 1 639 ? 120.628 167.948 125.945 1.00 52.34 639 ALA A O 1
ATOM 2113 N N . MET A 1 640 ? 120.245 170.123 125.543 1.00 53.93 640 MET A N 1
ATOM 2114 C CA . MET A 1 640 ? 119.194 169.949 124.553 1.00 53.93 640 MET A CA 1
ATOM 2115 C C . MET A 1 640 ? 119.409 171.014 123.492 1.00 53.93 640 MET A C 1
ATOM 2116 O O . MET A 1 640 ? 119.094 170.816 122.314 1.00 53.93 640 MET A O 1
ATOM 2121 N N . LEU A 1 641 ? 119.954 172.155 123.920 1.00 62.25 641 LEU A N 1
ATOM 2122 C CA . LEU A 1 641 ? 120.348 173.194 122.979 1.00 62.25 641 LEU A CA 1
ATOM 2123 C C . LEU A 1 641 ? 121.596 172.784 122.211 1.00 62.25 641 LEU A C 1
ATOM 2124 O O . LEU A 1 641 ? 121.752 173.141 121.038 1.00 62.25 641 LEU A O 1
ATOM 2129 N N . ALA A 1 642 ? 122.499 172.043 122.861 1.00 63.69 642 ALA A N 1
ATOM 2130 C CA . ALA A 1 642 ? 123.670 171.517 122.168 1.00 63.69 642 ALA A CA 1
ATOM 2131 C C . ALA A 1 642 ? 123.279 170.472 121.135 1.00 63.69 642 ALA A C 1
ATOM 2132 O O . ALA A 1 642 ? 123.904 170.383 120.072 1.00 63.69 642 ALA A O 1
ATOM 2134 N N . ALA A 1 643 ? 122.248 169.681 121.426 1.00 66.67 643 ALA A N 1
ATOM 2135 C CA . ALA A 1 643 ? 121.693 168.778 120.428 1.00 66.67 643 ALA A CA 1
ATOM 2136 C C . ALA A 1 643 ? 120.897 169.539 119.377 1.00 66.67 643 ALA A C 1
ATOM 2137 O O . ALA A 1 643 ? 120.856 169.132 118.211 1.00 66.67 643 ALA A O 1
ATOM 2139 N N . GLY A 1 644 ? 120.265 170.647 119.770 1.00 71.48 644 GLY A N 1
ATOM 2140 C CA . GLY A 1 644 ? 119.455 171.421 118.847 1.00 71.48 644 GLY A CA 1
ATOM 2141 C C . GLY A 1 644 ? 120.249 172.224 117.838 1.00 71.48 644 GLY A C 1
ATOM 2142 O O . GLY A 1 644 ? 119.766 172.439 116.722 1.00 71.48 644 GLY A O 1
ATOM 2143 N N . THR A 1 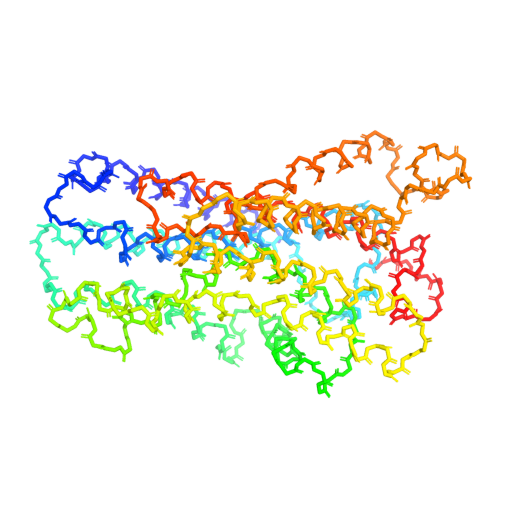645 ? 121.451 172.678 118.204 1.00 77.12 645 THR A N 1
ATOM 2144 C CA . THR A 1 645 ? 122.259 173.446 117.262 1.00 77.12 645 THR A CA 1
ATOM 2145 C C . THR A 1 645 ? 122.848 172.567 116.168 1.00 77.12 645 THR A C 1
ATOM 2146 O O . THR A 1 645 ? 123.135 173.059 115.071 1.00 77.12 645 THR A O 1
ATOM 2150 N N . LYS A 1 646 ? 123.041 171.274 116.443 1.00 82.77 646 LYS A N 1
ATOM 2151 C CA . LYS A 1 646 ? 123.640 170.395 115.444 1.00 82.77 646 LYS A CA 1
ATOM 2152 C C . LYS A 1 646 ? 122.644 170.051 114.343 1.00 82.77 646 LYS A C 1
ATOM 2153 O O . LYS A 1 646 ? 123.032 169.887 113.180 1.00 82.77 646 LYS A O 1
ATOM 2159 N N . VAL A 1 647 ? 121.358 169.940 114.689 1.00 86.47 647 VAL A N 1
ATOM 2160 C CA . VAL A 1 647 ? 120.322 169.733 113.680 1.00 86.47 647 VAL A CA 1
ATOM 2161 C C . VAL A 1 647 ? 120.211 170.953 112.773 1.00 86.47 647 VAL A C 1
ATOM 2162 O O . VAL A 1 647 ? 119.985 170.828 111.563 1.00 86.47 647 VAL A O 1
ATOM 2166 N N . ALA A 1 648 ? 120.392 172.148 113.337 1.00 90.54 648 ALA A N 1
ATOM 2167 C CA . ALA A 1 648 ? 120.464 173.349 112.514 1.00 90.54 648 ALA A CA 1
ATOM 2168 C C . ALA A 1 648 ? 121.779 173.409 111.747 1.00 90.54 648 ALA A C 1
ATOM 2169 O O . ALA A 1 648 ? 121.851 174.024 110.678 1.00 90.54 648 ALA A O 1
ATOM 2171 N N . TYR A 1 649 ? 122.831 172.782 112.279 1.00 95.61 649 TYR A N 1
ATOM 2172 C CA . TYR A 1 649 ? 124.105 172.747 111.570 1.00 95.61 649 TYR A CA 1
ATOM 2173 C C . TYR A 1 649 ? 124.065 171.785 110.389 1.00 95.61 649 TYR A C 1
ATOM 2174 O O . TYR A 1 649 ? 124.669 172.061 109.348 1.00 95.61 649 TYR A O 1
ATOM 2183 N N . GLU A 1 650 ? 123.340 170.672 110.515 1.00 96.20 650 GLU A N 1
ATOM 2184 C CA . GLU A 1 650 ? 123.260 169.670 109.457 1.00 96.20 650 GLU A CA 1
ATOM 2185 C C . GLU A 1 650 ? 122.438 170.122 108.254 1.00 96.20 650 GLU A C 1
ATOM 2186 O O . GLU A 1 650 ? 122.452 169.436 107.227 1.00 96.20 650 GLU A O 1
ATOM 2192 N N . LYS A 1 651 ? 121.729 171.247 108.352 1.00 98.13 651 LYS A N 1
ATOM 2193 C CA . LYS A 1 651 ? 120.968 171.798 107.243 1.00 98.13 651 LYS A CA 1
ATOM 2194 C C . LYS A 1 651 ? 121.599 173.044 106.640 1.00 98.13 651 LYS A C 1
ATOM 2195 O O . LYS A 1 651 ? 121.258 173.400 105.506 1.00 98.13 651 LYS A O 1
ATOM 2201 N N . GLU A 1 652 ? 122.504 173.711 107.359 1.00 101.37 652 GLU A N 1
ATOM 2202 C CA . GLU A 1 652 ? 123.197 174.903 106.882 1.00 101.37 652 GLU A CA 1
ATOM 2203 C C . GLU A 1 652 ? 124.695 174.762 107.169 1.00 101.37 652 GLU A C 1
ATOM 2204 O O . GLU A 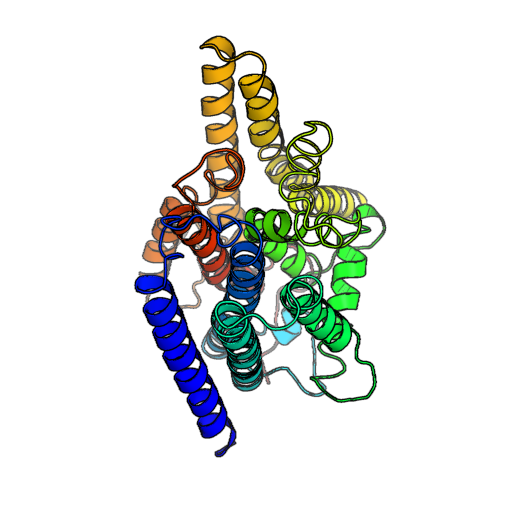1 652 ? 125.303 175.608 107.819 1.00 101.37 652 GLU A O 1
ATOM 2210 N N . ARG A 1 653 ? 125.269 173.639 106.716 1.00 100.44 653 ARG A N 1
ATOM 2211 C CA . ARG A 1 653 ? 126.660 173.252 106.956 1.00 100.44 653 ARG A CA 1
ATOM 2212 C C . ARG A 1 653 ? 127.670 174.311 106.525 1.00 100.44 653 ARG A C 1
ATOM 2213 O O . ARG A 1 653 ? 127.892 174.519 105.327 1.00 100.44 653 ARG A O 1
ATOM 2221 N N . SER A 1 654 ? 128.299 174.956 107.502 1.00 102.24 654 SER A N 1
ATOM 2222 C CA . SER A 1 654 ? 129.242 176.047 107.278 1.00 102.24 654 SER A CA 1
ATOM 2223 C C . SER A 1 654 ? 130.027 176.249 108.568 1.00 102.24 654 SER A C 1
ATOM 2224 O O . SER A 1 654 ? 129.964 175.431 109.491 1.00 102.24 654 SER A O 1
ATOM 2227 N N . LEU A 1 655 ? 130.777 177.351 108.623 1.00 105.20 655 LEU A N 1
ATOM 2228 C CA . LEU A 1 655 ? 131.555 177.674 109.811 1.00 105.20 655 LEU A CA 1
ATOM 2229 C C . LEU A 1 655 ? 130.740 178.443 110.847 1.00 105.20 655 LEU A C 1
ATOM 2230 O O . LEU A 1 655 ? 131.090 178.422 112.033 1.00 105.20 655 LEU A O 1
ATOM 2235 N N . GLY A 1 656 ? 129.649 179.092 110.430 1.00 101.73 656 GLY A N 1
ATOM 2236 C CA . GLY A 1 656 ? 128.845 179.861 111.368 1.00 101.73 656 GLY A CA 1
ATOM 2237 C C . GLY A 1 656 ? 128.091 178.992 112.357 1.00 101.73 656 GLY A C 1
ATOM 2238 O O . GLY A 1 656 ? 127.952 179.349 113.530 1.00 101.73 656 GLY A O 1
ATOM 2239 N N . TRP A 1 657 ? 127.592 177.848 111.901 1.00 99.90 657 TRP A N 1
ATOM 2240 C CA . TRP A 1 657 ? 126.988 176.866 112.789 1.00 99.90 657 TRP A CA 1
ATOM 2241 C C . TRP A 1 657 ? 128.012 175.905 113.376 1.00 99.90 657 TRP A C 1
ATOM 2242 O O . TRP A 1 657 ? 127.677 175.152 114.295 1.00 99.90 657 TRP A O 1
ATOM 2253 N N . LEU A 1 658 ? 129.246 175.907 112.865 1.00 99.56 658 LEU A N 1
ATOM 2254 C CA . LEU A 1 658 ? 130.293 175.082 113.454 1.00 99.56 658 LEU A CA 1
ATOM 2255 C C . LEU A 1 658 ? 130.854 175.702 114.725 1.00 99.56 658 LEU A C 1
ATOM 2256 O O . LEU A 1 658 ? 131.360 174.980 115.590 1.00 99.56 658 LEU A O 1
ATOM 2261 N N . CYS A 1 659 ? 130.771 177.027 114.857 1.00 100.11 659 CYS A N 1
ATOM 2262 C CA . CYS A 1 659 ? 131.157 177.668 116.108 1.00 100.11 659 CYS A CA 1
ATOM 2263 C C . CYS A 1 659 ? 130.127 177.397 117.198 1.00 100.11 659 CYS A C 1
ATOM 2264 O O . CYS A 1 659 ? 130.484 177.131 118.351 1.00 100.11 659 CYS A O 1
ATOM 2267 N N . LEU A 1 660 ? 128.841 177.452 116.850 1.00 93.65 660 LEU A N 1
ATOM 2268 C CA . LEU A 1 660 ? 127.789 177.228 117.835 1.00 93.65 660 LEU A CA 1
ATOM 2269 C C . LEU A 1 660 ? 127.615 175.760 118.201 1.00 93.65 660 LEU A C 1
ATOM 2270 O O . LEU A 1 660 ? 126.975 175.470 119.217 1.00 93.65 660 LEU A O 1
ATOM 2275 N N . VAL A 1 661 ? 128.164 174.831 117.417 1.00 87.61 661 VAL A N 1
ATOM 2276 C CA . VAL A 1 661 ? 128.069 173.413 117.749 1.00 87.61 661 VAL A CA 1
ATOM 2277 C C . VAL A 1 661 ? 129.254 172.950 118.590 1.00 87.61 661 VAL A C 1
ATOM 2278 O O . VAL A 1 661 ? 129.193 171.863 119.186 1.00 87.61 661 VAL A O 1
ATOM 2282 N N . VAL A 1 662 ? 130.316 173.749 118.685 1.00 84.74 662 VAL A N 1
ATOM 2283 C CA . VAL A 1 662 ? 131.449 173.427 119.547 1.00 84.74 662 VAL A CA 1
ATOM 2284 C C . VAL A 1 662 ? 131.493 174.291 120.795 1.00 84.74 662 VAL A C 1
ATOM 2285 O O . VAL A 1 662 ? 132.283 173.994 121.707 1.00 84.74 662 VAL A O 1
ATOM 2289 N N . ALA A 1 663 ? 130.682 175.344 120.871 1.00 78.91 663 ALA A N 1
ATOM 2290 C CA . ALA A 1 663 ? 130.570 176.164 122.070 1.00 78.91 663 ALA A CA 1
ATOM 2291 C C . ALA A 1 663 ? 129.427 175.728 122.974 1.00 78.91 663 ALA A C 1
ATOM 2292 O O . ALA A 1 663 ? 129.611 175.622 124.189 1.00 78.91 663 ALA A O 1
ATOM 2294 N N . MET A 1 664 ? 128.248 175.463 122.406 1.00 76.28 664 MET A N 1
ATOM 2295 C CA . MET A 1 664 ? 127.130 174.954 123.190 1.00 76.28 664 MET A CA 1
ATOM 2296 C C . MET A 1 664 ? 127.349 173.516 123.641 1.00 76.28 664 MET A C 1
ATOM 2297 O O . MET A 1 664 ? 126.797 173.113 124.670 1.00 76.28 664 MET A O 1
ATOM 2302 N N . SER A 1 665 ? 128.150 172.742 122.913 1.00 70.67 665 SER A N 1
ATOM 2303 C CA . SER A 1 665 ? 128.535 171.408 123.348 1.00 70.67 665 SER A CA 1
ATOM 2304 C C . SER A 1 665 ? 129.677 171.430 124.351 1.00 70.67 665 SER A C 1
ATOM 2305 O O . SER A 1 665 ? 129.949 170.405 124.981 1.00 70.67 665 SER A O 1
ATOM 2308 N N . SER A 1 666 ? 130.349 172.568 124.509 1.00 65.83 666 SER A N 1
ATOM 2309 C CA . SER A 1 666 ? 131.333 172.748 125.565 1.00 65.83 666 SER A CA 1
ATOM 2310 C C . SER A 1 666 ? 130.775 173.486 126.767 1.00 65.83 666 SER A C 1
ATOM 2311 O O . SER A 1 666 ? 131.300 173.327 127.871 1.00 65.83 666 SER A O 1
ATOM 2314 N N . VAL A 1 667 ? 129.733 174.296 126.571 1.00 63.58 667 VAL A N 1
ATOM 2315 C CA . VAL A 1 667 ? 128.988 174.849 127.699 1.00 63.58 667 VAL A CA 1
ATOM 2316 C C . VAL A 1 667 ? 128.252 173.735 128.430 1.00 63.58 667 VAL A C 1
ATOM 2317 O O . VAL A 1 667 ? 128.292 173.646 129.661 1.00 63.58 667 VAL A O 1
ATOM 2321 N N . ALA A 1 668 ? 127.607 172.840 127.675 1.00 59.32 668 ALA A N 1
ATOM 2322 C CA . ALA A 1 668 ? 126.834 171.760 128.282 1.00 59.32 668 ALA A CA 1
ATOM 2323 C C . ALA A 1 668 ? 127.730 170.731 128.958 1.00 59.32 668 ALA A C 1
ATOM 2324 O O . ALA A 1 668 ? 127.303 170.053 129.898 1.00 59.32 668 ALA A O 1
ATOM 2326 N N . THR A 1 669 ? 128.973 170.593 128.497 1.00 56.99 669 THR A N 1
ATOM 2327 C CA . THR A 1 669 ? 129.868 169.622 129.114 1.00 56.99 669 THR A CA 1
ATOM 2328 C C . THR A 1 669 ? 130.387 170.121 130.456 1.00 56.99 669 THR A C 1
ATOM 2329 O O . THR A 1 669 ? 130.487 169.345 131.411 1.00 56.99 669 THR A O 1
ATOM 2333 N N . ILE A 1 670 ? 130.702 171.413 130.562 1.00 55.90 670 ILE A N 1
ATOM 2334 C CA . ILE A 1 670 ? 131.200 171.925 131.835 1.00 55.90 670 ILE A CA 1
ATOM 2335 C C . ILE A 1 670 ? 130.053 172.174 132.807 1.00 55.90 670 ILE A C 1
ATOM 2336 O O . ILE A 1 670 ? 130.271 172.262 134.020 1.00 55.90 670 ILE A O 1
ATOM 2341 N N . TYR A 1 671 ? 128.822 172.285 132.305 1.00 56.78 671 TYR A N 1
ATOM 2342 C CA . TYR A 1 671 ? 127.664 172.521 133.159 1.00 56.78 671 TYR A CA 1
ATOM 2343 C C . TYR A 1 671 ? 127.087 171.236 133.732 1.00 56.78 671 TYR A C 1
ATOM 2344 O O . TYR A 1 671 ? 126.301 171.299 134.682 1.00 56.78 671 TYR A O 1
ATOM 2353 N N . GLN A 1 672 ? 127.450 170.081 133.176 1.00 52.69 672 GLN A N 1
ATOM 2354 C CA . GLN A 1 672 ? 127.126 168.792 133.771 1.00 52.69 672 GLN A CA 1
ATOM 2355 C C . GLN A 1 672 ? 128.272 168.211 134.581 1.00 52.69 672 GLN A C 1
ATOM 2356 O O . GLN A 1 672 ? 128.027 167.440 135.513 1.00 52.69 672 GLN A O 1
ATOM 2362 N N . LEU A 1 673 ? 129.515 168.562 134.246 1.00 52.26 673 LEU A N 1
ATOM 2363 C CA . LEU A 1 673 ? 130.643 168.172 135.083 1.00 52.26 673 LEU A CA 1
ATOM 2364 C C . LEU A 1 673 ? 130.678 168.972 136.375 1.00 52.26 673 LEU A C 1
ATOM 2365 O O . LEU A 1 673 ? 131.208 168.494 137.382 1.00 52.26 673 LEU A O 1
ATOM 2370 N N . TYR A 1 674 ? 130.132 170.189 136.365 1.00 53.97 674 TYR A N 1
ATOM 2371 C CA . TYR A 1 674 ? 130.023 170.957 137.599 1.00 53.97 674 TYR A CA 1
ATOM 2372 C C . TYR A 1 674 ? 128.986 170.350 138.533 1.00 53.97 674 TYR A C 1
ATOM 2373 O O . TYR A 1 674 ? 129.197 170.291 139.749 1.00 53.97 674 TYR A O 1
ATOM 2382 N N . TRP A 1 675 ? 127.860 169.892 137.983 1.00 49.80 675 TRP A N 1
ATOM 2383 C CA . TRP A 1 675 ? 126.800 169.350 138.824 1.00 49.80 675 TRP A CA 1
ATOM 2384 C C . TRP A 1 675 ? 127.133 167.954 139.332 1.00 49.80 675 TRP A C 1
ATOM 2385 O O . TRP A 1 675 ? 126.632 167.548 140.385 1.00 49.80 675 TRP A O 1
ATOM 2396 N N . ASP A 1 676 ? 127.961 167.206 138.600 1.00 48.37 676 ASP A N 1
ATOM 2397 C CA . ASP A 1 676 ? 128.342 165.872 139.048 1.00 48.37 676 ASP A CA 1
ATOM 2398 C C . ASP A 1 676 ? 129.266 165.936 140.255 1.00 48.37 676 ASP A C 1
ATOM 2399 O O . ASP A 1 676 ? 129.094 165.179 141.214 1.00 48.37 676 ASP A O 1
ATOM 2404 N N . PHE A 1 677 ? 130.241 166.841 140.233 1.00 49.95 677 PHE A N 1
ATOM 2405 C CA . PHE A 1 677 ? 131.266 166.875 141.266 1.00 49.95 677 PHE A CA 1
ATOM 2406 C C . PHE A 1 677 ? 130.838 167.665 142.496 1.00 49.95 677 PHE A C 1
ATOM 2407 O O . PHE A 1 677 ? 131.119 167.250 143.624 1.00 49.95 677 PHE A O 1
ATOM 2415 N N . VAL A 1 678 ? 130.164 168.794 142.306 1.00 51.60 678 VAL A N 1
ATOM 2416 C CA . VAL A 1 678 ? 129.848 169.686 143.418 1.00 51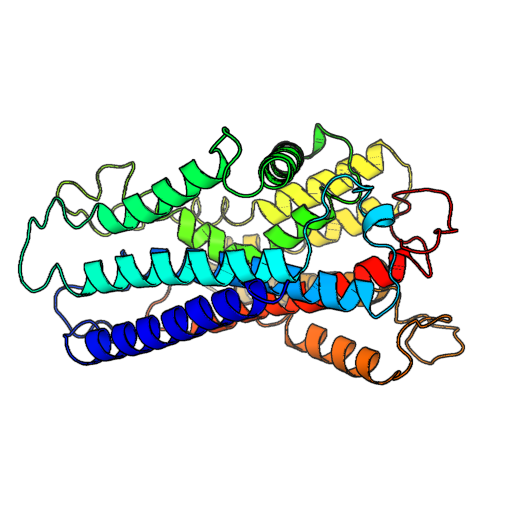.60 678 VAL A CA 1
ATOM 2417 C C . VAL A 1 678 ? 128.493 169.363 144.030 1.00 51.60 678 VAL A C 1
ATOM 2418 O O . VAL A 1 678 ? 128.370 169.213 145.248 1.00 51.60 678 VAL A O 1
ATOM 2422 N N . LYS A 1 679 ? 127.454 169.249 143.205 1.00 50.05 679 LYS A N 1
ATOM 2423 C CA . LYS A 1 679 ? 126.097 169.134 143.722 1.00 50.05 679 LYS A CA 1
ATOM 2424 C C . LYS A 1 679 ? 125.638 167.696 143.910 1.00 50.05 679 LYS A C 1
ATOM 2425 O O . LYS A 1 679 ? 124.917 167.409 144.872 1.00 50.05 679 LYS A O 1
ATOM 2431 N N . ASP A 1 680 ? 126.027 166.783 143.022 1.00 48.54 680 ASP A N 1
ATOM 2432 C CA . ASP A 1 680 ? 125.610 165.390 143.149 1.00 48.54 680 ASP A CA 1
ATOM 2433 C C . ASP A 1 680 ? 126.498 164.631 144.129 1.00 48.54 680 ASP A C 1
ATOM 2434 O O . ASP A 1 680 ? 126.014 164.088 145.126 1.00 48.54 680 ASP A O 1
ATOM 2439 N N . TRP A 1 681 ? 127.803 164.595 143.860 1.00 48.05 681 TRP A N 1
ATOM 2440 C CA . TRP A 1 681 ? 128.721 163.830 144.691 1.00 48.05 681 TRP A CA 1
ATOM 2441 C C . TRP A 1 681 ? 129.088 164.556 145.976 1.00 48.05 681 TRP A C 1
ATOM 2442 O O . TRP A 1 681 ? 129.544 163.911 146.925 1.00 48.05 681 TRP A O 1
ATOM 2453 N N . GLY A 1 682 ? 128.903 165.872 146.030 1.00 56.40 682 GLY A N 1
ATOM 2454 C CA . GLY A 1 682 ? 129.219 166.625 147.225 1.00 56.40 682 GLY A CA 1
ATOM 2455 C C . GLY A 1 682 ? 130.689 166.874 147.448 1.00 56.40 682 GLY A C 1
ATOM 2456 O O . GLY A 1 682 ? 131.083 167.220 148.565 1.00 56.40 682 GLY A O 1
ATOM 2457 N N . LEU A 1 683 ? 131.514 166.710 146.421 1.00 58.18 683 LEU A N 1
ATOM 2458 C CA . LEU A 1 683 ? 132.947 166.916 146.534 1.00 58.18 683 LEU A CA 1
ATOM 2459 C C . LEU A 1 683 ? 133.286 168.361 146.172 1.00 58.18 683 LEU A C 1
ATOM 2460 O O . LEU A 1 683 ? 132.399 169.213 146.060 1.00 58.18 683 LEU A O 1
ATOM 2465 N N . LEU A 1 684 ? 134.588 168.634 146.002 1.00 65.85 684 LEU A N 1
ATOM 2466 C CA . LEU A 1 684 ? 135.141 169.949 145.641 1.00 65.85 684 LEU A CA 1
ATOM 2467 C C . LEU A 1 684 ? 134.748 171.037 146.640 1.00 65.85 684 LEU A C 1
ATOM 2468 O O . LEU A 1 684 ? 134.482 172.182 146.270 1.00 65.85 684 LEU A O 1
ATOM 2473 N N . GLN A 1 685 ? 134.705 170.675 147.919 1.00 75.40 685 GLN A N 1
ATOM 2474 C CA . GLN A 1 685 ? 134.461 171.645 148.980 1.00 75.40 685 GLN A CA 1
ATOM 2475 C C . GLN A 1 685 ? 135.721 172.482 149.156 1.00 75.40 685 GLN A C 1
ATOM 2476 O O . GLN A 1 685 ? 136.817 171.934 149.317 1.00 75.40 685 GLN A O 1
ATOM 2482 N N . HIS A 1 686 ? 135.567 173.809 149.106 1.00 88.40 686 HIS A N 1
ATOM 2483 C CA . HIS A 1 686 ? 136.723 174.702 149.074 1.00 88.40 686 HIS A CA 1
ATOM 2484 C C . HIS A 1 686 ? 137.462 174.728 150.407 1.00 88.40 686 HIS A C 1
ATOM 2485 O O . HIS A 1 686 ? 138.695 174.644 150.443 1.00 88.40 686 HIS A O 1
ATOM 2492 N N . ASN A 1 687 ? 136.730 174.839 151.511 1.00 92.95 687 ASN A N 1
ATOM 2493 C CA . ASN A 1 687 ? 137.316 174.886 152.850 1.00 92.95 687 ASN A CA 1
ATOM 2494 C C . ASN A 1 687 ? 136.949 173.578 153.547 1.00 92.95 687 ASN A C 1
ATOM 2495 O O . ASN A 1 687 ? 135.868 173.444 154.124 1.00 92.95 687 ASN A O 1
ATOM 2500 N N . SER A 1 688 ? 137.862 172.611 153.489 1.00 89.51 688 SER A N 1
ATOM 2501 C CA . SER A 1 688 ? 137.633 171.299 154.069 1.00 89.51 688 SER A CA 1
ATOM 2502 C C . SER A 1 688 ? 138.937 170.751 154.627 1.00 89.51 688 SER A C 1
ATOM 2503 O O . SER A 1 688 ? 140.027 171.227 154.298 1.00 89.51 688 SER A O 1
ATOM 2506 N N . ASN A 1 689 ? 138.808 169.736 155.485 1.00 92.84 689 ASN A N 1
ATOM 2507 C CA . ASN A 1 689 ? 139.983 169.038 155.996 1.00 92.84 689 ASN A CA 1
ATOM 2508 C C . ASN A 1 689 ? 140.646 168.220 154.896 1.00 92.84 689 ASN A C 1
ATOM 2509 O O . ASN A 1 689 ? 141.863 168.302 154.693 1.00 92.84 689 ASN A O 1
ATOM 2514 N N . ASN A 1 690 ? 139.862 167.426 154.183 1.00 84.10 690 ASN A N 1
ATOM 2515 C CA . ASN A 1 690 ? 140.363 166.711 153.020 1.00 84.10 690 ASN A CA 1
ATOM 2516 C C . ASN A 1 690 ? 140.416 167.664 151.833 1.00 84.10 690 ASN A C 1
ATOM 2517 O O . ASN A 1 690 ? 139.399 168.290 151.513 1.00 84.10 690 ASN A O 1
ATOM 2522 N N . PRO A 1 691 ? 141.567 167.828 151.179 1.00 86.27 691 PRO A N 1
ATOM 2523 C CA . PRO A 1 691 ? 141.650 168.766 150.050 1.00 86.27 691 PRO A CA 1
ATOM 2524 C C . PRO A 1 691 ? 140.904 168.236 148.834 1.00 86.27 691 PRO A C 1
ATOM 2525 O O . PRO A 1 691 ? 141.023 167.060 148.482 1.00 86.27 691 PRO A O 1
ATOM 2529 N N . TRP A 1 692 ? 140.097 169.116 148.228 1.00 82.13 692 TRP A N 1
ATOM 2530 C CA . TRP A 1 692 ? 139.272 168.912 147.033 1.00 82.13 692 TRP A CA 1
ATOM 2531 C C . TRP A 1 692 ? 138.159 167.884 147.212 1.00 82.13 692 TRP A C 1
ATOM 2532 O O . TRP A 1 692 ? 137.494 167.536 146.231 1.00 82.13 692 TRP A O 1
ATOM 2543 N N . LEU A 1 693 ? 137.926 167.401 148.426 1.00 72.77 693 LEU A N 1
ATOM 2544 C CA . LEU A 1 693 ? 136.810 166.526 148.754 1.00 72.77 693 LEU A CA 1
ATOM 2545 C C . LEU A 1 693 ? 135.998 167.187 149.866 1.00 72.77 693 LEU A C 1
ATOM 2546 O O . LEU A 1 693 ? 136.237 168.340 150.232 1.00 72.77 693 LEU A O 1
ATOM 2551 N N . ARG A 1 694 ? 135.032 166.455 150.408 1.00 67.76 694 ARG A N 1
ATOM 2552 C CA . ARG A 1 694 ? 134.227 166.988 151.495 1.00 67.76 694 ARG A CA 1
ATOM 2553 C C . ARG A 1 694 ? 134.904 166.688 152.832 1.00 67.76 694 ARG A C 1
ATOM 2554 O O . ARG A 1 694 ? 136.001 166.126 152.887 1.00 67.76 694 ARG A O 1
ATOM 2562 N N . ASN A 1 695 ? 134.254 167.076 153.931 1.00 79.72 695 ASN A N 1
ATOM 2563 C CA . ASN A 1 695 ? 134.860 166.920 155.248 1.00 79.72 695 ASN A CA 1
ATOM 2564 C C . ASN A 1 695 ? 134.782 165.482 155.740 1.00 79.72 695 ASN A C 1
ATOM 2565 O O . ASN A 1 695 ? 135.776 164.938 156.231 1.00 79.72 695 ASN A O 1
ATOM 2570 N N . GLN A 1 696 ? 133.615 164.857 155.626 1.00 73.72 696 GLN A N 1
ATOM 2571 C CA . GLN A 1 696 ? 133.400 163.496 156.096 1.00 73.72 696 GLN A CA 1
ATOM 2572 C C . GLN A 1 696 ? 133.388 162.542 154.908 1.00 73.72 696 GLN A C 1
ATOM 2573 O O . GLN A 1 696 ? 132.555 162.670 154.005 1.00 73.72 696 GLN A O 1
ATOM 2579 N N . LEU A 1 697 ? 134.326 161.604 154.905 1.00 70.04 697 LEU A N 1
ATOM 2580 C CA . LEU A 1 697 ? 134.427 160.581 153.879 1.00 70.04 697 LEU A CA 1
ATOM 2581 C C . LEU A 1 697 ? 134.008 159.233 154.444 1.00 70.04 697 LEU A C 1
ATOM 2582 O O . LEU A 1 697 ? 134.126 158.976 155.646 1.00 70.04 697 LEU A O 1
ATOM 2587 N N . MET A 1 698 ? 133.517 158.371 153.558 1.00 64.89 698 MET A N 1
ATOM 2588 C CA . MET A 1 698 ? 133.025 157.061 153.945 1.00 64.89 698 MET A CA 1
ATOM 2589 C C . MET A 1 698 ? 133.940 155.925 153.513 1.00 64.89 698 MET A C 1
ATOM 2590 O O . MET A 1 698 ? 134.043 154.927 154.234 1.00 64.89 698 MET A O 1
ATOM 2595 N N . LEU A 1 699 ? 134.639 156.067 152.392 1.00 62.18 699 LEU A N 1
ATOM 2596 C CA . LEU A 1 699 ? 135.673 155.119 152.010 1.00 62.18 699 LEU A CA 1
ATOM 2597 C C . LEU A 1 699 ? 136.968 155.466 152.729 1.00 62.18 699 LEU A C 1
ATOM 2598 O O . LEU A 1 699 ? 137.329 156.639 152.853 1.00 62.18 699 LEU A O 1
ATOM 2603 N N . ARG A 1 700 ? 137.666 154.436 153.209 1.00 70.00 700 ARG A N 1
ATOM 2604 C CA . ARG A 1 700 ? 138.902 154.664 153.948 1.00 70.00 700 ARG A CA 1
ATOM 2605 C C . ARG A 1 700 ? 140.056 155.002 153.014 1.00 70.00 700 ARG A C 1
ATOM 2606 O O . ARG A 1 700 ? 140.852 155.900 153.307 1.00 70.00 700 ARG A O 1
ATOM 2614 N N . GLN A 1 701 ? 140.163 154.297 151.891 1.00 70.00 701 GLN A N 1
ATOM 2615 C CA . GLN A 1 701 ? 141.155 154.617 150.873 1.00 70.00 701 GLN A CA 1
ATOM 2616 C C . GLN A 1 701 ? 140.685 155.858 150.127 1.00 70.00 701 GLN A C 1
ATOM 2617 O O . GLN A 1 701 ? 139.781 155.783 149.288 1.00 70.00 701 GLN A O 1
ATOM 2623 N N . LYS A 1 702 ? 141.298 157.004 150.427 1.00 66.76 702 LYS A N 1
ATOM 2624 C CA . LYS A 1 702 ? 140.855 158.293 149.911 1.00 66.76 702 LYS A CA 1
ATOM 2625 C C . LYS A 1 702 ? 141.551 158.673 148.609 1.00 66.76 702 LYS A C 1
ATOM 2626 O O . LYS A 1 702 ? 141.693 159.862 148.301 1.00 66.76 702 LYS A O 1
ATOM 2632 N N . SER A 1 703 ? 141.994 157.681 147.839 1.00 67.06 703 SER A N 1
ATOM 2633 C CA . SER A 1 703 ? 142.443 157.890 146.473 1.00 67.06 703 SER A CA 1
ATOM 2634 C C . SER A 1 703 ? 141.459 157.345 145.451 1.00 67.06 703 SER A C 1
ATOM 2635 O O . SER A 1 703 ? 141.665 157.539 144.249 1.00 67.06 703 SER A O 1
ATOM 2638 N N . ILE A 1 704 ? 140.405 156.659 145.899 1.00 63.60 704 ILE A N 1
ATOM 2639 C CA . ILE A 1 704 ? 139.349 156.216 144.999 1.00 63.60 704 ILE A CA 1
ATOM 2640 C C . ILE A 1 704 ? 138.509 157.409 144.557 1.00 63.60 704 ILE A C 1
ATOM 2641 O O . ILE A 1 704 ? 138.002 157.442 143.428 1.00 63.60 704 ILE A O 1
ATOM 2646 N N . TYR A 1 705 ? 138.377 158.418 145.424 1.00 60.10 705 TYR A N 1
ATOM 2647 C CA . TYR A 1 705 ? 137.659 159.638 145.068 1.00 60.10 705 TYR A CA 1
ATOM 2648 C C . TYR A 1 705 ? 138.395 160.421 143.988 1.00 60.10 705 TYR A C 1
ATOM 2649 O O . TYR A 1 705 ? 137.764 161.020 143.110 1.00 60.10 705 TYR A O 1
ATOM 2658 N N . TYR A 1 706 ? 139.728 160.431 144.038 1.00 64.53 706 TYR A N 1
ATOM 2659 C CA . TYR A 1 706 ? 140.505 161.131 143.023 1.00 64.53 706 TYR A CA 1
ATOM 2660 C C . TYR A 1 706 ? 140.536 160.370 141.705 1.00 64.53 706 TYR A C 1
ATOM 2661 O O . TYR A 1 706 ? 140.652 160.989 140.644 1.00 64.53 706 TYR A O 1
ATOM 2670 N N . PHE A 1 707 ? 140.441 159.041 141.747 1.00 57.83 707 PHE A N 1
ATOM 2671 C CA . PHE A 1 707 ? 140.342 158.282 140.507 1.00 57.83 707 PHE A CA 1
ATOM 2672 C C . PHE A 1 707 ? 138.963 158.423 139.881 1.00 57.83 707 PHE A C 1
ATOM 2673 O O . PHE A 1 707 ? 138.841 158.458 138.651 1.00 57.83 707 PHE A O 1
ATOM 2681 N N . SER A 1 708 ? 137.918 158.515 140.705 1.00 54.38 708 SER A N 1
ATOM 2682 C CA . SER A 1 708 ? 136.565 158.682 140.195 1.00 54.38 708 SER A CA 1
ATOM 2683 C C . SER A 1 708 ? 136.302 160.089 139.680 1.00 54.38 708 SER A C 1
ATOM 2684 O O . SER A 1 708 ? 135.483 160.255 138.772 1.00 54.38 708 SER A O 1
ATOM 2687 N N . MET A 1 709 ? 136.972 161.100 140.231 1.00 56.62 709 MET A N 1
ATOM 2688 C CA . MET A 1 709 ? 136.827 162.464 139.741 1.00 56.62 709 MET A CA 1
ATOM 2689 C C . MET A 1 709 ? 137.560 162.700 138.430 1.00 56.62 709 MET A C 1
ATOM 2690 O O . MET A 1 709 ? 137.300 163.708 137.767 1.00 56.62 709 MET A O 1
ATOM 2695 N N . VAL A 1 710 ? 138.461 161.801 138.044 1.00 54.64 710 VAL A N 1
ATOM 2696 C CA . VAL A 1 710 ? 139.125 161.871 136.748 1.00 54.64 710 VAL A CA 1
ATOM 2697 C C . VAL A 1 710 ? 138.519 160.900 135.745 1.00 54.64 710 VAL A C 1
ATOM 2698 O O . VAL A 1 710 ? 138.412 161.246 134.558 1.00 54.64 710 VAL A O 1
ATOM 2702 N N . LEU A 1 711 ? 138.012 159.749 136.195 1.00 50.13 711 LEU A N 1
ATOM 2703 C CA . LEU A 1 711 ? 137.325 158.830 135.294 1.00 50.13 711 LEU A CA 1
ATOM 2704 C C . LEU A 1 711 ? 135.988 159.399 134.835 1.00 50.13 711 LEU A C 1
ATOM 2705 O O . LEU A 1 711 ? 135.595 159.207 133.681 1.00 50.13 711 LEU A O 1
ATOM 2710 N N . ASN A 1 712 ? 135.292 160.128 135.711 1.00 45.54 712 ASN A N 1
ATOM 2711 C CA . ASN A 1 712 ? 134.073 160.815 135.302 1.00 45.54 712 ASN A CA 1
ATOM 2712 C C . ASN A 1 712 ? 134.359 161.986 134.371 1.00 45.54 712 ASN A C 1
ATOM 2713 O O . ASN A 1 712 ? 133.505 162.330 133.547 1.00 45.54 712 ASN A O 1
ATOM 2718 N N . LEU A 1 713 ? 135.541 162.596 134.476 1.00 48.71 713 LEU A N 1
ATOM 2719 C CA . LEU A 1 713 ? 135.902 163.698 133.593 1.00 48.71 713 LEU A CA 1
ATOM 2720 C C . LEU A 1 713 ? 136.198 163.208 132.181 1.00 48.71 713 LEU A C 1
ATOM 2721 O O . LEU A 1 713 ? 135.818 163.861 131.204 1.00 48.71 713 LEU A O 1
ATOM 2726 N N . VAL A 1 714 ? 136.874 162.064 132.057 1.00 49.38 714 VAL A N 1
ATOM 2727 C CA . VAL A 1 714 ? 137.148 161.496 130.740 1.00 49.38 714 VAL A CA 1
ATOM 2728 C C . VAL A 1 714 ? 135.879 160.915 130.132 1.00 49.38 714 VAL A C 1
ATOM 2729 O O . VAL A 1 714 ? 135.607 161.098 128.940 1.00 49.38 714 VAL A O 1
ATOM 2733 N N . LEU A 1 715 ? 135.066 160.235 130.940 1.00 47.20 715 LEU A N 1
ATOM 2734 C CA . LEU A 1 715 ? 133.876 159.570 130.422 1.00 47.20 715 LEU A CA 1
ATOM 2735 C C . LEU A 1 715 ? 132.722 160.523 130.136 1.00 47.20 715 LEU A C 1
ATOM 2736 O O . LEU A 1 715 ? 131.679 160.065 129.659 1.00 47.20 715 LEU A O 1
ATOM 2741 N N . ARG A 1 716 ? 132.863 161.822 130.406 1.00 47.36 716 ARG A N 1
ATOM 2742 C CA . ARG A 1 716 ? 131.955 162.803 129.813 1.00 47.36 716 ARG A CA 1
ATOM 2743 C C . ARG A 1 716 ? 132.504 163.346 128.503 1.00 47.36 716 ARG A C 1
ATOM 2744 O O . ARG A 1 716 ? 132.442 164.546 128.228 1.00 47.36 716 ARG A O 1
ATOM 2752 N N . LEU A 1 717 ? 133.018 162.451 127.667 1.00 51.15 717 LEU A N 1
ATOM 2753 C CA . LEU A 1 717 ? 133.391 162.729 126.291 1.00 51.15 717 LEU A CA 1
ATOM 2754 C C . LEU A 1 717 ? 132.876 161.665 125.346 1.00 51.15 717 LEU A C 1
ATOM 2755 O O . LEU A 1 717 ? 132.701 161.950 124.156 1.00 51.15 717 LEU A O 1
ATOM 2760 N N . ALA A 1 718 ? 132.641 160.448 125.836 1.00 52.56 718 ALA A N 1
ATOM 2761 C CA . ALA A 1 718 ? 131.806 159.471 125.161 1.00 52.56 718 ALA A CA 1
ATOM 2762 C C . ALA A 1 718 ? 130.328 159.784 125.317 1.00 52.56 718 ALA A C 1
ATOM 2763 O O . ALA A 1 718 ? 129.514 159.244 124.566 1.00 52.56 718 ALA A O 1
ATOM 2765 N N . TRP A 1 719 ? 129.971 160.641 126.268 1.00 50.18 719 TRP A N 1
ATOM 2766 C CA . TRP A 1 719 ? 128.619 161.156 126.403 1.00 50.18 719 TRP A CA 1
ATOM 2767 C C . TRP A 1 719 ? 128.298 162.202 125.350 1.00 50.18 719 TRP A C 1
ATOM 2768 O O . TRP A 1 719 ? 127.151 162.283 124.906 1.00 50.18 719 TRP A O 1
ATOM 2779 N N . LEU A 1 720 ? 129.290 162.974 124.911 1.00 53.74 720 LEU A N 1
ATOM 2780 C CA . LEU A 1 720 ? 129.096 164.006 123.903 1.00 53.74 720 LEU A CA 1
ATOM 2781 C C . LEU A 1 720 ? 129.128 163.442 122.487 1.00 53.74 720 LEU A C 1
ATOM 2782 O O . LEU A 1 720 ? 128.889 164.183 121.529 1.00 53.74 720 LEU A O 1
ATOM 2787 N N . GLN A 1 721 ? 129.405 162.150 122.325 1.00 60.56 721 GLN A N 1
ATOM 2788 C CA . GLN A 1 721 ? 129.333 161.516 121.017 1.00 60.56 721 GLN A CA 1
ATOM 2789 C C . GLN A 1 721 ? 128.091 160.634 120.914 1.00 60.56 721 GLN A C 1
ATOM 2790 O O . GLN A 1 721 ? 127.820 160.060 119.852 1.00 60.56 721 GLN A O 1
ATOM 2796 N N . THR A 1 722 ? 127.294 160.556 121.975 1.00 54.63 722 THR A N 1
ATOM 2797 C CA . THR A 1 722 ? 125.963 159.970 121.906 1.00 54.63 722 THR A CA 1
ATOM 2798 C C . THR A 1 722 ? 124.856 161.008 121.948 1.00 54.63 722 THR A C 1
ATOM 2799 O O . THR A 1 722 ? 123.799 160.795 121.354 1.00 54.63 722 THR A O 1
ATOM 2803 N N . VAL A 1 723 ? 125.067 162.139 122.626 1.00 56.90 723 VAL A N 1
ATOM 2804 C CA . VAL A 1 723 ? 124.089 163.219 122.580 1.00 56.90 723 VAL A CA 1
ATOM 2805 C C . VAL A 1 723 ? 124.287 164.145 121.391 1.00 56.90 723 VAL A C 1
ATOM 2806 O O . VAL A 1 723 ? 123.557 165.132 121.257 1.00 56.90 723 VAL A O 1
ATOM 2810 N N . LEU A 1 724 ? 125.258 163.875 120.526 1.00 68.59 724 LEU A N 1
ATOM 2811 C CA . LEU A 1 724 ? 125.349 164.669 119.310 1.00 68.59 724 LEU A CA 1
ATOM 2812 C C . LEU A 1 724 ? 125.082 163.833 118.066 1.00 68.59 724 LEU A C 1
ATOM 2813 O O . LEU A 1 724 ? 124.153 164.127 117.307 1.00 68.59 724 LEU A O 1
ATOM 2818 N N . HIS A 1 725 ? 125.864 162.783 117.848 1.00 87.38 725 HIS A N 1
ATOM 2819 C CA . HIS A 1 725 ? 125.791 162.070 116.582 1.00 87.38 725 HIS A CA 1
ATOM 2820 C C . HIS A 1 725 ? 125.337 160.640 116.836 1.00 87.38 725 HIS A C 1
ATOM 2821 O O . HIS A 1 725 ? 125.893 159.948 117.696 1.00 87.38 725 HIS A O 1
ATOM 2828 N N . SER A 1 726 ? 124.326 160.200 116.091 1.00 95.73 726 SER A N 1
ATOM 2829 C CA . SER A 1 726 ? 123.805 158.848 116.231 1.00 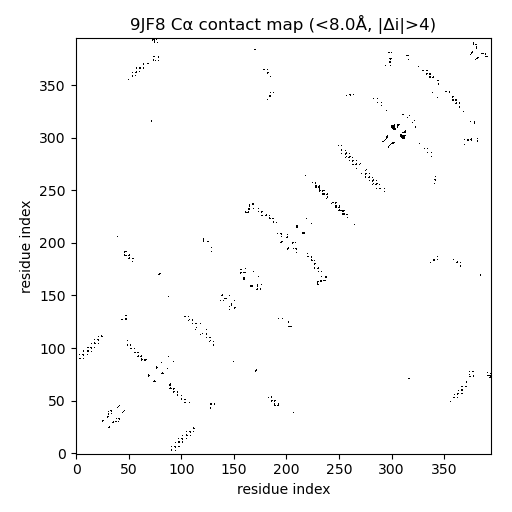95.73 726 SER A CA 1
ATOM 2830 C C . SER A 1 726 ? 124.658 157.859 115.454 1.00 95.73 726 SER A C 1
ATOM 2831 O O . SER A 1 726 ? 125.687 158.230 114.885 1.00 95.73 726 SER A O 1
ATOM 2834 N N . SER A 1 727 ? 124.225 156.605 115.394 1.00 101.50 727 SER A N 1
ATOM 2835 C CA . SER A 1 727 ? 124.911 155.600 114.596 1.00 101.50 727 SER A CA 1
ATOM 2836 C C . SER A 1 727 ? 124.239 155.319 113.262 1.00 101.50 727 SER A C 1
ATOM 2837 O O . SER A 1 727 ? 124.857 154.667 112.412 1.00 101.50 727 SER A O 1
ATOM 2840 N N . PHE A 1 728 ? 123.012 155.790 113.043 1.00 99.42 728 PHE A N 1
ATOM 2841 C CA . PHE A 1 728 ? 122.283 155.505 111.817 1.00 99.42 728 PHE A CA 1
ATOM 2842 C C . PHE A 1 728 ? 122.497 156.553 110.735 1.00 99.42 728 PHE A C 1
ATOM 2843 O O . PHE A 1 728 ? 122.062 156.339 109.598 1.00 99.42 728 PHE A O 1
ATOM 2851 N N . GLU A 1 729 ? 123.154 157.667 111.050 1.00 110.61 729 GLU A N 1
ATOM 2852 C CA . GLU A 1 729 ? 123.364 158.715 110.061 1.00 110.61 729 GLU A CA 1
ATOM 2853 C C . GLU A 1 729 ? 124.670 158.543 109.295 1.00 110.61 729 GLU A C 1
ATOM 2854 O O . GLU A 1 729 ? 124.702 158.783 108.082 1.00 110.61 729 GLU A O 1
ATOM 2860 N N . HIS A 1 730 ? 125.745 158.124 109.962 1.00 111.65 730 HIS A N 1
ATOM 2861 C CA . HIS A 1 730 ? 127.009 157.861 109.293 1.00 111.65 730 HIS A CA 1
ATOM 2862 C C . HIS A 1 730 ? 127.341 156.384 109.446 1.00 111.65 730 HIS A C 1
ATOM 2863 O O . HIS A 1 730 ? 126.996 155.751 110.450 1.00 111.65 730 HIS A O 1
ATOM 2870 N N . VAL A 1 731 ? 128.013 155.843 108.436 1.00 116.35 731 VAL A N 1
ATOM 2871 C CA . VAL A 1 731 ? 128.230 154.413 108.309 1.00 116.35 731 VAL A CA 1
ATOM 2872 C C . VAL A 1 731 ? 129.627 154.101 108.850 1.00 116.35 731 VAL A C 1
ATOM 2873 O O . VAL A 1 731 ? 130.448 155.001 109.056 1.00 116.35 731 VAL A O 1
ATOM 2877 N N . ASP A 1 732 ? 129.849 152.820 109.199 1.00 117.61 732 ASP A N 1
ATOM 2878 C CA . ASP A 1 732 ? 131.122 152.144 109.479 1.00 117.61 732 ASP A CA 1
ATOM 2879 C C . ASP A 1 732 ? 131.660 152.499 110.867 1.00 117.61 732 ASP A C 1
ATOM 2880 O O . ASP A 1 732 ? 132.647 151.916 111.326 1.00 117.61 732 ASP A O 1
ATOM 2885 N N . TYR A 1 733 ? 131.016 153.432 111.563 1.00 104.78 733 TYR A N 1
ATOM 2886 C CA . TYR A 1 733 ? 131.279 153.637 112.985 1.00 104.78 733 TYR A CA 1
ATOM 2887 C C . TYR A 1 733 ? 130.118 153.069 113.803 1.00 104.78 733 TYR A C 1
ATOM 2888 O O . TYR A 1 733 ? 129.404 153.777 114.512 1.00 104.78 733 TYR A O 1
ATOM 2897 N N . ARG A 1 734 ? 129.942 151.751 113.695 1.00 89.49 734 ARG A N 1
ATOM 2898 C CA . ARG A 1 734 ? 128.853 151.069 114.378 1.00 89.49 734 ARG A CA 1
ATOM 2899 C C . ARG A 1 734 ? 129.300 150.149 115.500 1.00 89.49 734 ARG A C 1
ATOM 2900 O O . ARG A 1 734 ? 128.560 149.998 116.478 1.00 89.49 734 ARG A O 1
ATOM 2908 N N . VAL A 1 735 ? 130.476 149.529 115.393 1.00 71.49 735 VAL A N 1
ATOM 2909 C CA . VAL A 1 735 ? 131.017 148.731 116.483 1.00 71.49 735 VAL A CA 1
ATOM 2910 C C . VAL A 1 735 ? 131.790 149.591 117.473 1.00 71.49 735 VAL A C 1
ATOM 2911 O O . VAL A 1 735 ? 132.006 149.176 118.619 1.00 71.49 735 VAL A O 1
ATOM 2915 N N . THR A 1 736 ? 132.170 150.806 117.078 1.00 67.38 736 THR A N 1
ATOM 2916 C CA . THR A 1 736 ? 132.699 151.790 118.008 1.00 67.38 736 THR A CA 1
ATOM 2917 C C . THR A 1 736 ? 131.647 152.774 118.492 1.00 67.38 736 THR A C 1
ATOM 2918 O O . THR A 1 736 ? 131.897 153.491 119.465 1.00 67.38 736 THR A O 1
ATOM 2922 N N . GLY A 1 737 ? 130.485 152.827 117.841 1.00 60.39 737 GLY A N 1
ATOM 2923 C CA . GLY A 1 737 ? 129.364 153.579 118.362 1.00 60.39 737 GLY A CA 1
ATOM 2924 C C . GLY A 1 737 ? 128.604 152.877 119.458 1.00 60.39 737 GLY A C 1
ATOM 2925 O O . GLY A 1 737 ? 127.778 153.505 120.127 1.00 60.39 737 GLY A O 1
ATOM 2926 N N . LEU A 1 738 ? 128.857 151.582 119.646 1.00 54.23 738 LEU A N 1
ATOM 2927 C CA . LEU A 1 738 ? 128.349 150.840 120.789 1.00 54.23 738 LEU A CA 1
ATOM 2928 C C . LEU A 1 738 ? 129.352 150.766 121.929 1.00 54.23 738 LEU A C 1
ATOM 2929 O O . LEU A 1 738 ? 128.950 150.549 123.076 1.00 54.23 738 LEU A O 1
ATOM 2934 N N . PHE A 1 739 ? 130.641 150.948 121.642 1.00 54.99 739 PHE A N 1
ATOM 2935 C CA . PHE A 1 739 ? 131.631 151.039 122.706 1.00 54.99 739 PHE A CA 1
ATOM 2936 C C . PHE A 1 739 ? 131.588 152.396 123.391 1.00 54.99 739 PHE A C 1
ATOM 2937 O O . PHE A 1 739 ? 131.825 152.484 124.600 1.00 54.99 739 PHE A O 1
ATOM 2945 N N . LEU A 1 740 ? 131.287 153.459 122.644 1.00 52.97 740 LEU A N 1
ATOM 2946 C CA . LEU A 1 740 ? 131.041 154.756 123.257 1.00 52.97 740 LEU A CA 1
ATOM 2947 C C . LEU A 1 740 ? 129.681 154.817 123.932 1.00 52.97 740 LEU A C 1
ATOM 2948 O O . LEU A 1 740 ? 129.503 155.595 124.874 1.00 52.97 740 LEU A O 1
ATOM 2953 N N . ALA A 1 741 ? 128.723 154.013 123.473 1.00 47.04 741 ALA A N 1
ATOM 2954 C CA . ALA A 1 741 ? 127.425 153.927 124.122 1.00 47.04 741 ALA A CA 1
ATOM 2955 C C . ALA A 1 741 ? 127.470 153.109 125.401 1.00 47.04 741 ALA A C 1
ATOM 2956 O O . ALA A 1 741 ? 126.631 153.319 126.281 1.00 47.04 741 ALA A O 1
ATOM 2958 N N . ALA A 1 742 ? 128.422 152.187 125.523 1.00 43.31 742 ALA A N 1
ATOM 2959 C CA . ALA A 1 742 ? 128.573 151.368 126.716 1.00 43.31 742 ALA A CA 1
ATOM 2960 C C . ALA A 1 742 ? 129.538 151.968 127.724 1.00 43.31 742 ALA A C 1
ATOM 2961 O O . ALA A 1 742 ? 129.779 151.358 128.767 1.00 43.31 742 ALA A O 1
ATOM 2963 N N . LEU A 1 743 ? 130.102 153.138 127.435 1.00 46.29 743 LEU A N 1
ATOM 2964 C CA . LEU A 1 743 ? 130.937 153.843 128.395 1.00 46.29 743 LEU A CA 1
ATOM 2965 C C . LEU A 1 743 ? 130.167 154.896 129.174 1.00 46.29 743 LEU A C 1
ATOM 2966 O O . LEU A 1 743 ? 130.610 155.296 130.256 1.00 46.29 743 LEU A O 1
ATOM 2971 N N . GLU A 1 744 ? 129.034 155.357 128.648 1.00 44.78 744 GLU A N 1
ATOM 2972 C CA . GLU A 1 744 ? 128.128 156.219 129.391 1.00 44.78 744 GLU A CA 1
ATOM 2973 C C . GLU A 1 744 ? 127.246 155.429 130.349 1.00 44.78 744 GLU A C 1
ATOM 2974 O O . GLU A 1 744 ? 126.765 155.989 131.339 1.00 44.78 744 GLU A O 1
ATOM 2980 N N . VAL A 1 745 ? 127.071 154.126 130.113 1.00 37.74 745 VAL A N 1
ATOM 2981 C CA . VAL A 1 745 ? 126.413 153.259 131.086 1.00 37.74 745 VAL A CA 1
ATOM 2982 C C . VAL A 1 745 ? 127.297 152.984 132.297 1.00 37.74 745 VAL A C 1
ATOM 2983 O O . VAL A 1 745 ? 126.785 152.915 133.425 1.00 37.74 745 VAL A O 1
ATOM 2987 N N . ILE A 1 746 ? 128.611 152.873 132.110 1.00 38.14 746 ILE A N 1
ATOM 2988 C CA . ILE A 1 746 ? 129.555 152.689 133.204 1.00 38.14 746 ILE A CA 1
ATOM 2989 C C . ILE A 1 746 ? 129.792 153.997 133.954 1.00 38.14 746 ILE A C 1
ATOM 2990 O O . ILE A 1 746 ? 130.066 153.981 135.160 1.00 38.14 746 ILE A O 1
ATOM 2995 N N . ARG A 1 747 ? 129.592 155.139 133.297 1.00 39.81 747 ARG A N 1
ATOM 2996 C CA . ARG A 1 747 ? 129.667 156.421 133.981 1.00 39.81 747 ARG A CA 1
ATOM 2997 C C . ARG A 1 747 ? 128.461 156.691 134.867 1.00 39.81 747 ARG A C 1
ATOM 2998 O O . ARG A 1 747 ? 128.595 157.411 135.859 1.00 39.81 747 ARG A O 1
ATOM 3006 N N . ARG A 1 748 ? 127.303 156.117 134.551 1.00 37.59 748 ARG A N 1
ATOM 3007 C CA . ARG A 1 748 ? 126.179 156.057 135.473 1.00 37.59 748 ARG A CA 1
ATOM 3008 C C . ARG A 1 748 ? 126.310 154.894 136.452 1.00 37.59 748 ARG A C 1
ATOM 3009 O O . ARG A 1 748 ? 125.444 154.711 137.309 1.00 37.59 748 ARG A O 1
ATOM 3017 N N . GLY A 1 749 ? 127.385 154.120 136.367 1.00 38.34 749 GLY A N 1
ATOM 3018 C CA . GLY A 1 749 ? 127.607 153.053 137.318 1.00 38.34 749 GLY A CA 1
ATOM 3019 C C . GLY A 1 749 ? 128.353 153.544 138.538 1.00 38.34 749 GLY A C 1
ATOM 3020 O O . GLY A 1 749 ? 128.053 153.135 139.661 1.00 38.34 749 GLY A O 1
ATOM 3021 N N . GLN A 1 750 ? 129.326 154.430 138.332 1.00 41.72 750 GLN A N 1
ATOM 3022 C CA . GLN A 1 750 ? 130.055 155.045 139.429 1.00 41.72 750 GLN A CA 1
ATOM 3023 C C . GLN A 1 750 ? 129.403 156.329 139.907 1.00 41.72 750 GLN A C 1
ATOM 3024 O O . GLN A 1 750 ? 129.808 156.870 140.937 1.00 41.72 750 GLN A O 1
ATOM 3030 N N . TRP A 1 751 ? 128.404 156.830 139.189 1.00 38.92 751 TRP A N 1
ATOM 3031 C CA . TRP A 1 751 ? 127.646 157.982 139.649 1.00 38.92 751 TRP A CA 1
ATOM 3032 C C . TRP A 1 751 ? 126.627 157.611 140.712 1.00 38.92 751 TRP A C 1
ATOM 3033 O O . TRP A 1 751 ? 126.300 158.446 141.558 1.00 38.92 751 TRP A O 1
ATOM 3044 N N . ASN A 1 752 ? 126.137 156.369 140.696 1.00 37.32 752 ASN A N 1
ATOM 3045 C CA . ASN A 1 752 ? 125.143 155.944 141.673 1.00 37.32 752 ASN A CA 1
ATOM 3046 C C . ASN A 1 752 ? 125.743 155.761 143.057 1.00 37.32 752 ASN A C 1
ATOM 3047 O O . ASN A 1 752 ? 125.031 155.894 144.058 1.00 37.32 752 ASN A O 1
ATOM 3052 N N . PHE A 1 753 ? 127.034 155.443 143.143 1.00 39.92 753 PHE A N 1
ATOM 3053 C CA . PHE A 1 753 ? 127.628 155.183 144.449 1.00 39.92 753 PHE A CA 1
ATOM 3054 C C . PHE A 1 753 ? 127.857 156.471 145.227 1.00 39.92 753 PHE A C 1
ATOM 3055 O O . PHE A 1 753 ? 127.480 156.571 146.398 1.00 39.92 753 PHE A O 1
ATOM 3063 N N . TYR A 1 754 ? 128.472 157.468 144.595 1.00 44.15 754 TYR A N 1
ATOM 3064 C CA . TYR A 1 754 ? 128.750 158.718 145.286 1.00 44.15 754 TYR A CA 1
ATOM 3065 C C . TYR A 1 754 ? 127.527 159.614 145.412 1.00 44.15 754 TYR A C 1
ATOM 3066 O O . TYR A 1 754 ? 127.579 160.596 146.159 1.00 44.15 754 TYR A O 1
ATOM 3075 N N . ARG A 1 755 ? 126.436 159.308 144.708 1.00 44.79 755 ARG A N 1
ATOM 3076 C CA . ARG A 1 755 ? 125.206 160.065 144.902 1.00 44.79 755 ARG A CA 1
ATOM 3077 C C . ARG A 1 755 ? 124.536 159.689 146.216 1.00 44.79 755 ARG A C 1
ATOM 3078 O O . ARG A 1 755 ? 124.125 160.564 146.986 1.00 44.79 755 ARG A O 1
ATOM 3086 N N . LEU A 1 756 ? 124.416 158.389 146.495 1.00 47.42 756 LEU A N 1
ATOM 3087 C CA . LEU A 1 756 ? 123.812 157.962 147.750 1.00 47.42 756 LEU A CA 1
ATOM 3088 C C . LEU A 1 756 ? 124.759 158.093 148.930 1.00 47.42 756 LEU A C 1
ATOM 3089 O O . LEU A 1 756 ? 124.296 158.138 150.074 1.00 47.42 756 LEU A O 1
ATOM 3094 N N . GLU A 1 757 ? 126.068 158.136 148.681 1.00 56.23 757 GLU A N 1
ATOM 3095 C CA . GLU A 1 757 ? 127.014 158.436 149.749 1.00 56.23 757 GLU A CA 1
ATOM 3096 C C . GLU A 1 757 ? 126.855 159.875 150.223 1.00 56.23 757 GLU A C 1
ATOM 3097 O O . GLU A 1 757 ? 127.055 160.174 151.405 1.00 56.23 757 GLU A O 1
ATOM 3103 N N . ASN A 1 758 ? 126.467 160.773 149.318 1.00 58.65 758 ASN A N 1
ATOM 3104 C CA . ASN A 1 758 ? 126.124 162.143 149.670 1.00 58.65 758 ASN A CA 1
ATOM 3105 C C . ASN A 1 758 ? 124.695 162.283 150.181 1.00 58.65 758 ASN A C 1
ATOM 3106 O O . ASN A 1 758 ? 124.253 163.406 150.439 1.00 58.65 758 ASN A O 1
ATOM 3111 N N . GLU A 1 759 ? 123.961 161.184 150.326 1.00 59.52 759 GLU A N 1
ATOM 3112 C CA . GLU A 1 759 ? 122.672 161.193 150.999 1.00 59.52 759 GLU A CA 1
ATOM 3113 C C . GLU A 1 759 ? 122.747 160.599 152.397 1.00 59.52 759 GLU A C 1
ATOM 3114 O O . GLU A 1 759 ? 121.796 160.740 153.171 1.00 59.52 759 GLU A O 1
ATOM 3120 N N . HIS A 1 760 ? 123.856 159.948 152.736 1.00 64.96 760 HIS A N 1
ATOM 3121 C CA . HIS A 1 760 ? 124.079 159.378 154.057 1.00 64.96 760 HIS A CA 1
ATOM 3122 C C . HIS A 1 760 ? 124.949 160.269 154.927 1.00 64.96 760 HIS A C 1
ATOM 3123 O O . HIS A 1 760 ? 124.611 160.511 156.091 1.00 64.96 760 HIS A O 1
ATOM 3130 N N . LEU A 1 761 ? 126.056 160.778 154.390 1.00 69.40 761 LEU A N 1
ATOM 3131 C CA . LEU A 1 761 ? 126.955 161.663 155.131 1.00 69.40 761 LEU A CA 1
ATOM 3132 C C . LEU A 1 761 ? 126.614 163.131 154.912 1.00 69.40 761 LEU A C 1
ATOM 3133 O O . LEU A 1 761 ? 127.393 164.023 155.246 1.00 69.40 761 LEU A O 1
ATOM 3138 N N . ASN A 1 762 ? 125.421 163.385 154.380 1.00 68.07 762 ASN A N 1
ATOM 3139 C CA . ASN A 1 762 ? 124.977 164.736 154.068 1.00 68.07 762 ASN A CA 1
ATOM 3140 C C . ASN A 1 762 ? 123.520 164.571 153.678 1.00 68.07 762 ASN A C 1
ATOM 3141 O O . ASN A 1 762 ? 123.109 163.507 153.207 1.00 68.07 762 ASN A O 1
ATOM 3146 N N . ASN A 1 763 ? 122.713 165.565 153.453 1.00 70.05 763 ASN A N 1
ATOM 3147 C CA . ASN A 1 763 ? 121.414 165.267 152.776 1.00 70.05 763 ASN A CA 1
ATOM 3148 C C . ASN A 1 763 ? 121.272 166.080 151.542 1.00 70.05 763 ASN A C 1
ATOM 3149 O O . ASN A 1 763 ? 120.779 167.179 151.629 1.00 70.05 763 ASN A O 1
ATOM 3154 N N . ALA A 1 764 ? 121.772 165.559 150.450 1.00 66.09 764 ALA A N 1
ATOM 3155 C CA . ALA A 1 764 ? 121.871 166.403 149.269 1.00 66.09 764 ALA A CA 1
ATOM 3156 C C . ALA A 1 764 ? 120.713 166.080 148.390 1.00 66.09 764 ALA A C 1
ATOM 3157 O O . ALA A 1 764 ? 120.911 165.321 147.474 1.00 66.09 764 ALA A O 1
ATOM 3159 N N . GLY A 1 765 ? 119.614 166.760 148.569 1.00 66.44 765 GLY A N 1
ATOM 3160 C CA . GLY A 1 765 ? 118.455 166.552 147.711 1.00 66.44 765 GLY A CA 1
ATOM 3161 C C . GLY A 1 765 ? 117.319 166.863 148.597 1.00 66.44 765 GLY A C 1
ATOM 3162 O O . GLY A 1 765 ? 116.218 167.091 148.151 1.00 66.44 765 GLY A O 1
ATOM 3163 N N . LYS A 1 766 ? 117.614 166.865 149.852 1.00 71.94 766 LYS A N 1
ATOM 3164 C CA . LYS A 1 766 ? 116.621 167.349 150.796 1.00 71.94 766 LYS A CA 1
ATOM 3165 C C . LYS A 1 766 ? 115.355 166.579 150.447 1.00 71.94 766 LYS A C 1
ATOM 3166 O O . LYS A 1 766 ? 114.257 167.081 150.703 1.00 71.94 766 LYS A O 1
ATOM 3172 N N . PHE A 1 767 ? 115.514 165.417 149.826 1.00 64.82 767 PHE A N 1
ATOM 3173 C CA . PHE A 1 767 ? 114.361 164.544 149.550 1.00 64.82 767 PHE A CA 1
ATOM 3174 C C . PHE A 1 767 ? 113.763 163.957 150.801 1.00 64.82 767 PHE A C 1
ATOM 3175 O O . PHE A 1 767 ? 112.792 163.234 150.639 1.00 64.82 767 PHE A O 1
ATOM 3183 N N . ARG A 1 768 ? 114.317 164.216 151.970 1.00 73.99 768 ARG A N 1
ATOM 3184 C CA . ARG A 1 768 ? 113.910 163.600 153.260 1.00 73.99 768 ARG A CA 1
ATOM 3185 C C . ARG A 1 768 ? 114.587 164.679 154.047 1.00 73.99 768 ARG A C 1
ATOM 3186 O O . ARG A 1 768 ? 115.640 165.164 153.631 1.00 73.99 768 ARG A O 1
ATOM 3194 N N . ALA A 1 769 ? 114.074 164.944 155.203 1.00 80.26 769 ALA A N 1
ATOM 3195 C CA . ALA A 1 769 ? 114.365 166.219 155.851 1.00 80.26 769 ALA A CA 1
ATOM 3196 C C .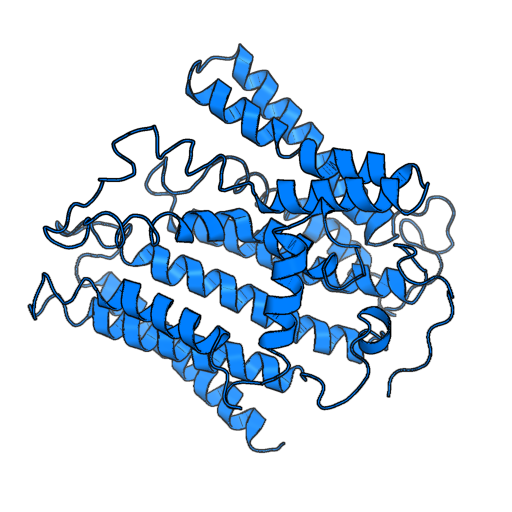 ALA A 1 769 ? 115.223 166.040 157.103 1.00 80.26 769 ALA A C 1
ATOM 3197 O O . ALA A 1 769 ? 116.057 166.903 157.395 1.00 80.26 769 ALA A O 1
ATOM 3199 N N . VAL A 1 770 ? 115.041 164.950 157.849 1.00 81.54 770 VAL A N 1
ATOM 3200 C CA . VAL A 1 770 ? 115.988 164.513 158.870 1.00 81.54 770 VAL A CA 1
ATOM 3201 C C . VAL A 1 770 ? 117.343 163.969 158.437 1.00 81.54 770 VAL A C 1
ATOM 3202 O O . VAL A 1 770 ? 117.409 162.965 157.721 1.00 81.54 770 VAL A O 1
ATOM 3206 N N . LYS A 1 771 ? 118.422 164.631 158.864 1.00 80.66 771 LYS A N 1
ATOM 3207 C CA . LYS A 1 771 ? 119.756 164.286 158.382 1.00 80.66 771 LYS A CA 1
ATOM 3208 C C . LYS A 1 771 ? 120.272 162.968 158.944 1.00 80.66 771 LYS A C 1
ATOM 3209 O O . LYS A 1 771 ? 121.164 162.361 158.342 1.00 80.66 771 LYS A O 1
ATOM 3215 N N . THR A 1 772 ? 119.744 162.509 160.075 1.00 78.85 772 THR A N 1
ATOM 3216 C CA . THR A 1 772 ? 120.228 161.288 160.702 1.00 78.85 772 THR A CA 1
ATOM 3217 C C . THR A 1 772 ? 119.583 160.078 160.041 1.00 78.85 772 THR A C 1
ATOM 3218 O O . THR A 1 772 ? 118.364 160.031 159.862 1.00 78.85 772 THR A O 1
ATOM 3222 N N . VAL A 1 773 ? 120.410 159.101 159.679 1.00 72.64 773 VAL A N 1
ATOM 3223 C CA . VAL A 1 773 ? 119.974 157.889 159.000 1.00 72.64 773 VAL A CA 1
ATOM 3224 C C . VAL A 1 773 ? 120.249 156.716 159.933 1.00 72.64 773 VAL A C 1
ATOM 3225 O O . VAL A 1 773 ? 121.352 156.617 160.471 1.00 72.64 773 VAL A O 1
ATOM 3229 N N . PRO A 1 774 ? 119.285 155.828 160.168 1.00 71.48 774 PRO A N 1
ATOM 3230 C CA . PRO A 1 774 ? 119.540 154.675 161.038 1.00 71.48 774 PRO A CA 1
ATOM 3231 C C . PRO A 1 774 ? 120.450 153.649 160.377 1.00 71.48 774 PRO A C 1
ATOM 3232 O O . PRO A 1 774 ? 120.713 153.686 159.173 1.00 71.48 774 PRO A O 1
ATOM 3236 N N . LEU A 1 775 ? 120.934 152.725 161.202 1.00 78.11 775 LEU A N 1
ATOM 3237 C CA . LEU A 1 775 ? 121.855 151.703 160.729 1.00 78.11 775 LEU A CA 1
ATOM 3238 C C . LEU A 1 775 ? 121.119 150.684 159.859 1.00 78.11 775 LEU A C 1
ATOM 3239 O O . LEU A 1 775 ? 119.942 150.392 160.106 1.00 78.11 775 LEU A O 1
ATOM 3244 N N . PRO A 1 776 ? 121.769 150.140 158.828 1.00 82.04 776 PRO A N 1
ATOM 3245 C CA . PRO A 1 776 ? 121.097 149.157 157.969 1.00 82.04 776 PRO A CA 1
ATOM 3246 C C . PRO A 1 776 ? 120.919 147.821 158.674 1.00 82.04 776 PRO A C 1
ATOM 3247 O O . PRO A 1 776 ? 121.727 147.430 159.519 1.00 82.04 776 PRO A O 1
ATOM 3251 N N . PHE A 1 777 ? 119.847 147.124 158.313 1.00 95.01 777 PHE A N 1
ATOM 3252 C CA . PHE A 1 777 ? 119.526 145.828 158.903 1.00 95.01 777 PHE A CA 1
ATOM 3253 C C . PHE A 1 777 ? 120.479 144.745 158.407 1.00 95.01 777 PHE A C 1
ATOM 3254 O O . PHE A 1 777 ? 120.821 143.820 159.144 1.00 95.01 777 PHE A O 1
#

Radius of gyration: 22.38 Å; Cα contacts (8 Å, |Δi|>4): 411; chains: 1; bounding box: 41×53×61 Å

Sequence (395 aa):
SHSVTFFIGLFTGCFVALLAGYIIVAHLTGMYRQHSANTFYMETAYPVLSMFGLLFLHLFLYGCNIFMWRKARINYSFIFELGSKNELKYRDVFLICTASMSAIAGVMFVHLSLLEKGYSFRQVQVIPGLLLLGFLLILICPLNIFYKSSRYRLISVIRNIVFSPLYKVVMLDFFMADQLCSQVPMLRNLEYIACYYITGSYATQDYEYCMRVKYYRDLAYAVSFLPYYWRAMQCARRWFDEGETSHLVNLGKYVSAMLAAGTKVAYEKERSLGWLCLVVAMSSVATIYQLYWDFVKDWGLLQHNSNNPWLRNQLMLRQKSIYYFSMVLNLVLRLAWLQTVLHSSFEHVDYRVTGLFLAALEVIRRGQWNFYRLENEHLNNAGKFRAVKTVPLPF

GO terms:
  GO:0016036 cellular response to phosphate starvation (P, IEP)
  GO:0006817 phosphate ion transport (P, IMP)

InterPro domains:
  IPR004331 SPX domain [PF03105] (2-337)
  IPR004331 SPX domain [PS51382] (2-335)
  IPR004342 EXS, C-terminal [PF03124] (428-761)
  IPR004342 EXS, C-terminal [PS51380] (593-784)
  IPR034092 PHO1, SPX domain [cd14476] (3-331)
  IPR052486 Phosphate transporter PHO1 [PTHR48477] (1-783)